Protein AF-A0A644F357-F1 (afdb_monomer)

Solvent-accessible surface area (backbone atoms only — not comparable to full-atom values): 22626 Å² total; per-residue (Å²): 132,84,72,82,56,61,75,54,70,41,96,77,60,92,74,34,71,72,36,67,60,49,43,52,20,27,55,77,70,72,47,56,67,66,58,53,49,49,58,50,55,62,37,72,72,51,92,52,98,64,80,58,56,75,66,57,46,54,53,52,53,51,36,50,55,36,33,54,47,36,75,73,73,51,74,54,74,67,64,51,52,65,48,55,52,56,62,62,45,76,78,45,99,61,54,66,67,52,48,53,52,52,51,53,51,51,54,51,51,64,57,55,67,77,72,71,89,79,86,79,82,76,82,87,79,84,88,78,91,75,90,81,85,87,79,92,74,81,88,83,79,78,85,77,82,78,78,82,71,80,84,75,79,79,76,83,71,85,74,84,75,82,73,76,85,66,87,68,53,75,66,54,54,51,51,51,50,52,50,48,53,50,52,49,49,50,53,51,50,51,52,50,52,50,52,50,51,51,51,53,49,51,52,51,53,51,51,53,51,51,51,57,52,48,50,55,50,50,55,52,49,51,51,53,52,48,54,51,50,52,52,49,52,53,50,50,51,52,49,52,52,52,50,53,51,51,54,51,49,52,52,53,49,53,52,50,52,50,50,50,52,50,51,53,50,50,52,51,49,53,52,50,52,52,51,51,53,51,52,54,51,52,52,50,53,51,51,51,52,50,50,51,51,52,51,51,52,50,52,50,49,54,53,48,51,56,48,50,54,52,49,51,53,52,49,53,53,50,52,51,51,51,53,51,50,52,50,50,53,50,53,51,50,54,50,52,50,52,53,48,52,51,49,50,50,50,52,48,52,51,51,47,57,51,49,50,59,54,59,74,69,73,82,84,81,83,88,79,87,84,90,82,83,88,84,89,92,134

Organism: Giardia intestinalis (strain ATCC 50803 / WB clone C6) (NCBI:txid184922)

Foldseek 3Di:
DDDPCCVLPDLDDPVNCLPLLLVLLCVVVVHDSVVLVCQQVVQVPPPDPPSHDPVNVVVVVSSVVSSVVCVVVHDDPVSVVLSVVVVVLVVDPPNPVVVVVSVVVSVVVVVVVVPPDPDDDDDDDDDDDDDDDDDDDDDDDDPDPPPPDDPPPPPPDDDPPPDDPDPDDPVVVVVVVVVVVVVVVVVVVVVVVVVVVVVVVVVVVVVVVVVVVVVVVVVVVVVVVVVVVVVVVVVVVVVVVVVVVVVVVVVVVVVVVVVVVVVVVVVVVVVVVVVVVVVVVVVVVVVVVVVVVVVVVVVVVVVVVVVVVVVVVVVVVVVVVVVVVVVVVVVVVVVVVVVVVVVVVVVVVVVVVVVVVVVVPPPDDDDDDDDDDDDDDD

Secondary structure (DSSP, 8-state):
---TTTTTSSSS-TTSTT-HHHHHHHHHTT--HHHHHHHHHHHHS---SS-S-HHHHHHHHHHHHHHHHHHHH---HHHHHHHHHHHHHTTSS-HHHHHHHHHHHHHHHHHHTTSSSS---PPP-------------PPP-PPP-------------------------HHHHHHHHHHHHHHHHHHHHHHHHHHHHHHHHHHHHHHHHHHHHHHHHHHHHHHHHHHHHHHHHHHHHHHHHHHHHHHHHHHHHHHHHHHHHHHHHHHHHHHHHHHHHHHHHHHHHHHHHHHHHHHHHHHHHHHHHHHHHHHHHHHHHHHHHHHHHHHHHHHHHHHHHHHHHHHHHHHHHHHHHHHHHHHTTSS---------------

pLDDT: mean 71.12, std 23.6, range [27.36, 98.12]

Mean predicted aligned error: 23.62 Å

Radius of gyration: 78.7 Å; Cα contacts (8 Å, |Δi|>4): 53; chains: 1; bounding box: 186×86×248 Å

Structure (mmCIF, N/CA/C/O backbone):
data_AF-A0A644F357-F1
#
_entry.id   AF-A0A644F357-F1
#
loop_
_atom_site.group_PDB
_atom_site.id
_atom_site.type_symbol
_atom_site.label_atom_id
_atom_site.label_alt_id
_atom_site.label_comp_id
_atom_site.label_asym_id
_atom_site.label_entity_id
_atom_site.label_seq_id
_atom_site.pdbx_PDB_ins_code
_atom_site.Cartn_x
_atom_site.Cartn_y
_atom_site.Cartn_z
_atom_site.occupancy
_atom_site.B_iso_or_equiv
_atom_site.auth_seq_id
_atom_site.auth_comp_id
_atom_site.auth_asym_id
_atom_site.auth_atom_id
_atom_site.pdbx_PDB_model_num
ATOM 1 N N . MET A 1 1 ? -30.323 39.843 -8.524 1.00 33.81 1 MET A N 1
ATOM 2 C CA . MET A 1 1 ? -29.215 38.919 -8.201 1.00 33.81 1 MET A CA 1
ATOM 3 C C . MET A 1 1 ? -29.713 37.531 -8.541 1.00 33.81 1 MET A C 1
ATOM 5 O O . MET A 1 1 ? -30.694 37.097 -7.955 1.00 33.81 1 MET A O 1
ATOM 9 N N . VAL A 1 2 ? -29.169 36.946 -9.606 1.00 29.23 2 VAL A N 1
ATOM 10 C CA . VAL A 1 2 ? -29.672 35.706 -10.211 1.00 29.23 2 VAL A CA 1
ATOM 11 C C . VAL A 1 2 ? -29.422 34.554 -9.238 1.00 29.23 2 VAL A C 1
ATOM 13 O O . VAL A 1 2 ? -28.289 34.357 -8.805 1.00 29.23 2 VAL A O 1
ATOM 16 N N . SER A 1 3 ? -30.493 33.857 -8.856 1.00 34.66 3 SER A N 1
ATOM 17 C CA . SER A 1 3 ? -30.458 32.660 -8.014 1.00 34.66 3 SER A CA 1
ATOM 18 C C . SER A 1 3 ? -29.568 31.610 -8.681 1.00 34.66 3 SER A C 1
ATOM 20 O O . SER A 1 3 ? -29.920 31.053 -9.717 1.00 34.66 3 SER A O 1
ATOM 22 N N . LEU A 1 4 ? -28.398 31.346 -8.098 1.00 41.00 4 LEU A N 1
ATOM 23 C CA . LEU A 1 4 ? -27.439 30.335 -8.566 1.00 41.00 4 LEU A CA 1
ATOM 24 C C . LEU A 1 4 ? -27.967 28.886 -8.433 1.00 41.00 4 LEU A C 1
ATOM 26 O O . LEU A 1 4 ? -27.255 27.951 -8.787 1.00 41.00 4 LEU A O 1
ATOM 30 N N . LEU A 1 5 ? -29.195 28.694 -7.933 1.00 41.69 5 LEU A N 1
ATOM 31 C CA . LEU A 1 5 ? -29.800 27.391 -7.633 1.00 41.69 5 LEU A CA 1
ATOM 32 C C . LEU A 1 5 ? -30.648 26.820 -8.780 1.00 41.69 5 LEU A C 1
ATOM 34 O O . LEU A 1 5 ? -30.745 25.601 -8.902 1.00 41.69 5 LEU A O 1
ATOM 38 N N . ASP A 1 6 ? -31.221 27.659 -9.648 1.00 42.28 6 ASP A N 1
ATOM 39 C CA . ASP A 1 6 ? -32.113 27.189 -10.723 1.00 42.28 6 ASP A CA 1
ATOM 40 C C . ASP A 1 6 ? -31.429 26.270 -11.758 1.00 42.28 6 ASP A C 1
ATOM 42 O O . ASP A 1 6 ? -32.051 25.298 -12.189 1.00 42.28 6 ASP A O 1
ATOM 46 N N . PRO A 1 7 ? -30.143 26.460 -12.128 1.00 43.62 7 PRO A N 1
ATOM 47 C CA . PRO A 1 7 ? -29.452 25.513 -13.004 1.00 43.62 7 PRO A CA 1
ATOM 48 C C . PRO A 1 7 ? -29.117 24.192 -12.304 1.00 43.62 7 PRO A C 1
ATOM 50 O O . PRO A 1 7 ? -28.964 23.174 -12.972 1.00 43.62 7 PRO A O 1
ATOM 53 N N . ALA A 1 8 ? -28.996 24.200 -10.972 1.00 41.72 8 ALA A N 1
ATOM 54 C CA . ALA A 1 8 ? -28.619 23.030 -10.188 1.00 41.72 8 ALA A CA 1
ATOM 55 C C . ALA A 1 8 ? -29.815 22.101 -9.883 1.00 41.72 8 ALA A C 1
ATOM 57 O O . ALA A 1 8 ? -29.653 20.944 -9.505 1.00 41.72 8 ALA A O 1
ATOM 58 N N . LEU A 1 9 ? -31.038 22.576 -10.066 1.00 42.53 9 LEU A N 1
ATOM 59 C CA . LEU A 1 9 ? -32.241 21.750 -9.931 1.00 42.53 9 LEU A CA 1
ATOM 60 C C . LEU A 1 9 ? -32.965 21.585 -11.275 1.00 42.53 9 LEU A C 1
ATOM 62 O O . LEU A 1 9 ? -34.063 21.039 -11.335 1.00 42.53 9 LEU A O 1
ATOM 66 N N . SER A 1 10 ? -32.326 22.039 -12.359 1.00 41.72 10 SER A N 1
ATOM 67 C CA . SER A 1 10 ? -32.783 21.862 -13.732 1.00 41.72 10 SER A CA 1
ATOM 68 C C . SER A 1 10 ? -32.843 20.372 -14.096 1.00 41.72 10 SER A C 1
ATOM 70 O O . SER A 1 10 ? -31.913 19.626 -13.778 1.00 41.72 10 SER A O 1
ATOM 72 N N . PRO A 1 11 ? -33.876 19.932 -14.839 1.00 39.84 11 PRO A N 1
ATOM 73 C CA . PRO A 1 11 ? -34.071 18.537 -15.250 1.00 39.84 11 PRO A CA 1
ATOM 74 C C . PRO A 1 11 ? -33.021 18.031 -16.260 1.00 39.84 11 PRO A C 1
ATOM 76 O O . PRO A 1 11 ? -33.152 16.940 -16.815 1.00 39.84 11 PRO A O 1
ATOM 79 N N . HIS A 1 12 ? -31.974 18.810 -16.536 1.00 38.72 12 HIS A N 1
ATOM 80 C CA . HIS A 1 12 ? -30.959 18.501 -17.532 1.00 38.72 12 HIS A CA 1
ATOM 81 C C . HIS A 1 12 ? -29.572 18.379 -16.902 1.00 38.72 12 HIS A C 1
ATOM 83 O O . HIS A 1 12 ? -28.794 19.328 -16.847 1.00 38.72 12 HIS A O 1
ATOM 89 N N . GLY A 1 13 ? -29.257 17.146 -16.508 1.00 38.03 13 GLY A N 1
ATOM 90 C CA . GLY A 1 13 ? -27.896 16.668 -16.312 1.00 38.03 13 GLY A CA 1
ATOM 91 C C . GLY A 1 13 ? -27.631 16.160 -14.901 1.00 38.03 13 GLY A C 1
ATOM 92 O O . GLY A 1 13 ? -27.620 16.929 -13.945 1.00 38.03 13 GLY A O 1
ATOM 93 N N . SER A 1 14 ? -27.255 14.885 -14.807 1.00 40.94 14 SER A N 1
ATOM 94 C CA . SER A 1 14 ? -26.657 14.197 -13.645 1.00 40.94 14 SER A CA 1
ATOM 95 C C . SER A 1 14 ? -25.436 14.900 -13.016 1.00 40.94 14 SER A C 1
ATOM 97 O O . SER A 1 14 ? -24.857 14.424 -12.050 1.00 40.94 14 SER A O 1
ATOM 99 N N . ARG A 1 15 ? -25.031 16.063 -13.538 1.00 39.62 15 ARG A N 1
ATOM 100 C CA . ARG A 1 15 ? -23.879 16.855 -13.092 1.00 39.62 15 ARG A CA 1
ATOM 101 C C . ARG A 1 15 ? -24.178 17.799 -11.929 1.00 39.62 15 ARG A C 1
ATOM 103 O O . ARG A 1 15 ? -23.274 18.499 -11.483 1.00 39.62 15 ARG A O 1
ATOM 110 N N . SER A 1 16 ? -25.426 17.868 -11.469 1.00 51.94 16 SER A N 1
ATOM 111 C CA . SER A 1 16 ? -25.805 18.839 -10.442 1.00 51.94 16 SER A CA 1
ATOM 112 C C . SER A 1 16 ? -25.768 18.307 -9.002 1.00 51.94 16 SER A C 1
ATOM 114 O O . SER A 1 16 ? -25.351 19.016 -8.082 1.00 51.94 16 SER A O 1
ATOM 116 N N . LEU A 1 17 ? -26.118 17.034 -8.796 1.00 55.41 17 LEU A N 1
ATOM 117 C CA . LEU A 1 17 ? -26.088 16.399 -7.470 1.00 55.41 17 LEU A CA 1
ATOM 118 C C . LEU A 1 17 ? -24.663 16.216 -6.926 1.00 55.41 17 LEU A C 1
ATOM 120 O O . LEU A 1 17 ? -24.478 15.963 -5.741 1.00 55.41 17 LEU A O 1
ATOM 124 N N . THR A 1 18 ? -23.654 16.400 -7.778 1.00 55.62 18 THR A N 1
ATOM 125 C CA . THR A 1 18 ? -22.227 16.322 -7.446 1.00 55.62 18 THR A CA 1
ATOM 126 C C . THR A 1 18 ? -21.647 17.655 -6.961 1.00 55.62 18 THR A C 1
ATOM 128 O O . THR A 1 18 ? -20.446 17.749 -6.715 1.00 55.62 18 THR A O 1
ATOM 131 N N . SER A 1 19 ? -22.454 18.718 -6.848 1.00 61.22 19 SER A N 1
ATOM 132 C CA . SER A 1 19 ? -21.991 19.979 -6.260 1.00 61.22 19 SER A CA 1
ATOM 133 C C . SER A 1 19 ? -21.599 19.758 -4.790 1.00 61.22 19 SER A C 1
ATOM 135 O O . SER A 1 19 ? -22.437 19.279 -4.021 1.00 61.22 19 SER A O 1
ATOM 137 N N . PRO A 1 20 ? -20.391 20.164 -4.342 1.00 63.84 20 PRO A N 1
ATOM 138 C CA . PRO A 1 20 ? -19.942 19.950 -2.962 1.00 63.84 20 PRO A CA 1
ATOM 139 C C . PRO A 1 20 ? -20.926 20.473 -1.907 1.00 63.84 20 PRO A C 1
ATOM 141 O O . PRO A 1 20 ? -21.076 19.885 -0.842 1.00 63.84 20 PRO A O 1
ATOM 144 N N . ARG A 1 21 ? -21.650 21.556 -2.214 1.00 66.56 21 ARG A N 1
ATOM 145 C CA . ARG A 1 21 ? -22.652 22.146 -1.310 1.00 66.56 21 ARG A CA 1
ATOM 146 C C . ARG A 1 21 ? -23.905 21.283 -1.185 1.00 66.56 21 ARG A C 1
ATOM 148 O O . ARG A 1 21 ? -24.430 21.115 -0.089 1.00 66.56 21 ARG A O 1
ATOM 155 N N . VAL A 1 22 ? -24.356 20.714 -2.302 1.00 68.31 22 VAL A N 1
ATOM 156 C CA . VAL A 1 22 ? -25.509 19.806 -2.355 1.00 68.31 22 VAL A CA 1
ATOM 157 C C . VAL A 1 22 ? -25.167 18.490 -1.657 1.00 68.31 22 VAL A C 1
ATOM 159 O O . VAL A 1 22 ? -25.980 17.975 -0.898 1.00 68.31 22 VAL A O 1
ATOM 162 N N . LEU A 1 23 ? -23.935 18.000 -1.808 1.00 70.19 23 LEU A N 1
ATOM 163 C CA . LEU A 1 23 ? -23.452 16.808 -1.108 1.00 70.19 23 LEU A CA 1
ATOM 164 C C . LEU A 1 23 ? -23.382 16.999 0.416 1.00 70.19 23 LEU A C 1
ATOM 166 O O . LEU A 1 23 ? -23.768 16.099 1.162 1.00 70.19 23 LEU A O 1
ATOM 170 N N . VAL A 1 24 ? -22.959 18.174 0.898 1.00 66.81 24 VAL A N 1
ATOM 171 C CA . VAL A 1 24 ? -23.010 18.507 2.335 1.00 66.81 24 VAL A CA 1
ATOM 172 C C . VAL A 1 24 ? -24.456 18.566 2.829 1.00 66.81 24 VAL A C 1
ATOM 174 O O . VAL A 1 24 ? -24.769 18.015 3.885 1.00 66.81 24 VAL A O 1
ATOM 177 N N . ALA A 1 25 ? -25.352 19.183 2.059 1.00 70.00 25 ALA A N 1
ATOM 178 C CA . ALA A 1 25 ? -26.766 19.245 2.405 1.00 70.00 25 ALA A CA 1
ATOM 179 C C . ALA A 1 25 ? -27.408 17.848 2.483 1.00 70.00 25 ALA A C 1
ATOM 181 O O . ALA A 1 25 ? -28.093 17.543 3.458 1.00 70.00 25 ALA A O 1
ATOM 182 N N . LEU A 1 26 ? -27.122 16.973 1.516 1.00 74.44 26 LEU A N 1
ATOM 183 C CA . LEU A 1 26 ? -27.572 15.578 1.508 1.00 74.44 26 LEU A CA 1
ATOM 184 C C . LEU A 1 26 ? -27.019 14.787 2.697 1.00 74.44 26 LEU A C 1
ATOM 186 O O . LEU A 1 26 ? -27.774 14.094 3.377 1.00 74.44 26 LEU A O 1
ATOM 190 N N . ALA A 1 27 ? -25.730 14.949 3.009 1.00 72.62 27 ALA A N 1
ATOM 191 C CA . ALA A 1 27 ? -25.102 14.279 4.144 1.00 72.62 27 ALA A CA 1
ATOM 192 C C . ALA A 1 27 ? -25.719 14.697 5.489 1.00 72.62 27 ALA A C 1
ATOM 194 O O . ALA A 1 27 ? -25.986 13.838 6.328 1.00 72.62 27 ALA A O 1
ATOM 195 N N . ARG A 1 28 ? -26.009 15.991 5.682 1.00 72.69 28 ARG A N 1
ATOM 196 C CA . ARG A 1 28 ? -26.688 16.491 6.892 1.00 72.69 28 ARG A CA 1
ATOM 197 C C . ARG A 1 28 ? -28.129 15.993 7.013 1.00 72.69 28 ARG A C 1
ATOM 199 O O . ARG A 1 28 ? -28.617 15.814 8.123 1.00 72.69 28 ARG A O 1
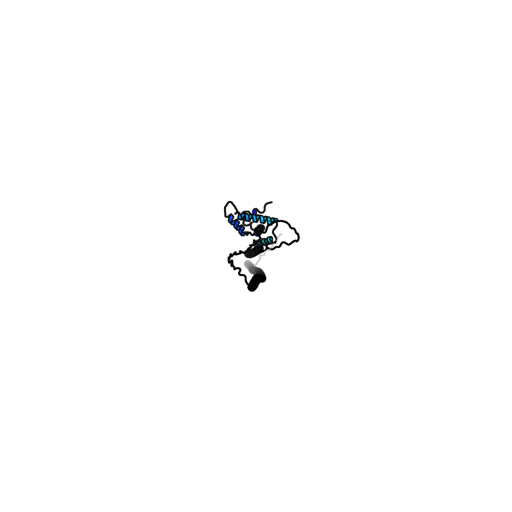ATOM 206 N N . LEU A 1 29 ? -28.795 15.754 5.886 1.00 77.88 29 LEU A N 1
ATOM 207 C CA . LEU A 1 29 ? -30.138 15.172 5.839 1.00 77.88 29 LEU A CA 1
ATOM 208 C C . LEU A 1 29 ? -30.135 13.637 5.933 1.00 77.88 29 LEU A C 1
ATOM 210 O O . LEU A 1 29 ? -31.204 13.039 6.017 1.00 77.88 29 LEU A O 1
ATOM 214 N N . GLY A 1 30 ? -28.960 12.996 5.931 1.00 74.56 30 GLY A N 1
ATOM 215 C CA . GLY A 1 30 ? -28.834 11.539 5.940 1.00 74.56 30 GLY A CA 1
ATOM 216 C C . GLY A 1 30 ? -29.328 10.871 4.654 1.00 74.56 30 GLY A C 1
ATOM 217 O O . GLY A 1 30 ? -29.725 9.711 4.697 1.00 74.5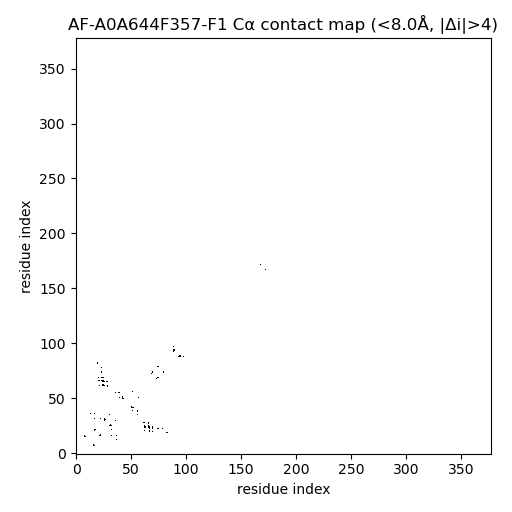6 30 GLY A O 1
ATOM 218 N N . LEU A 1 31 ? -29.326 11.598 3.533 1.00 73.81 31 LEU A N 1
ATOM 219 C CA . LEU A 1 31 ? -29.777 11.115 2.229 1.00 73.81 31 LEU A CA 1
ATOM 220 C C . LEU A 1 31 ? -28.581 10.711 1.364 1.00 73.81 31 LEU A C 1
ATOM 222 O O . LEU A 1 31 ? -27.588 11.440 1.284 1.00 73.81 31 LEU A O 1
ATOM 226 N N . SER A 1 32 ? -28.682 9.562 0.691 1.00 75.31 32 SER A N 1
ATOM 227 C CA . SER A 1 32 ? -27.671 9.150 -0.282 1.00 75.31 32 SER A CA 1
ATOM 228 C C . SER A 1 32 ? -27.875 9.886 -1.614 1.00 75.31 32 SER A C 1
ATOM 230 O O . SER A 1 32 ? -29.001 9.924 -2.120 1.00 75.31 32 SER A O 1
ATOM 232 N N . PRO A 1 33 ? -26.813 10.451 -2.221 1.00 67.69 33 PRO A N 1
ATOM 233 C CA . PRO A 1 33 ? -26.906 11.063 -3.546 1.00 67.69 33 PRO A CA 1
ATOM 234 C C . PRO A 1 33 ? -27.323 10.049 -4.619 1.00 67.69 33 PRO A C 1
ATOM 236 O O . PRO A 1 33 ? -28.082 10.406 -5.510 1.00 67.69 33 PRO A O 1
ATOM 239 N N . GLU A 1 34 ? -26.897 8.788 -4.493 1.00 73.75 34 GLU A N 1
ATOM 240 C CA . GLU A 1 34 ? -27.248 7.701 -5.417 1.00 73.75 34 GLU A CA 1
ATOM 241 C C . GLU A 1 34 ? -28.736 7.337 -5.326 1.00 73.75 34 GLU A C 1
ATOM 243 O O . GLU A 1 34 ? -29.385 7.117 -6.345 1.00 73.75 34 GLU A O 1
ATOM 248 N N . GLU A 1 35 ? -29.302 7.326 -4.113 1.00 72.62 35 GLU A N 1
ATOM 249 C CA . GLU A 1 35 ? -30.732 7.061 -3.895 1.00 72.62 35 GLU A CA 1
ATOM 250 C C . GLU A 1 35 ? -31.591 8.197 -4.456 1.00 72.62 35 GLU A C 1
ATOM 252 O O . GLU A 1 35 ? -32.590 7.944 -5.124 1.00 72.62 35 GLU A O 1
ATOM 257 N N . LEU A 1 36 ? -31.186 9.453 -4.236 1.00 73.88 36 LEU A N 1
ATOM 258 C CA . LEU A 1 36 ? -31.904 10.603 -4.780 1.00 73.88 36 LEU A CA 1
ATOM 259 C C . LEU A 1 36 ? -31.774 10.680 -6.308 1.00 73.88 36 LEU A C 1
ATOM 261 O O . LEU A 1 36 ? -32.741 11.016 -6.984 1.00 73.88 36 LEU A O 1
ATOM 265 N N . GLU A 1 37 ? -30.610 10.345 -6.867 1.00 72.56 37 GLU A N 1
ATOM 266 C CA . GLU A 1 37 ? -30.423 10.265 -8.316 1.00 72.56 37 GLU A CA 1
ATOM 267 C C . GLU A 1 37 ? -31.283 9.155 -8.929 1.00 72.56 37 GLU A C 1
ATOM 269 O O . GLU A 1 37 ? -31.940 9.388 -9.943 1.00 72.56 37 GLU A O 1
ATOM 274 N N . HIS A 1 38 ? -31.353 7.984 -8.292 1.00 70.00 38 HIS A N 1
ATOM 275 C CA . HIS A 1 38 ? -32.217 6.889 -8.726 1.00 70.00 38 HIS A CA 1
ATOM 276 C C . HIS A 1 38 ? -33.707 7.266 -8.642 1.00 70.00 38 HIS A C 1
ATOM 278 O O . HIS A 1 38 ? -34.451 7.017 -9.589 1.00 70.00 38 HIS A O 1
ATOM 284 N N . ASP A 1 39 ? -34.141 7.924 -7.560 1.00 70.94 39 ASP A N 1
ATOM 285 C CA . ASP A 1 39 ? -35.514 8.427 -7.397 1.00 70.94 39 ASP A CA 1
ATOM 286 C C . ASP A 1 39 ? -35.890 9.436 -8.497 1.00 70.94 39 ASP A C 1
ATOM 288 O O . ASP A 1 39 ? -37.016 9.426 -9.001 1.00 70.94 39 ASP A O 1
ATOM 292 N N . LEU A 1 40 ? -34.947 10.296 -8.895 1.00 71.19 40 LEU A N 1
ATOM 293 C CA . LEU A 1 40 ? -35.140 11.271 -9.970 1.00 71.19 40 LEU A CA 1
ATOM 294 C C . LEU A 1 40 ? -35.139 10.602 -11.351 1.00 71.19 40 LEU A C 1
ATOM 296 O O . LEU A 1 40 ? -36.007 10.895 -12.171 1.00 71.19 40 LEU A O 1
ATOM 300 N N . GLN A 1 41 ? -34.211 9.679 -11.615 1.00 69.00 41 GLN A N 1
ATOM 301 C CA . GLN A 1 41 ? -34.129 8.955 -12.889 1.00 69.00 41 GLN A CA 1
ATOM 302 C C . GLN A 1 41 ? -35.340 8.044 -13.120 1.00 69.00 41 GLN A C 1
ATOM 304 O O . GLN A 1 41 ? -35.848 7.985 -14.242 1.00 69.00 41 GLN A O 1
ATOM 309 N N . ALA A 1 42 ? -35.838 7.387 -12.068 1.00 64.69 42 ALA A N 1
ATOM 310 C CA . ALA A 1 42 ? -37.043 6.564 -12.126 1.00 64.69 42 ALA A CA 1
ATOM 311 C C . ALA A 1 42 ? -38.276 7.379 -12.556 1.00 64.69 42 ALA A C 1
ATOM 313 O O . ALA A 1 42 ? -39.138 6.865 -13.262 1.00 64.69 42 ALA A O 1
ATOM 314 N N . GLN A 1 43 ? -38.332 8.666 -12.200 1.00 63.28 43 GLN A N 1
ATOM 315 C CA . GLN A 1 43 ? -39.462 9.549 -12.511 1.00 63.28 43 GLN A CA 1
ATOM 316 C C . GLN A 1 43 ? -39.324 10.274 -13.856 1.00 63.28 43 GLN A C 1
ATOM 318 O O . GLN A 1 43 ? -40.331 10.628 -14.458 1.00 63.28 43 GLN A O 1
ATOM 323 N N . VAL A 1 44 ? -38.107 10.421 -14.395 1.00 61.00 44 VAL A N 1
ATOM 324 C CA . VAL A 1 44 ? -37.876 10.935 -15.764 1.00 61.00 44 VAL A CA 1
ATOM 325 C C . VAL A 1 44 ? -38.387 9.959 -16.839 1.00 61.00 44 VAL A C 1
ATOM 327 O O . VAL A 1 44 ? -38.691 10.376 -17.959 1.00 61.00 44 VAL A O 1
ATOM 330 N N . GLN A 1 45 ? -38.512 8.666 -16.517 1.00 57.06 45 GLN A N 1
ATOM 331 C CA . GLN A 1 45 ? -39.060 7.654 -17.430 1.00 57.06 45 GLN A CA 1
ATOM 332 C C . GLN A 1 45 ? -40.600 7.609 -17.437 1.00 57.06 45 GLN A C 1
ATOM 334 O O . GLN A 1 45 ? -41.186 7.166 -18.429 1.00 57.06 45 GLN A O 1
ATOM 339 N N . ASP A 1 46 ? -41.257 8.134 -16.397 1.00 54.09 46 ASP A N 1
ATOM 340 C CA . ASP A 1 46 ? -42.714 8.226 -16.303 1.00 54.09 46 ASP A CA 1
ATOM 341 C C . ASP A 1 46 ? -43.216 9.533 -16.939 1.00 54.09 46 ASP A C 1
ATOM 343 O O . ASP A 1 46 ? -43.142 10.619 -16.369 1.00 54.09 46 ASP A O 1
ATOM 347 N N . LYS A 1 47 ? -43.764 9.443 -18.158 1.00 52.59 47 LYS A N 1
ATOM 348 C CA . LYS A 1 47 ? -44.301 10.580 -18.937 1.00 52.59 47 LYS A CA 1
ATOM 349 C C . LYS A 1 47 ? -45.649 11.104 -18.409 1.00 52.59 47 LYS A C 1
ATOM 351 O O . LYS A 1 47 ? -46.561 11.364 -19.195 1.00 52.59 47 LYS A O 1
ATOM 356 N N . SER A 1 48 ? -45.812 11.230 -17.095 1.00 55.66 48 SER A N 1
ATOM 357 C CA . SER A 1 48 ? -47.003 11.842 -16.497 1.00 55.66 48 SER A CA 1
ATOM 358 C C . SER A 1 48 ? -46.766 13.335 -16.237 1.00 55.66 48 SER A C 1
ATOM 360 O O . SER A 1 48 ? -45.647 13.756 -15.959 1.00 55.66 48 SER A O 1
ATOM 362 N N . CYS A 1 49 ? -47.812 14.158 -16.362 1.00 50.44 49 CYS A N 1
ATOM 363 C CA . CYS A 1 49 ? -47.735 15.623 -16.253 1.00 50.44 49 CYS A CA 1
ATOM 364 C C . CYS A 1 49 ? -47.321 16.162 -14.869 1.00 50.44 49 CYS A C 1
ATOM 366 O O . CYS A 1 49 ? -47.269 17.381 -14.714 1.00 50.44 49 CYS A O 1
ATOM 368 N N . ASP A 1 50 ? -47.028 15.304 -13.887 1.00 58.00 50 ASP A N 1
ATOM 369 C CA . ASP A 1 50 ? -46.490 15.721 -12.596 1.00 58.00 50 ASP A CA 1
ATOM 370 C C . ASP A 1 50 ? -45.032 15.236 -12.475 1.00 58.00 50 ASP A C 1
ATOM 372 O O . ASP A 1 50 ? -44.803 14.039 -12.313 1.00 58.00 50 ASP A O 1
ATOM 376 N N . PRO A 1 51 ? -44.028 16.129 -12.594 1.00 58.09 51 PRO A N 1
ATOM 377 C CA . PRO A 1 51 ? -42.639 15.725 -12.832 1.00 58.09 51 PRO A CA 1
ATOM 378 C C . PRO A 1 51 ? -41.973 15.019 -11.647 1.00 58.09 51 PRO A C 1
ATOM 380 O O . PRO A 1 51 ? -40.887 14.477 -11.822 1.00 58.09 51 PRO A O 1
ATOM 383 N N . TYR A 1 52 ? -42.592 15.034 -10.458 1.00 63.75 52 TYR A N 1
ATOM 384 C CA . TYR A 1 52 ? -42.030 14.415 -9.261 1.00 63.75 52 TYR A CA 1
ATOM 385 C C . TYR A 1 52 ? -43.102 13.832 -8.339 1.00 63.75 52 TYR A C 1
ATOM 387 O O . TYR A 1 52 ? -44.125 14.477 -8.087 1.00 63.75 52 TYR A O 1
ATOM 395 N N . SER A 1 53 ? -42.831 12.667 -7.742 1.00 69.25 53 SER A N 1
ATOM 396 C CA . SER A 1 53 ? -43.658 12.136 -6.654 1.00 69.25 53 SER A CA 1
ATOM 397 C C . SER A 1 53 ? -43.631 13.089 -5.451 1.00 69.25 53 SER A C 1
ATOM 399 O O . SER A 1 53 ? -42.649 13.798 -5.210 1.00 69.25 53 SER A O 1
ATOM 401 N N . LYS A 1 54 ? -44.712 13.115 -4.659 1.00 72.25 54 LYS A N 1
ATOM 402 C CA . LYS A 1 54 ? -44.811 13.974 -3.464 1.00 72.25 54 LYS A CA 1
ATOM 403 C C . LYS A 1 54 ? -43.637 13.761 -2.499 1.00 72.25 54 LYS A C 1
ATOM 405 O O . LYS A 1 54 ? -43.160 14.710 -1.888 1.00 72.25 54 LYS A O 1
ATOM 410 N N . GLU A 1 55 ? -43.153 12.529 -2.393 1.00 75.38 55 GLU A N 1
ATOM 411 C CA . GLU A 1 55 ? -42.011 12.182 -1.553 1.00 75.38 55 GLU A CA 1
ATOM 412 C C . GLU A 1 55 ? -40.697 12.744 -2.110 1.00 75.38 55 GLU A C 1
ATOM 414 O O . GLU A 1 55 ? -39.944 13.384 -1.377 1.00 75.38 55 GLU A O 1
ATOM 419 N N . THR A 1 56 ? -40.454 12.603 -3.416 1.00 72.44 56 THR A N 1
ATOM 420 C CA . THR A 1 56 ? -39.262 13.158 -4.075 1.00 72.44 56 THR A CA 1
ATOM 421 C C . THR A 1 56 ? -39.251 14.686 -4.019 1.00 72.44 56 THR A C 1
ATOM 423 O O . THR A 1 56 ? -38.200 15.275 -3.785 1.00 72.44 56 THR A O 1
ATOM 426 N N . ARG A 1 57 ? -40.416 15.344 -4.111 1.00 72.69 57 ARG A N 1
ATOM 427 C CA . ARG A 1 57 ? -40.542 16.797 -3.883 1.00 72.69 57 ARG A CA 1
ATOM 428 C C . ARG A 1 57 ? -40.119 17.202 -2.483 1.00 72.69 57 ARG A C 1
ATOM 430 O O . ARG A 1 57 ? -39.300 18.097 -2.337 1.00 72.69 57 ARG A O 1
ATOM 437 N N . HIS A 1 58 ? -40.622 16.514 -1.461 1.00 75.81 58 HIS A N 1
ATOM 438 C CA . HIS A 1 58 ? -40.237 16.806 -0.082 1.00 75.81 58 HIS A CA 1
ATOM 439 C C . HIS A 1 58 ? -38.739 16.582 0.164 1.00 75.81 58 HIS A C 1
ATOM 441 O O . HIS A 1 58 ? -38.122 17.377 0.871 1.00 75.81 58 HIS A O 1
ATOM 447 N N . LYS A 1 59 ? -38.137 15.554 -0.452 1.00 78.12 59 LYS A N 1
ATOM 448 C CA . LYS A 1 59 ? -36.681 15.337 -0.409 1.00 78.12 59 LYS A CA 1
ATOM 449 C C . LYS A 1 59 ? -35.926 16.492 -1.078 1.00 78.12 59 LYS A C 1
ATOM 451 O O . LYS A 1 59 ? -34.990 17.018 -0.485 1.00 78.12 59 LYS A O 1
ATOM 456 N N . LEU A 1 60 ? -36.348 16.929 -2.266 1.00 76.75 60 LEU A N 1
ATOM 457 C CA . LEU A 1 60 ? -35.726 18.049 -2.983 1.00 76.75 60 LEU A CA 1
ATOM 458 C C . LEU A 1 60 ? -35.862 19.384 -2.236 1.00 76.75 60 LEU A C 1
ATOM 460 O O . LEU A 1 60 ? -34.883 20.120 -2.129 1.00 76.75 60 LEU A O 1
ATOM 464 N N . ASP A 1 61 ? -37.035 19.681 -1.676 1.00 75.75 61 ASP A N 1
ATOM 465 C CA . ASP A 1 61 ? -37.271 20.898 -0.890 1.00 75.75 61 ASP A CA 1
ATOM 466 C C . ASP A 1 61 ? -36.436 20.904 0.397 1.00 75.75 61 ASP A C 1
ATOM 468 O O . ASP A 1 61 ? -35.858 21.929 0.765 1.00 75.75 61 ASP A O 1
ATOM 472 N N . ALA A 1 62 ? -36.303 19.750 1.062 1.00 78.50 62 ALA A N 1
ATOM 473 C CA . ALA A 1 62 ? -35.435 19.606 2.227 1.00 78.50 62 ALA A CA 1
ATOM 474 C C . ALA A 1 62 ? -33.963 19.856 1.865 1.00 78.50 62 ALA A C 1
ATOM 476 O O . ALA A 1 62 ? -33.273 20.596 2.570 1.00 78.50 62 ALA A O 1
ATOM 477 N N . VAL A 1 63 ? -33.495 19.294 0.744 1.00 77.00 63 VAL A N 1
ATOM 478 C CA . VAL A 1 63 ? -32.137 19.523 0.226 1.00 77.00 63 VAL A CA 1
ATOM 479 C C . VAL A 1 63 ? -31.925 20.998 -0.079 1.00 77.00 63 VAL A C 1
ATOM 481 O O . VAL A 1 63 ? -30.925 21.555 0.364 1.00 77.00 63 VAL A O 1
ATOM 484 N N . LYS A 1 64 ? -32.888 21.650 -0.738 1.00 76.38 64 LYS A N 1
ATOM 485 C CA . LYS A 1 64 ? -32.840 23.078 -1.060 1.00 76.38 64 LYS A CA 1
ATOM 486 C C . LYS A 1 64 ? -32.719 23.946 0.196 1.00 76.38 64 LYS A C 1
ATOM 488 O O . LYS A 1 64 ? -31.801 24.764 0.286 1.00 76.38 64 LYS A O 1
ATOM 493 N N . HIS A 1 65 ? -33.575 23.725 1.192 1.00 74.19 65 HIS A N 1
ATOM 494 C CA . HIS A 1 65 ? -33.510 24.451 2.462 1.00 74.19 65 HIS A CA 1
ATOM 495 C C . HIS A 1 65 ? -32.196 24.213 3.209 1.00 74.19 65 HIS A C 1
ATOM 497 O O . HIS A 1 65 ? -31.638 25.140 3.796 1.00 74.19 65 HIS A O 1
ATOM 503 N N . MET A 1 66 ? -31.668 22.990 3.165 1.00 77.44 66 MET A N 1
ATOM 504 C CA . MET A 1 66 ? -30.390 22.678 3.793 1.00 77.44 66 MET A CA 1
ATOM 505 C C . MET A 1 66 ? -29.213 23.321 3.045 1.00 77.44 66 MET A C 1
ATOM 507 O O . MET A 1 66 ? -28.291 23.813 3.689 1.00 77.44 66 MET A O 1
ATOM 511 N N . THR A 1 67 ? -29.244 23.406 1.712 1.00 71.56 67 THR A N 1
ATOM 512 C CA . THR A 1 67 ? -28.238 24.170 0.954 1.00 71.56 67 THR A CA 1
ATOM 513 C C . THR A 1 67 ? -28.291 25.663 1.260 1.00 71.56 67 THR A C 1
ATOM 515 O O . THR A 1 67 ? -27.244 26.264 1.474 1.00 71.56 67 THR A O 1
ATOM 518 N N . GLU A 1 68 ? -29.482 26.258 1.367 1.00 73.81 68 GLU A N 1
ATOM 519 C CA . GLU A 1 68 ? -29.637 27.665 1.767 1.00 73.81 68 GLU A CA 1
ATOM 520 C C . GLU A 1 68 ? -29.113 27.905 3.193 1.00 73.81 68 GLU A C 1
ATOM 522 O O . GLU A 1 68 ? -28.477 28.922 3.476 1.00 73.81 68 GLU A O 1
ATOM 527 N N . PHE A 1 69 ? -29.327 26.943 4.095 1.00 73.88 69 PHE A N 1
ATOM 528 C CA . PHE A 1 69 ? -28.766 26.967 5.442 1.00 73.88 69 PHE A CA 1
ATOM 529 C C . PHE A 1 69 ? -27.232 26.894 5.419 1.00 73.88 69 PHE A C 1
ATOM 531 O O . PHE A 1 69 ? -26.567 27.663 6.111 1.00 73.88 69 PHE A O 1
ATOM 538 N N . VAL A 1 70 ? -26.655 26.019 4.593 1.00 71.38 70 VAL A N 1
ATOM 539 C CA . VAL A 1 70 ? -25.201 25.913 4.400 1.00 71.38 70 VAL A CA 1
ATOM 540 C C . VAL A 1 70 ? -24.616 27.200 3.811 1.00 71.38 70 VAL A C 1
ATOM 542 O O . VAL A 1 70 ? -23.583 27.666 4.285 1.00 71.38 70 VAL A O 1
ATOM 545 N N . ASP A 1 71 ? -25.274 27.821 2.833 1.00 66.25 71 ASP A N 1
ATOM 546 C CA . ASP A 1 71 ? -24.813 29.087 2.253 1.00 66.25 71 ASP A CA 1
ATOM 547 C C . ASP A 1 71 ? -24.858 30.237 3.276 1.00 66.25 71 ASP A C 1
ATOM 549 O O . ASP A 1 71 ? -24.016 31.135 3.244 1.00 66.25 71 ASP A O 1
ATOM 553 N N . LYS A 1 72 ? -25.814 30.205 4.213 1.00 70.69 72 LYS A N 1
ATOM 554 C CA . LYS A 1 72 ? -25.982 31.246 5.236 1.00 70.69 72 LYS A CA 1
ATOM 555 C C . LYS A 1 72 ? -25.053 31.083 6.440 1.00 70.69 72 LYS A C 1
ATOM 557 O O . LYS A 1 72 ? -24.578 32.082 6.975 1.00 70.69 72 LYS A O 1
ATOM 562 N N . TYR A 1 73 ? -24.830 29.852 6.890 1.00 68.38 73 TYR A N 1
ATOM 563 C CA . TYR A 1 73 ? -24.077 29.555 8.116 1.00 68.38 73 TYR A CA 1
ATOM 564 C C . TYR A 1 73 ? -22.692 28.955 7.852 1.00 68.38 73 TYR A C 1
ATOM 566 O O . TYR A 1 73 ? -21.928 28.735 8.790 1.00 68.38 73 TYR A O 1
ATOM 574 N N . GLY A 1 74 ? -22.345 28.746 6.582 1.00 62.97 74 GLY A N 1
ATOM 575 C CA . GLY A 1 74 ? -21.078 28.173 6.161 1.00 62.97 74 GLY A CA 1
ATOM 576 C C . GLY A 1 74 ? -21.012 26.652 6.319 1.00 62.97 74 GLY A C 1
ATOM 577 O O . GLY A 1 74 ? -21.856 25.995 6.938 1.00 62.97 74 GLY A O 1
ATOM 578 N N . VAL A 1 75 ? -19.964 26.094 5.723 1.00 65.06 75 VAL A N 1
ATOM 579 C CA . VAL A 1 75 ? -19.559 24.690 5.849 1.00 65.06 75 VAL A CA 1
ATOM 580 C C . VAL A 1 75 ? -18.484 24.617 6.935 1.00 65.06 75 VAL A C 1
ATOM 582 O O . VAL A 1 75 ? -17.637 25.510 7.008 1.00 65.06 75 VAL A O 1
ATOM 585 N N . THR A 1 76 ? -18.490 23.588 7.783 1.00 61.53 76 THR A N 1
ATOM 586 C CA . THR A 1 76 ? -17.399 23.405 8.756 1.00 61.53 76 THR A CA 1
ATOM 587 C C . THR A 1 76 ? -16.113 22.968 8.044 1.00 61.53 76 THR A C 1
ATOM 589 O O . THR A 1 76 ? -16.152 22.395 6.954 1.00 61.53 76 THR A O 1
ATOM 592 N N . GLU A 1 77 ? -14.938 23.217 8.632 1.00 53.88 77 GLU A N 1
ATOM 593 C CA . GLU A 1 77 ? -13.670 22.816 7.999 1.00 53.88 77 GLU A CA 1
ATOM 594 C C . GLU A 1 77 ? -13.586 21.309 7.714 1.00 53.88 77 GLU A C 1
ATOM 596 O O . GLU A 1 77 ? -12.948 20.898 6.746 1.00 53.88 77 GLU A O 1
ATOM 601 N N . GLU A 1 78 ? -14.220 20.483 8.546 1.00 57.53 78 GLU A N 1
ATOM 602 C CA . GLU A 1 78 ? -14.259 19.029 8.379 1.00 57.53 78 GLU A CA 1
ATOM 603 C C . GLU A 1 78 ? -15.144 18.626 7.192 1.00 57.53 78 GLU A C 1
ATOM 605 O O . GLU A 1 78 ? -14.728 17.824 6.355 1.00 57.53 78 GLU A O 1
ATOM 610 N N . GLU A 1 79 ? -16.315 19.251 7.053 1.00 59.44 79 GLU A N 1
ATOM 611 C CA . GLU A 1 79 ? -17.223 19.050 5.919 1.00 59.44 79 GLU A CA 1
ATOM 612 C C . GLU A 1 79 ? -16.609 19.537 4.594 1.00 59.44 79 GLU A C 1
ATOM 614 O O . GLU A 1 79 ? -16.787 18.900 3.557 1.00 59.44 79 GLU A O 1
ATOM 619 N N . GLY A 1 80 ? -15.830 20.624 4.615 1.00 55.47 80 GLY A N 1
ATOM 620 C CA . GLY A 1 80 ? -15.115 21.127 3.438 1.00 55.47 80 GLY A CA 1
ATOM 621 C C . GLY A 1 80 ? -13.946 20.231 3.003 1.00 55.47 80 GLY A C 1
ATOM 622 O O . GLY A 1 80 ? -13.709 20.053 1.806 1.00 55.47 80 GLY A O 1
ATOM 623 N N . LYS A 1 81 ? -13.230 19.629 3.964 1.00 54.38 81 LYS A N 1
ATOM 624 C CA . LYS A 1 81 ? -12.113 18.697 3.708 1.00 54.38 81 LYS A CA 1
ATOM 625 C C . LYS A 1 81 ? -12.598 17.345 3.179 1.00 54.38 81 LYS A C 1
ATOM 627 O O . LYS A 1 81 ? -11.956 16.785 2.295 1.00 54.38 81 LYS A O 1
ATOM 632 N N . LEU A 1 82 ? -13.739 16.851 3.666 1.00 54.09 82 LEU A N 1
ATOM 633 C CA . LEU A 1 82 ? -14.328 15.575 3.241 1.00 54.09 82 LEU A CA 1
ATOM 634 C C . LEU A 1 82 ? -14.645 15.527 1.739 1.00 54.09 82 LEU A C 1
ATOM 636 O O . LEU A 1 82 ? -14.471 14.480 1.123 1.00 54.09 82 LEU A O 1
ATOM 640 N N . TYR A 1 83 ? -15.034 16.655 1.138 1.00 51.75 83 TYR A N 1
ATOM 641 C CA . TYR A 1 83 ? -15.421 16.706 -0.277 1.00 51.75 83 TYR A CA 1
ATOM 642 C C . TYR A 1 83 ? -14.364 17.321 -1.210 1.00 51.75 83 TYR A C 1
ATOM 644 O O . TYR A 1 83 ? -14.380 17.041 -2.409 1.00 51.75 83 TYR A O 1
ATOM 652 N N . SER A 1 84 ? -13.380 18.085 -0.708 1.00 52.75 84 SER A N 1
ATOM 653 C CA . SER A 1 84 ? -12.215 18.470 -1.536 1.00 52.75 84 SER A CA 1
ATOM 654 C C . SER A 1 84 ? -11.333 17.262 -1.891 1.00 52.75 84 SER A C 1
ATOM 656 O O . SER A 1 84 ? -10.679 17.252 -2.936 1.00 52.75 84 SER A O 1
ATOM 658 N N . LEU A 1 85 ? -11.389 16.208 -1.069 1.00 46.81 85 LEU A N 1
ATOM 659 C CA . LEU A 1 85 ? -10.781 14.907 -1.337 1.00 46.81 85 LEU A CA 1
ATOM 660 C C . LEU A 1 85 ? -11.396 14.204 -2.559 1.00 46.81 85 LEU A C 1
ATOM 662 O O . LEU A 1 85 ? -10.644 13.652 -3.353 1.00 46.81 85 LEU A O 1
ATOM 666 N N . GLU A 1 86 ? -12.710 14.287 -2.791 1.00 45.97 86 GLU A N 1
ATOM 667 C CA . GLU A 1 86 ? -13.350 13.711 -3.994 1.00 45.97 86 GLU A CA 1
ATOM 668 C C . GLU A 1 86 ? -12.942 14.446 -5.287 1.00 45.97 86 GLU A C 1
ATOM 670 O O . GLU A 1 86 ? -12.761 13.818 -6.332 1.00 45.97 86 GLU A O 1
ATOM 675 N N . SER A 1 87 ? -12.679 15.757 -5.222 1.00 42.16 87 SER A N 1
ATOM 676 C CA . SER A 1 87 ? -12.127 16.517 -6.358 1.00 42.16 87 SER A CA 1
ATOM 677 C C . SER A 1 87 ? -10.723 16.027 -6.753 1.00 42.16 87 SER A C 1
ATOM 679 O O . SER A 1 87 ? -10.419 15.883 -7.939 1.00 42.16 87 SER A O 1
ATOM 681 N N . LEU A 1 88 ? -9.895 15.655 -5.767 1.00 40.41 88 LEU A N 1
ATOM 682 C CA . LEU A 1 88 ? -8.570 15.051 -5.976 1.00 40.41 88 LEU A CA 1
ATOM 683 C C . LEU A 1 88 ? -8.628 13.612 -6.525 1.00 40.41 88 LEU A C 1
ATOM 685 O O . LEU A 1 88 ? -7.670 13.168 -7.160 1.00 40.41 88 LEU A O 1
ATOM 689 N N . VAL A 1 89 ? -9.742 12.899 -6.328 1.00 42.72 89 VAL A N 1
ATOM 690 C CA . VAL A 1 89 ? -9.971 11.538 -6.854 1.00 42.72 89 VAL A CA 1
ATOM 691 C C . VAL A 1 89 ? -10.309 11.554 -8.350 1.00 42.72 89 VAL A C 1
ATOM 693 O O . VAL A 1 89 ? -9.937 10.629 -9.067 1.00 42.72 89 VAL A O 1
ATOM 696 N N . SER A 1 90 ? -10.912 12.632 -8.865 1.00 43.03 90 SER A N 1
ATOM 697 C CA . SER A 1 90 ? -11.254 12.758 -10.296 1.00 43.03 90 SER A CA 1
ATOM 698 C C . SER A 1 90 ? -10.051 12.948 -11.238 1.00 43.03 90 SER A C 1
ATOM 700 O O . SER A 1 90 ? -10.177 12.764 -12.448 1.00 43.03 90 SER A O 1
ATOM 702 N N . ALA A 1 91 ? -8.874 13.290 -10.701 1.00 41.84 91 ALA A N 1
ATOM 703 C CA . ALA A 1 91 ? -7.674 13.600 -11.479 1.00 41.84 91 ALA A CA 1
ATOM 704 C C . ALA A 1 91 ? -6.661 12.439 -11.575 1.00 41.84 91 ALA A C 1
ATOM 706 O O . ALA A 1 91 ? -5.574 12.633 -12.120 1.00 41.84 91 ALA A O 1
ATOM 707 N N . ASN A 1 92 ? -6.971 11.247 -11.043 1.00 36.03 92 ASN A N 1
ATOM 708 C CA . ASN A 1 92 ? -5.985 10.172 -10.890 1.00 36.03 92 ASN A CA 1
ATOM 709 C C . ASN A 1 92 ? -6.564 8.790 -11.276 1.00 36.03 92 ASN A C 1
ATOM 711 O O . ASN A 1 92 ? -7.610 8.416 -10.756 1.00 36.03 92 ASN A O 1
ATOM 715 N N . PRO A 1 93 ? -5.897 7.980 -12.124 1.00 40.94 93 PRO A N 1
ATOM 716 C CA . PRO A 1 93 ? -6.432 6.724 -12.674 1.00 40.94 93 PRO A CA 1
ATOM 717 C C . PRO A 1 93 ? -6.446 5.531 -11.689 1.00 40.94 93 PRO A C 1
ATOM 719 O O . PRO A 1 93 ? -6.475 4.380 -12.112 1.00 40.94 93 PRO A O 1
ATOM 722 N N . LEU A 1 94 ? -6.427 5.786 -10.377 1.00 43.22 94 LEU A N 1
ATOM 723 C CA . LEU A 1 94 ? -6.500 4.779 -9.303 1.00 43.22 94 LEU A CA 1
ATOM 724 C C . LEU A 1 94 ? -7.838 4.872 -8.548 1.00 43.22 94 LEU A C 1
ATOM 726 O O . LEU A 1 94 ? -7.911 4.721 -7.330 1.00 43.22 94 LEU A O 1
ATOM 730 N N . THR A 1 95 ? -8.904 5.168 -9.288 1.00 47.56 95 THR A N 1
ATOM 731 C CA . THR A 1 95 ? -10.237 5.531 -8.790 1.00 47.56 95 THR A CA 1
ATOM 732 C C . THR A 1 95 ? -10.922 4.456 -7.946 1.00 47.56 95 THR A C 1
ATOM 734 O O . THR A 1 95 ? -11.731 4.806 -7.092 1.00 47.56 95 THR A O 1
ATOM 737 N N . ASN A 1 96 ? -10.585 3.175 -8.104 1.00 46.00 96 ASN A N 1
ATOM 738 C CA . ASN A 1 96 ? -11.289 2.099 -7.396 1.00 46.00 96 ASN A CA 1
ATOM 739 C C . ASN A 1 96 ? -10.810 1.911 -5.945 1.00 46.00 96 ASN A C 1
ATOM 741 O O . ASN A 1 96 ? -11.629 1.759 -5.046 1.00 46.00 96 ASN A O 1
ATOM 745 N N . GLU A 1 97 ? -9.505 2.009 -5.684 1.00 44.56 97 GLU A N 1
ATOM 746 C CA . GLU A 1 97 ? -8.946 1.782 -4.339 1.00 44.56 97 GLU A CA 1
ATOM 747 C C . GLU A 1 97 ? -9.199 2.970 -3.396 1.00 44.56 97 GLU A C 1
ATOM 749 O O . GLU A 1 97 ? -9.365 2.806 -2.186 1.00 44.56 97 GLU A O 1
ATOM 754 N N . VAL A 1 98 ? -9.282 4.187 -3.945 1.00 46.72 98 VAL A N 1
ATOM 755 C CA . VAL A 1 98 ? -9.587 5.386 -3.150 1.00 46.72 98 VAL A CA 1
ATOM 756 C C . VAL A 1 98 ? -11.089 5.506 -2.875 1.00 46.72 98 VAL A C 1
ATOM 758 O O . VAL A 1 98 ? -11.466 5.925 -1.783 1.00 46.72 98 VAL A O 1
ATOM 761 N N . ALA A 1 99 ? -11.952 5.066 -3.798 1.00 46.94 99 ALA A N 1
ATOM 762 C CA . ALA A 1 99 ? -13.394 4.982 -3.557 1.00 46.94 99 ALA A CA 1
ATOM 763 C C . ALA A 1 99 ? -13.731 3.990 -2.425 1.00 46.94 99 ALA A C 1
ATOM 765 O O . ALA A 1 99 ? -14.569 4.290 -1.573 1.00 46.94 99 ALA A O 1
ATOM 766 N N . GLU A 1 100 ? -13.035 2.852 -2.346 1.00 48.59 100 GLU A N 1
ATOM 767 C CA . GLU A 1 100 ? -13.181 1.878 -1.251 1.00 48.59 100 GLU A CA 1
ATOM 768 C C . GLU A 1 100 ? -12.708 2.432 0.107 1.00 48.59 100 GLU A C 1
ATOM 770 O O . GLU A 1 100 ? -13.353 2.236 1.142 1.00 48.59 100 GLU A O 1
ATOM 775 N N . LEU A 1 101 ? -11.629 3.218 0.121 1.00 44.59 101 LEU A N 1
ATOM 776 C CA . LEU A 1 101 ? -11.171 3.897 1.337 1.00 44.59 101 LEU A CA 1
ATOM 777 C C . LEU A 1 101 ? -12.121 5.025 1.770 1.00 44.59 101 LEU A C 1
ATOM 779 O O . LEU A 1 101 ? -12.433 5.139 2.957 1.00 44.59 101 LEU A O 1
ATOM 783 N N . CYS A 1 102 ? -12.647 5.815 0.833 1.00 45.88 102 CYS A N 1
ATOM 784 C CA . CYS A 1 102 ? -13.617 6.873 1.122 1.00 45.88 102 CYS A CA 1
ATOM 785 C C . CYS A 1 102 ? -14.958 6.304 1.607 1.00 45.88 102 CYS A C 1
ATOM 787 O O . CYS A 1 102 ? -15.522 6.823 2.570 1.00 45.88 102 CYS A O 1
ATOM 789 N N . THR A 1 103 ? -15.443 5.204 1.024 1.00 49.56 103 THR A N 1
ATOM 790 C CA . THR A 1 103 ?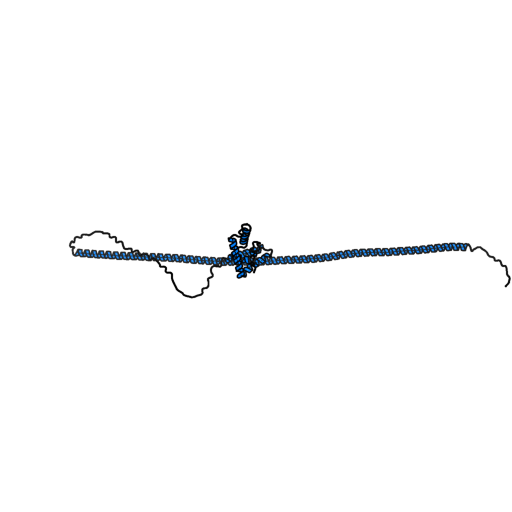 -16.658 4.509 1.489 1.00 49.56 103 THR A CA 1
ATOM 791 C C . THR A 1 103 ? -16.468 3.899 2.879 1.00 49.56 103 THR A C 1
ATOM 793 O O . THR A 1 103 ? -17.371 4.002 3.712 1.00 49.56 103 THR A O 1
ATOM 796 N N . SER A 1 104 ? -15.276 3.377 3.194 1.00 48.56 104 SER A N 1
ATOM 797 C CA . SER A 1 104 ? -14.947 2.885 4.542 1.00 48.56 104 SER A CA 1
ATOM 798 C C . SER A 1 104 ? -14.949 4.002 5.601 1.00 48.56 104 SER A C 1
ATOM 800 O O . SER A 1 104 ? -15.492 3.822 6.695 1.00 48.56 104 SER A O 1
ATOM 802 N N . TYR A 1 105 ? -14.453 5.196 5.253 1.00 45.97 105 TYR A N 1
ATOM 803 C CA . TYR A 1 105 ? -14.470 6.372 6.129 1.00 45.97 105 TYR A CA 1
ATOM 804 C C . TYR A 1 105 ? -15.881 6.955 6.295 1.00 45.97 105 TYR A C 1
ATOM 806 O O . TYR A 1 105 ? -16.280 7.317 7.404 1.00 45.97 105 TYR A O 1
ATOM 814 N N . LYS A 1 106 ? -16.678 6.987 5.218 1.00 48.06 106 LYS A N 1
ATOM 815 C CA . LYS A 1 106 ? -18.084 7.434 5.232 1.00 48.06 106 LYS A CA 1
ATOM 816 C C . LYS A 1 106 ? -18.942 6.500 6.096 1.00 48.06 106 LYS A C 1
ATOM 818 O O . LYS A 1 106 ? -19.728 6.970 6.917 1.00 48.06 106 LYS A O 1
ATOM 823 N N . ALA A 1 107 ? -18.710 5.187 6.010 1.00 42.56 107 ALA A N 1
ATOM 824 C CA . ALA A 1 107 ? -19.369 4.184 6.845 1.00 42.56 107 ALA A CA 1
ATOM 825 C C . ALA A 1 107 ? -18.968 4.278 8.328 1.00 42.56 107 ALA A C 1
ATOM 827 O O . ALA A 1 107 ? -19.815 4.067 9.193 1.00 42.56 107 ALA A O 1
ATOM 828 N N . GLN A 1 108 ? -17.720 4.628 8.657 1.00 45.66 108 GLN A N 1
ATOM 829 C CA . GLN A 1 108 ? -17.305 4.843 10.051 1.00 45.66 108 GLN A CA 1
ATOM 830 C C . GLN A 1 108 ? -17.809 6.173 10.630 1.00 45.66 108 GLN A C 1
ATOM 832 O O . GLN A 1 108 ? -18.239 6.200 11.783 1.00 45.66 108 GLN A O 1
ATOM 837 N N . SER A 1 109 ? -17.838 7.248 9.840 1.00 40.81 109 SER A N 1
ATOM 838 C CA . SER A 1 109 ? -18.326 8.564 10.281 1.00 40.81 109 SER A CA 1
ATOM 839 C C . SER A 1 109 ? -19.844 8.569 10.528 1.00 40.81 109 SER A C 1
ATOM 841 O O . SER A 1 109 ? -20.305 8.980 11.594 1.00 40.81 109 SER A O 1
ATOM 843 N N . ILE A 1 110 ? -20.632 7.979 9.618 1.00 41.38 110 ILE A N 1
ATOM 844 C CA . ILE A 1 110 ? -22.097 7.865 9.766 1.00 41.38 110 ILE A CA 1
ATOM 845 C C . ILE A 1 110 ? -22.476 6.925 10.928 1.00 41.38 110 ILE A C 1
ATOM 847 O O . ILE A 1 110 ? -23.490 7.127 11.599 1.00 41.38 110 ILE A O 1
ATOM 851 N N . ARG A 1 111 ? -21.646 5.916 11.228 1.00 42.66 111 ARG A N 1
ATOM 852 C CA . ARG A 1 111 ? -21.863 5.002 12.365 1.00 42.66 111 ARG A CA 1
ATOM 853 C C . ARG A 1 111 ? -21.380 5.592 13.697 1.00 42.66 111 ARG A C 1
ATOM 855 O O . ARG A 1 111 ? -21.947 5.255 14.733 1.00 42.66 111 ARG A O 1
ATOM 862 N N . GLY A 1 112 ? -20.407 6.506 13.673 1.00 35.03 112 GLY A N 1
ATOM 863 C CA . GLY A 1 112 ? -19.942 7.274 14.835 1.00 35.03 112 GLY A CA 1
ATOM 864 C C . GLY A 1 112 ? -20.911 8.373 15.292 1.00 35.03 112 GLY A C 1
ATOM 865 O O . GLY A 1 112 ? -20.952 8.693 16.478 1.00 35.03 112 GLY A O 1
ATOM 866 N N . LEU A 1 113 ? -21.753 8.889 14.390 1.00 39.38 113 LEU A N 1
ATOM 867 C CA . LEU A 1 113 ? -22.764 9.915 14.690 1.00 39.38 113 LEU A CA 1
ATOM 868 C C . LEU A 1 113 ? -24.068 9.373 15.301 1.00 39.38 113 LEU A C 1
ATOM 870 O O . LEU A 1 113 ? -24.859 10.147 15.829 1.00 39.38 113 LEU A O 1
ATOM 874 N N . LYS A 1 114 ? -24.282 8.049 15.320 1.00 40.28 114 LYS A N 1
ATOM 875 C CA . LYS A 1 114 ? -25.409 7.426 16.047 1.00 40.28 114 LYS A CA 1
ATOM 876 C C . LYS A 1 114 ? -25.095 7.079 17.509 1.00 40.28 114 LYS A C 1
ATOM 878 O O . LYS A 1 114 ? -25.906 6.426 18.162 1.00 40.28 114 LYS A O 1
ATOM 883 N N . HIS A 1 115 ? -23.938 7.488 18.041 1.00 42.06 115 HIS A N 1
ATOM 884 C CA . HIS A 1 115 ? -23.530 7.086 19.393 1.00 42.06 115 HIS A CA 1
ATOM 885 C C . HIS A 1 115 ? -22.941 8.187 20.279 1.00 42.06 115 HIS A C 1
ATOM 887 O O . HIS A 1 115 ? -22.188 7.891 21.204 1.00 42.06 115 HIS A O 1
ATOM 893 N N . LYS A 1 116 ? -23.323 9.446 20.036 1.00 39.22 116 LYS A N 1
ATOM 894 C CA . LYS A 1 116 ? -23.160 10.549 20.994 1.00 39.22 116 LYS A CA 1
ATOM 895 C C . LYS A 1 116 ? -24.295 11.561 20.843 1.00 39.22 116 LYS A C 1
ATOM 897 O O . LYS A 1 116 ? -24.111 12.603 20.228 1.00 39.22 116 LYS A O 1
ATOM 902 N N . HIS A 1 117 ? -25.469 11.235 21.375 1.00 36.03 117 HIS A N 1
ATOM 903 C CA . HIS A 1 117 ? -26.471 12.257 21.690 1.00 36.03 117 HIS A CA 1
ATOM 904 C C . HIS A 1 117 ? -27.386 11.894 22.865 1.00 36.03 117 HIS A C 1
ATOM 906 O O . HIS A 1 117 ? -28.489 12.411 22.943 1.00 36.03 117 HIS A O 1
ATOM 912 N N . ASP A 1 118 ? -26.895 11.087 23.803 1.00 43.09 118 ASP A N 1
ATOM 913 C CA . ASP A 1 118 ? -27.430 11.039 25.162 1.00 43.09 118 ASP A CA 1
ATOM 914 C C . ASP A 1 118 ? -26.243 11.223 26.118 1.00 43.09 118 ASP A C 1
ATOM 916 O O . ASP A 1 118 ? -25.165 10.674 25.883 1.00 43.09 118 ASP A O 1
ATOM 920 N N . ASP A 1 119 ? -26.443 12.047 27.143 1.00 37.75 119 ASP A N 1
ATOM 921 C CA . ASP A 1 119 ? -25.508 12.415 28.217 1.00 37.75 119 ASP A CA 1
ATOM 922 C C . ASP A 1 119 ? -24.497 13.540 27.920 1.00 37.75 119 ASP A C 1
ATOM 924 O O . ASP A 1 119 ? -23.282 13.396 28.065 1.00 37.75 119 ASP A O 1
ATOM 928 N N . LEU A 1 120 ? -25.016 14.737 27.632 1.00 33.06 120 LEU A N 1
ATOM 929 C CA . LEU A 1 120 ? -24.423 15.958 28.185 1.00 33.06 120 LEU A CA 1
ATOM 930 C C . LEU A 1 120 ? -25.398 16.577 29.186 1.00 33.06 120 LEU A C 1
ATOM 932 O O . LEU A 1 120 ? -26.332 17.294 28.831 1.00 33.06 120 LEU A O 1
ATOM 936 N N . ASN A 1 121 ? -25.128 16.254 30.454 1.00 31.34 121 ASN A N 1
ATOM 937 C CA . ASN A 1 121 ? -25.453 17.066 31.618 1.00 31.34 121 ASN A CA 1
ATOM 938 C C . ASN A 1 121 ? -25.153 18.536 31.311 1.00 31.34 121 ASN A C 1
ATOM 940 O O . ASN A 1 121 ? -23.998 18.915 31.108 1.00 31.34 121 ASN A O 1
ATOM 944 N N . VAL A 1 122 ? -26.206 19.347 31.298 1.00 34.72 122 VAL A N 1
ATOM 945 C CA . VAL A 1 122 ? -26.106 20.798 31.416 1.00 34.72 122 VAL A CA 1
ATOM 946 C C . VAL A 1 122 ? -25.651 21.106 32.837 1.00 34.72 122 VAL A C 1
ATOM 948 O O . VAL A 1 122 ? -26.216 20.592 33.802 1.00 34.72 122 VAL A O 1
ATOM 951 N N . GLU A 1 123 ? -24.601 21.917 32.926 1.00 36.94 123 GLU A N 1
ATOM 952 C CA . GLU A 1 123 ? -24.027 22.446 34.154 1.00 36.94 123 GLU A CA 1
ATOM 953 C C . GLU A 1 123 ? -25.096 23.000 35.104 1.00 36.94 123 GLU A C 1
ATOM 955 O O . GLU A 1 123 ? -25.950 23.811 34.740 1.00 36.94 123 GLU A O 1
ATOM 960 N N . GLU A 1 124 ? -25.002 22.561 36.355 1.00 33.97 124 GLU A N 1
ATOM 961 C CA . GLU A 1 124 ? -25.662 23.167 37.498 1.00 33.97 124 GLU A CA 1
ATOM 962 C C . GLU A 1 124 ? -25.093 24.576 37.721 1.00 33.97 124 GLU A C 1
ATOM 964 O O . GLU A 1 124 ? -23.918 24.742 38.048 1.00 33.97 124 GLU A O 1
ATOM 969 N N . HIS A 1 125 ? -25.949 25.595 37.633 1.00 32.12 125 HIS A N 1
ATOM 970 C CA . HIS A 1 125 ? -25.755 26.819 38.401 1.00 32.12 125 HIS A CA 1
ATOM 971 C C . HIS A 1 125 ? -26.739 26.879 39.578 1.00 32.12 125 HIS A C 1
ATOM 973 O O . HIS A 1 125 ? -27.870 26.396 39.469 1.00 32.12 125 HIS A O 1
ATOM 979 N N . PRO A 1 126 ? -26.305 27.434 40.725 1.00 47.66 126 PRO A N 1
ATOM 980 C CA . PRO A 1 126 ? -26.933 27.196 42.014 1.00 47.66 126 PRO A CA 1
ATOM 981 C C . PRO A 1 126 ? -27.953 28.283 42.400 1.00 47.66 126 PRO A C 1
ATOM 983 O O . PRO A 1 126 ? -27.898 29.411 41.923 1.00 47.66 126 PRO A O 1
ATOM 986 N N . LEU A 1 127 ? -28.798 27.926 43.377 1.00 36.22 127 LEU A N 1
ATOM 987 C CA . LEU A 1 127 ? -29.634 28.784 44.236 1.00 36.22 127 LEU A CA 1
ATOM 988 C C . LEU A 1 127 ? -30.786 29.565 43.574 1.00 36.22 127 LEU A C 1
ATOM 990 O O . LEU A 1 127 ? -30.581 30.614 42.980 1.00 36.22 127 LEU A O 1
ATOM 994 N N . ALA A 1 128 ? -32.024 29.162 43.883 1.00 27.36 128 ALA A N 1
ATOM 995 C CA . ALA A 1 128 ? -33.002 30.034 44.548 1.00 27.36 128 ALA A CA 1
ATOM 996 C C . ALA A 1 128 ? -34.292 29.270 44.893 1.00 27.36 128 ALA A C 1
ATOM 998 O O . ALA A 1 128 ? -34.948 28.678 44.040 1.00 27.36 128 ALA A O 1
ATOM 999 N N . ASN A 1 129 ? -34.673 29.342 46.169 1.00 33.78 129 ASN A N 1
ATOM 1000 C CA . ASN A 1 129 ? -36.020 29.072 46.661 1.00 33.78 129 ASN A CA 1
ATOM 1001 C C . ASN A 1 129 ? -37.089 29.755 45.796 1.00 33.78 129 ASN A C 1
ATOM 1003 O O . ASN A 1 129 ? -36.981 30.948 45.546 1.00 33.78 129 ASN A O 1
ATOM 1007 N N . THR A 1 130 ? -38.196 29.065 45.520 1.00 36.06 130 THR A N 1
ATOM 1008 C CA . THR A 1 130 ? -39.542 29.607 45.778 1.00 36.06 130 THR A CA 1
ATOM 1009 C C . THR A 1 130 ? -40.568 28.478 45.886 1.00 36.06 130 THR A C 1
ATOM 1011 O O . THR A 1 130 ? -40.796 27.692 44.971 1.00 36.06 130 THR A O 1
ATOM 1014 N N . TRP A 1 131 ? -41.231 28.425 47.041 1.00 34.19 131 TRP A N 1
ATOM 1015 C CA . TRP A 1 131 ? -42.591 27.912 47.153 1.00 34.19 131 TRP A CA 1
ATOM 1016 C C . TRP A 1 131 ? -43.517 28.706 46.220 1.00 34.19 131 TRP A C 1
ATOM 1018 O O . TRP A 1 131 ? -43.486 29.932 46.229 1.00 34.19 131 TRP A O 1
ATOM 1028 N N . SER A 1 132 ? -44.447 28.045 45.531 1.00 35.28 132 SER A N 1
ATOM 1029 C CA . SER A 1 132 ? -45.872 28.162 45.876 1.00 35.28 132 SER A CA 1
ATOM 1030 C C . SER A 1 132 ? -46.799 27.449 44.883 1.00 35.28 132 SER A C 1
ATOM 1032 O O . SER A 1 132 ? -46.636 27.479 43.672 1.00 35.28 132 SER A O 1
ATOM 1034 N N . ASN A 1 133 ? -47.853 26.897 45.483 1.00 31.81 133 ASN A N 1
ATOM 1035 C CA . ASN A 1 133 ? -49.203 26.730 44.961 1.00 31.81 133 ASN A CA 1
ATOM 1036 C C . ASN A 1 133 ? -49.537 25.629 43.929 1.00 31.81 133 ASN A C 1
ATOM 1038 O O . ASN A 1 133 ? -49.508 25.802 42.718 1.00 31.81 133 ASN A O 1
ATOM 1042 N N . ARG A 1 134 ? -50.236 24.631 44.500 1.00 35.31 134 ARG A N 1
ATOM 1043 C CA . ARG A 1 134 ? -51.664 24.369 44.220 1.00 35.31 134 ARG A CA 1
ATOM 1044 C C . ARG A 1 134 ? -51.929 23.301 43.159 1.00 35.31 134 ARG A C 1
ATOM 1046 O O . ARG A 1 134 ? -52.309 23.609 42.040 1.00 35.31 134 ARG A O 1
ATOM 1053 N N . LYS A 1 135 ? -51.978 22.042 43.609 1.00 34.62 135 LYS A N 1
ATOM 1054 C CA . LYS A 1 135 ? -53.093 21.139 43.268 1.00 34.62 135 LYS A CA 1
ATOM 1055 C C . LYS A 1 135 ? -53.314 20.071 44.342 1.00 34.62 135 LYS A C 1
ATOM 1057 O O . LYS A 1 135 ? -52.676 19.033 44.419 1.00 34.62 135 LYS A O 1
ATOM 1062 N N . ARG A 1 136 ? -54.290 20.412 45.176 1.00 43.62 136 ARG A N 1
ATOM 1063 C CA . ARG A 1 136 ? -55.095 19.583 46.068 1.00 43.62 136 ARG A CA 1
ATOM 1064 C C . ARG A 1 136 ? -55.520 18.285 45.361 1.00 43.62 136 ARG A C 1
ATOM 1066 O O . ARG A 1 136 ? -56.400 18.329 44.508 1.00 43.62 136 ARG A O 1
ATOM 1073 N N . THR A 1 137 ? -54.967 17.143 45.756 1.00 36.75 137 THR A N 1
ATOM 1074 C CA . THR A 1 137 ? -55.615 15.837 45.571 1.00 36.75 137 THR A CA 1
ATOM 1075 C C . THR A 1 137 ? -55.665 15.134 46.925 1.00 36.75 137 THR A C 1
ATOM 1077 O O . THR A 1 137 ? -54.680 15.023 47.647 1.00 36.75 137 THR A O 1
ATOM 1080 N N . LYS A 1 138 ? -56.891 14.807 47.333 1.00 37.41 138 LYS A N 1
ATOM 1081 C CA . LYS A 1 138 ? -57.238 14.165 48.602 1.00 37.41 138 LYS A CA 1
ATOM 1082 C C . LYS A 1 138 ? -56.799 12.693 48.557 1.00 37.41 138 LYS A C 1
ATOM 1084 O O . LYS A 1 138 ? -57.049 12.064 47.532 1.00 37.41 138 LYS A O 1
ATOM 1089 N N . PRO A 1 139 ? -56.296 12.094 49.647 1.00 38.84 139 PRO A N 1
ATOM 1090 C CA . PRO A 1 139 ? -56.356 10.649 49.803 1.00 38.84 139 PRO A CA 1
ATOM 1091 C C . PRO A 1 139 ? -57.749 10.267 50.325 1.00 38.84 139 PRO A C 1
ATOM 1093 O O . PRO A 1 139 ? -58.172 10.709 51.395 1.00 38.84 139 PRO A O 1
ATOM 1096 N N . SER A 1 140 ? -58.490 9.475 49.549 1.00 38.88 140 SER A N 1
ATOM 1097 C CA . SER A 1 140 ? -59.728 8.836 49.996 1.00 38.88 140 SER A CA 1
ATOM 1098 C C . SER A 1 140 ? -59.438 7.447 50.560 1.00 38.88 140 SER A C 1
ATOM 1100 O O . SER A 1 140 ? -58.821 6.628 49.883 1.00 38.88 140 SER A O 1
ATOM 1102 N N . ASN A 1 141 ? -60.028 7.198 51.728 1.00 40.06 141 ASN A N 1
ATOM 1103 C CA . ASN A 1 141 ? -60.345 5.914 52.359 1.00 40.06 141 ASN A CA 1
ATOM 1104 C C . ASN A 1 141 ? -59.330 5.358 53.367 1.00 40.06 141 ASN A C 1
ATOM 1106 O O . ASN A 1 141 ? -58.284 4.809 53.035 1.00 40.06 141 ASN A O 1
ATOM 1110 N N . SER A 1 142 ? -59.743 5.430 54.633 1.00 52.38 142 SER A N 1
ATOM 1111 C CA . SER A 1 142 ? -59.306 4.555 55.715 1.00 52.38 142 SER A CA 1
ATOM 1112 C C . SER A 1 142 ? -59.919 3.153 55.545 1.00 52.38 142 SER A C 1
ATOM 1114 O O . SER A 1 142 ? -61.055 3.034 55.070 1.00 52.38 142 SER A O 1
ATOM 1116 N N . PRO A 1 143 ? -59.235 2.068 55.955 1.00 49.25 143 PRO A N 1
ATOM 1117 C CA . PRO A 1 143 ? -59.872 0.764 56.045 1.00 49.25 143 PRO A CA 1
ATOM 1118 C C . PRO A 1 143 ? -60.915 0.808 57.165 1.00 49.25 143 PRO A C 1
ATOM 1120 O O . PRO A 1 143 ? -60.611 1.155 58.310 1.00 49.25 143 PRO A O 1
ATOM 1123 N N . LYS A 1 144 ? -62.158 0.471 56.817 1.00 37.88 144 LYS A N 1
ATOM 1124 C CA . LYS A 1 144 ? -63.268 0.275 57.751 1.00 37.88 144 LYS A CA 1
ATOM 1125 C C . LYS A 1 144 ? -62.825 -0.654 58.886 1.00 37.88 144 LYS A C 1
ATOM 1127 O O . LYS A 1 144 ? -62.432 -1.792 58.642 1.00 37.88 144 LYS A O 1
ATOM 1132 N N . LYS A 1 145 ? -62.944 -0.174 60.126 1.00 39.44 145 LYS A N 1
ATOM 1133 C CA . LYS A 1 145 ? -62.974 -1.017 61.324 1.00 39.44 145 LYS A CA 1
ATOM 1134 C C . LYS A 1 145 ? -64.130 -2.007 61.166 1.00 39.44 145 LYS A C 1
ATOM 1136 O O . LYS A 1 145 ? -65.291 -1.614 61.255 1.00 39.44 145 LYS A O 1
ATOM 1141 N N . ALA A 1 146 ? -63.820 -3.274 60.919 1.00 36.53 146 ALA A N 1
ATOM 1142 C CA . ALA A 1 146 ? -64.762 -4.354 61.151 1.00 36.53 146 ALA A CA 1
ATOM 1143 C C . ALA A 1 146 ? -64.886 -4.513 62.671 1.00 36.53 146 ALA A C 1
ATOM 1145 O O . ALA A 1 146 ? -63.996 -5.046 63.330 1.00 36.53 146 ALA A O 1
ATOM 1146 N N . HIS A 1 147 ? -65.960 -3.969 63.240 1.00 34.47 147 HIS A N 1
ATOM 1147 C CA . HIS A 1 147 ? -66.400 -4.332 64.579 1.00 34.47 147 HIS A CA 1
ATOM 1148 C C . HIS A 1 147 ? -66.796 -5.813 64.554 1.00 34.47 147 HIS A C 1
ATOM 1150 O O . HIS A 1 147 ? -67.891 -6.152 64.117 1.00 34.47 147 HIS A O 1
ATOM 1156 N N . ALA A 1 148 ? -65.912 -6.695 65.015 1.00 39.84 148 ALA A N 1
ATOM 1157 C CA . ALA A 1 148 ? -66.314 -8.016 65.475 1.00 39.84 148 ALA A CA 1
ATOM 1158 C C . ALA A 1 148 ? -66.949 -7.832 66.862 1.00 39.84 148 ALA A C 1
ATOM 1160 O O . ALA A 1 148 ? -66.257 -7.800 67.878 1.00 39.84 148 ALA A O 1
ATOM 1161 N N . SER A 1 149 ? -68.262 -7.600 66.891 1.00 33.97 149 SER A N 1
ATOM 1162 C CA . SER A 1 149 ? -69.047 -7.767 68.115 1.00 33.97 149 SER A CA 1
ATOM 1163 C C . SER A 1 149 ? -69.239 -9.272 68.339 1.00 33.97 149 SER A C 1
ATOM 1165 O O . SER A 1 149 ? -69.504 -9.980 67.365 1.00 33.97 149 SER A O 1
ATOM 1167 N N . PRO A 1 150 ? -69.084 -9.789 69.567 1.00 46.50 150 PRO A N 1
ATOM 1168 C CA . PRO A 1 150 ? -69.209 -11.211 69.830 1.00 46.50 150 PRO A CA 1
ATOM 1169 C C . PRO A 1 150 ? -70.678 -11.612 69.698 1.00 46.50 150 PRO A C 1
ATOM 1171 O O . PRO A 1 150 ? -71.548 -11.084 70.396 1.00 46.50 150 PRO A O 1
ATOM 1174 N N . GLU A 1 151 ? -70.959 -12.559 68.807 1.00 37.47 151 GLU A N 1
ATOM 11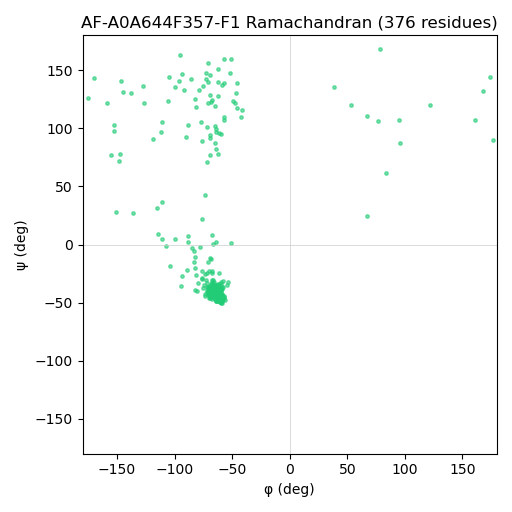75 C CA . GLU A 1 151 ? -72.219 -13.291 68.811 1.00 37.47 151 GLU A CA 1
ATOM 1176 C C . GLU A 1 151 ? -72.325 -14.047 70.140 1.00 37.47 151 GLU A C 1
ATOM 1178 O O . GLU A 1 151 ? -71.793 -15.142 70.328 1.00 37.47 151 GLU A O 1
ATOM 1183 N N . TYR A 1 152 ? -73.014 -13.434 71.102 1.00 38.34 152 TYR A N 1
ATOM 1184 C CA . TYR A 1 152 ? -73.535 -14.138 72.259 1.00 38.34 152 TYR A CA 1
ATOM 1185 C C . TYR A 1 152 ? -74.562 -15.151 71.756 1.00 38.34 152 TYR A C 1
ATOM 1187 O O . TYR A 1 152 ? -75.734 -14.833 71.548 1.00 38.34 152 TYR A O 1
ATOM 1195 N N . SER A 1 153 ? -74.113 -16.393 71.588 1.00 41.56 153 SER A N 1
ATOM 1196 C CA . SER A 1 153 ? -74.988 -17.557 71.516 1.00 41.56 153 SER A CA 1
ATOM 1197 C C . SER A 1 153 ? -75.770 -17.630 72.825 1.00 41.56 153 SER A C 1
ATOM 1199 O O . SER A 1 153 ? -75.293 -18.132 73.842 1.00 41.56 153 SER A O 1
ATOM 1201 N N . ARG A 1 154 ? -76.980 -17.067 72.819 1.00 38.78 154 ARG A N 1
ATOM 1202 C CA . ARG A 1 154 ? -77.959 -17.166 73.900 1.00 38.78 154 ARG A CA 1
ATOM 1203 C C . ARG A 1 154 ? -78.510 -18.592 73.904 1.00 38.78 154 ARG A C 1
ATOM 1205 O O . ARG A 1 154 ? -79.653 -18.829 73.536 1.00 38.78 154 ARG A O 1
ATOM 1212 N N . THR A 1 155 ? -77.693 -19.558 74.321 1.00 43.19 155 THR A N 1
ATOM 1213 C CA . THR A 1 155 ? -78.175 -20.886 74.704 1.00 43.19 155 THR A CA 1
ATOM 1214 C C . THR A 1 155 ? -78.961 -20.746 75.996 1.00 43.19 155 THR A C 1
ATOM 1216 O O . THR A 1 155 ? -78.435 -20.783 77.108 1.00 43.19 155 THR A O 1
ATOM 1219 N N . GLN A 1 156 ? -80.260 -20.555 75.808 1.00 39.44 156 GLN A N 1
ATOM 1220 C CA . GLN A 1 156 ? -81.320 -20.723 76.779 1.00 39.44 156 GLN A CA 1
ATOM 1221 C C . GLN A 1 156 ? -81.359 -22.197 77.210 1.00 39.44 156 GLN A C 1
ATOM 1223 O O . GLN A 1 156 ? -82.193 -22.972 76.757 1.00 39.44 156 GLN A O 1
ATOM 1228 N N . ARG A 1 157 ? -80.442 -22.611 78.091 1.00 42.09 157 ARG A N 1
ATOM 1229 C CA . ARG A 1 157 ? -80.636 -23.823 78.890 1.00 42.09 157 ARG A CA 1
ATOM 1230 C C . ARG A 1 157 ? -81.339 -23.434 80.176 1.00 42.09 157 ARG A C 1
ATOM 1232 O O . ARG A 1 157 ? -80.739 -23.046 81.173 1.00 42.09 157 ARG A O 1
ATOM 1239 N N . GLN A 1 158 ? -82.660 -23.529 80.090 1.00 40.72 158 GLN A N 1
ATOM 1240 C CA . GLN A 1 158 ? -83.510 -23.859 81.217 1.00 40.72 158 GLN A CA 1
ATOM 1241 C C . GLN A 1 158 ? -82.884 -25.048 81.957 1.00 40.72 158 GLN A C 1
ATOM 1243 O O . GLN A 1 158 ? -82.703 -26.111 81.380 1.00 40.72 158 GLN A O 1
ATOM 1248 N N . ASN A 1 159 ? -82.511 -24.839 83.212 1.00 41.03 159 ASN A N 1
ATOM 1249 C CA . ASN A 1 159 ? -82.600 -25.841 84.265 1.00 41.03 159 ASN A CA 1
ATOM 1250 C C . ASN A 1 159 ? -82.676 -25.071 85.577 1.00 41.03 159 ASN A C 1
ATOM 1252 O O . ASN A 1 159 ? -81.713 -24.874 86.312 1.00 41.03 159 ASN A O 1
ATOM 1256 N N . ARG A 1 160 ? -83.888 -24.561 85.799 1.00 38.97 160 ARG A N 1
ATOM 1257 C CA . ARG A 1 160 ? -84.380 -24.083 87.080 1.00 38.97 160 ARG A CA 1
ATOM 1258 C C . ARG A 1 160 ? -84.440 -25.313 87.984 1.00 38.97 160 ARG A C 1
ATOM 1260 O O . ARG A 1 160 ? -85.449 -26.007 88.014 1.00 38.97 160 ARG A O 1
ATOM 1267 N N . ALA A 1 161 ? -83.334 -25.625 88.653 1.00 38.53 161 ALA A N 1
ATOM 1268 C CA . ALA A 1 161 ? -83.348 -26.580 89.744 1.00 38.53 161 ALA A CA 1
ATOM 1269 C C . ALA A 1 161 ? -84.206 -25.970 90.858 1.00 38.53 161 ALA A C 1
ATOM 1271 O O . ALA A 1 161 ? -83.798 -25.038 91.551 1.00 38.53 161 ALA A O 1
ATOM 1272 N N . LEU A 1 162 ? -85.441 -26.458 90.956 1.00 43.34 162 LEU A N 1
ATOM 1273 C CA . LEU A 1 162 ? -86.291 -26.326 92.127 1.00 43.34 162 LEU A CA 1
ATOM 1274 C C . LEU A 1 162 ? -85.598 -27.083 93.265 1.00 43.34 162 LEU A C 1
ATOM 1276 O O . LEU A 1 162 ? -85.890 -28.248 93.513 1.00 43.34 162 LEU A O 1
ATOM 1280 N N . PHE A 1 163 ? -84.634 -26.448 93.928 1.00 43.25 163 PHE A N 1
ATOM 1281 C CA . PHE A 1 163 ? -84.175 -26.939 95.217 1.00 43.25 163 PHE A CA 1
ATOM 1282 C C . PHE A 1 163 ? -85.219 -26.533 96.246 1.00 43.25 163 PHE A C 1
ATOM 1284 O O . PHE A 1 163 ? -85.352 -25.361 96.598 1.00 43.25 163 PHE A O 1
ATOM 1291 N N . ALA A 1 164 ? -85.994 -27.526 96.678 1.00 40.22 164 ALA A N 1
ATOM 1292 C CA . ALA A 1 164 ? -86.789 -27.451 97.885 1.00 40.22 164 ALA A CA 1
ATOM 1293 C C . ALA A 1 164 ? -85.898 -26.919 99.015 1.00 40.22 164 ALA A C 1
ATOM 1295 O O . ALA A 1 164 ? -84.849 -27.491 99.315 1.00 40.22 164 ALA A O 1
ATOM 1296 N N . SER A 1 165 ? -86.297 -25.802 99.617 1.00 47.09 165 SER A N 1
ATOM 1297 C CA . SER A 1 165 ? -85.673 -25.257 100.815 1.00 47.09 165 SER A CA 1
ATOM 1298 C C . SER A 1 165 ? -85.979 -26.178 101.998 1.00 47.09 165 SER A C 1
ATOM 1300 O O . SER A 1 165 ? -86.860 -25.895 102.806 1.00 47.09 165 SER A O 1
ATOM 1302 N N . GLN A 1 166 ? -85.277 -27.307 102.084 1.00 52.03 166 GLN A N 1
ATOM 1303 C CA . GLN A 1 166 ? -85.093 -27.986 103.359 1.00 52.03 166 GLN A CA 1
ATOM 1304 C C . GLN A 1 166 ? -84.139 -27.140 104.216 1.00 52.03 166 GLN A C 1
ATOM 1306 O O . GLN A 1 166 ? -83.171 -26.586 103.681 1.00 52.03 166 GLN A O 1
ATOM 1311 N N . PRO A 1 167 ? -84.384 -26.998 105.531 1.00 58.22 167 PRO A N 1
ATOM 1312 C CA . PRO A 1 167 ? -83.459 -26.313 106.416 1.00 58.22 167 PRO A CA 1
ATOM 1313 C C . PRO A 1 167 ? -82.198 -27.170 106.552 1.00 58.22 167 PRO A C 1
ATOM 1315 O O . PRO A 1 167 ? -82.130 -28.085 107.364 1.00 58.22 167 PRO A O 1
ATOM 1318 N N . LEU A 1 168 ? -81.198 -26.876 105.723 1.00 58.56 168 LEU A N 1
ATOM 1319 C CA . LEU A 1 168 ? -79.866 -27.454 105.840 1.00 58.56 168 LEU A CA 1
ATOM 1320 C C . LEU A 1 168 ? -79.283 -27.116 107.219 1.00 58.56 168 LEU A C 1
ATOM 1322 O O . LEU A 1 168 ? -79.390 -25.971 107.701 1.00 58.56 168 LEU A O 1
ATOM 1326 N N . SER A 1 169 ? -78.656 -28.118 107.836 1.00 67.12 169 SER A N 1
ATOM 1327 C CA . SER A 1 169 ? -77.935 -27.974 109.098 1.00 67.12 169 SER A CA 1
ATOM 1328 C C . SER A 1 169 ? -76.847 -26.894 108.972 1.00 67.12 169 SER A C 1
ATOM 1330 O O . SER A 1 169 ? -76.458 -26.487 107.870 1.00 67.12 169 SER A O 1
ATOM 1332 N N . PHE A 1 170 ? -76.385 -26.350 110.098 1.00 69.50 170 PHE A N 1
ATOM 1333 C CA . PHE A 1 170 ? -75.345 -25.315 110.085 1.00 69.50 170 PHE A CA 1
ATOM 1334 C C . PHE A 1 170 ? -74.066 -25.807 109.380 1.00 69.50 170 PHE A C 1
ATOM 1336 O O . PHE A 1 170 ? -73.460 -25.059 108.607 1.00 69.50 170 PHE A O 1
ATOM 1343 N N . ASP A 1 171 ? -73.735 -27.087 109.550 1.00 75.56 171 ASP A N 1
ATOM 1344 C CA . ASP A 1 171 ? -72.576 -27.731 108.933 1.00 75.56 171 ASP A CA 1
ATOM 1345 C C . ASP A 1 171 ? -72.719 -27.884 107.412 1.00 75.56 171 ASP A C 1
ATOM 1347 O O . ASP A 1 171 ? -71.770 -27.606 106.674 1.00 75.56 171 ASP A O 1
ATOM 1351 N N . ASP A 1 172 ? -73.918 -28.192 106.910 1.00 74.06 172 ASP A N 1
ATOM 1352 C CA . ASP A 1 172 ? -74.173 -28.285 105.465 1.00 74.06 172 ASP A CA 1
ATOM 1353 C C . ASP A 1 172 ? -74.075 -26.920 104.769 1.00 74.06 172 ASP A C 1
ATOM 1355 O O . ASP A 1 172 ? -73.563 -26.812 103.652 1.00 74.06 172 ASP A O 1
ATOM 1359 N N . ARG A 1 173 ? -74.487 -25.836 105.443 1.00 71.25 173 ARG A N 1
ATOM 1360 C CA . ARG A 1 173 ? -74.307 -24.463 104.933 1.00 71.25 173 ARG A CA 1
ATOM 1361 C C . ARG A 1 173 ? -72.833 -24.066 104.864 1.00 71.25 173 ARG A C 1
ATOM 1363 O O . ARG A 1 173 ? -72.429 -23.366 103.930 1.00 71.25 173 ARG A O 1
ATOM 1370 N N . ILE A 1 174 ? -72.019 -24.518 105.819 1.00 75.50 174 ILE A N 1
ATOM 1371 C CA . ILE A 1 174 ? -70.566 -24.310 105.796 1.00 75.50 174 ILE A CA 1
ATOM 1372 C C . ILE A 1 174 ? -69.933 -25.119 104.661 1.00 75.50 174 ILE A C 1
ATOM 1374 O O . ILE A 1 174 ? -69.124 -24.571 103.908 1.00 75.50 174 ILE A O 1
ATOM 1378 N N . ALA A 1 175 ? -70.319 -26.385 104.489 1.00 78.50 175 ALA A N 1
ATOM 1379 C CA . ALA A 1 175 ? -69.835 -27.236 103.405 1.00 78.50 175 ALA A CA 1
ATOM 1380 C C . ALA A 1 175 ? -70.199 -26.666 102.023 1.00 78.50 175 ALA A C 1
ATOM 1382 O O . ALA A 1 175 ? -69.334 -26.576 101.151 1.00 78.50 175 ALA A O 1
ATOM 1383 N N . GLN A 1 176 ? -71.429 -26.173 101.844 1.00 77.62 176 GLN A N 1
ATOM 1384 C CA . GLN A 1 176 ? -71.876 -25.532 100.606 1.00 77.62 176 GLN A CA 1
ATOM 1385 C C . GLN A 1 176 ? -71.105 -24.236 100.313 1.00 77.62 176 GLN A C 1
ATOM 1387 O O . GLN A 1 176 ? -70.701 -24.023 99.171 1.00 77.62 176 GLN A O 1
ATOM 1392 N N . LYS A 1 177 ? -70.827 -23.396 101.325 1.00 81.50 177 LYS A N 1
ATOM 1393 C CA . LYS A 1 177 ? -69.980 -22.201 101.148 1.00 81.50 177 LYS A CA 1
ATOM 1394 C C . LYS A 1 177 ? -68.525 -22.553 100.834 1.00 81.50 177 LYS A C 1
ATOM 1396 O O . LYS A 1 177 ? -67.911 -21.904 99.992 1.00 81.50 177 LYS A O 1
ATOM 1401 N N . ARG A 1 178 ? -67.961 -23.589 101.464 1.00 81.25 178 ARG A N 1
ATOM 1402 C CA . ARG A 1 178 ? -66.610 -24.087 101.140 1.00 81.25 178 ARG A CA 1
ATOM 1403 C C . ARG A 1 178 ? -66.549 -24.627 99.711 1.00 81.25 178 ARG A C 1
ATOM 1405 O O . ARG A 1 178 ? -65.613 -24.304 98.985 1.00 81.25 178 ARG A O 1
ATOM 1412 N N . ALA A 1 179 ? -67.563 -25.377 99.283 1.00 79.62 179 ALA A N 1
ATOM 1413 C CA . ALA A 1 179 ? -67.677 -25.888 97.922 1.00 79.62 179 ALA A CA 1
ATOM 1414 C C . ALA A 1 179 ? -67.861 -24.756 96.899 1.00 79.62 179 ALA A C 1
ATOM 1416 O O . ALA A 1 179 ? -67.194 -24.766 95.867 1.00 79.62 179 ALA A O 1
ATOM 1417 N N . SER A 1 180 ? -68.685 -23.742 97.191 1.00 79.12 180 SER A N 1
ATOM 1418 C CA . SER A 1 180 ? -68.861 -22.588 96.303 1.00 79.12 180 SER A CA 1
ATOM 1419 C C . SER A 1 180 ? -67.590 -21.748 96.200 1.00 79.12 180 SER A C 1
ATOM 1421 O O . SER A 1 180 ? -67.224 -21.362 95.098 1.00 79.12 180 SER A O 1
ATOM 1423 N N . ILE A 1 181 ? -66.877 -21.516 97.310 1.00 80.94 181 ILE A N 1
ATOM 1424 C CA . ILE A 1 181 ? -65.575 -20.825 97.312 1.00 80.94 181 ILE A CA 1
ATOM 1425 C C . ILE A 1 181 ? -64.536 -21.637 96.531 1.00 80.94 181 ILE A C 1
ATOM 1427 O O . ILE A 1 181 ? -63.790 -21.067 95.741 1.00 80.94 181 ILE A O 1
ATOM 1431 N N . SER A 1 182 ? -64.501 -22.961 96.698 1.00 84.69 182 SER A N 1
ATOM 1432 C CA . SER A 1 182 ? -63.596 -23.840 95.950 1.00 84.69 182 SER A CA 1
ATOM 1433 C C . SER A 1 182 ? -63.908 -23.843 94.448 1.00 84.69 182 SER A C 1
ATOM 1435 O O . SER A 1 182 ? -63.004 -23.703 93.628 1.00 84.69 182 SER A O 1
ATOM 1437 N N . ALA A 1 183 ? -65.188 -23.899 94.070 1.00 82.12 183 ALA A N 1
ATOM 1438 C CA . ALA A 1 183 ? -65.629 -23.827 92.678 1.00 82.12 183 ALA A CA 1
ATOM 1439 C C . ALA A 1 183 ? -65.404 -22.439 92.055 1.00 82.12 183 ALA A C 1
ATOM 1441 O O . ALA A 1 183 ? -65.118 -22.334 90.864 1.00 82.12 183 ALA A O 1
ATOM 1442 N N . GLU A 1 184 ? -65.538 -21.361 92.830 1.00 84.94 184 GLU A N 1
ATOM 1443 C CA . GLU A 1 184 ? -65.195 -20.002 92.399 1.00 84.94 184 GLU A CA 1
ATOM 1444 C C . GLU A 1 184 ? -63.677 -19.865 92.220 1.00 84.94 184 GLU A C 1
ATOM 1446 O O . GLU A 1 184 ? -63.228 -19.372 91.191 1.00 84.94 184 GLU A O 1
ATOM 1451 N N . LYS A 1 185 ? -62.877 -20.400 93.154 1.00 87.88 185 LYS A N 1
ATOM 1452 C CA . LYS A 1 185 ? -61.411 -20.452 93.065 1.00 87.88 185 LYS A CA 1
ATOM 1453 C C . LYS A 1 185 ? -60.952 -21.249 91.844 1.00 87.88 185 LYS A C 1
ATOM 1455 O O . LYS A 1 185 ? -60.098 -20.766 91.112 1.00 87.88 185 LYS A O 1
ATOM 1460 N N . ALA A 1 186 ? -61.541 -22.415 91.581 1.00 83.94 186 ALA A N 1
ATOM 1461 C CA . ALA A 1 186 ? -61.244 -23.225 90.400 1.00 83.94 186 ALA A CA 1
ATOM 1462 C C . ALA A 1 186 ? -61.615 -22.499 89.096 1.00 83.94 186 ALA A C 1
ATOM 1464 O O . ALA A 1 186 ? -60.827 -22.484 88.157 1.00 83.94 186 ALA A O 1
ATOM 1465 N N . ARG A 1 187 ? -62.773 -21.821 89.050 1.00 86.81 187 ARG A N 1
ATOM 1466 C CA . ARG A 1 187 ? -63.164 -20.987 87.899 1.00 86.81 187 ARG A CA 1
ATOM 1467 C C . ARG A 1 187 ? -62.238 -19.787 87.711 1.00 86.81 187 ARG A C 1
ATOM 1469 O O . ARG A 1 187 ? -61.959 -19.411 86.577 1.00 86.81 187 ARG A O 1
ATOM 1476 N N . MET A 1 188 ? -61.755 -19.192 88.797 1.00 88.25 188 MET A N 1
ATOM 1477 C CA . MET A 1 188 ? -60.812 -18.079 88.745 1.00 88.25 188 MET A CA 1
ATOM 1478 C C . MET A 1 188 ? -59.431 -18.538 88.259 1.00 88.25 188 MET A C 1
ATOM 1480 O O . MET A 1 188 ? -58.858 -17.882 87.396 1.00 88.25 188 MET A O 1
ATOM 1484 N N . ILE A 1 189 ? -58.944 -19.690 88.734 1.00 88.56 189 ILE A N 1
ATOM 1485 C CA . ILE A 1 189 ? -57.708 -20.327 88.251 1.00 88.56 189 ILE A CA 1
ATOM 1486 C C . ILE A 1 189 ? -57.825 -20.648 86.759 1.00 88.56 189 ILE A C 1
ATOM 1488 O O . ILE A 1 189 ? -56.981 -20.202 85.993 1.00 88.56 189 ILE A O 1
ATOM 1492 N N . ALA A 1 190 ? -58.912 -21.293 86.325 1.00 86.81 190 ALA A N 1
ATOM 1493 C CA . ALA A 1 190 ? -59.127 -21.621 84.916 1.00 86.81 190 ALA A CA 1
ATOM 1494 C C . ALA A 1 190 ? -59.146 -20.374 84.012 1.00 86.81 190 ALA A C 1
ATOM 1496 O O . ALA A 1 190 ? -58.585 -20.398 82.925 1.00 86.81 190 ALA A O 1
ATOM 1497 N N . ARG A 1 191 ? -59.730 -19.253 84.466 1.00 92.06 191 ARG A N 1
ATOM 1498 C CA . ARG A 1 191 ? -59.698 -17.978 83.720 1.00 92.06 191 ARG A CA 1
ATOM 1499 C C . ARG A 1 191 ? -58.293 -17.387 83.620 1.00 92.06 191 ARG A C 1
ATOM 1501 O O . ARG A 1 191 ? -57.954 -16.812 82.591 1.00 92.06 191 ARG A O 1
ATOM 1508 N N . VAL A 1 192 ? -57.499 -17.487 84.685 1.00 92.00 192 VAL A N 1
ATOM 1509 C CA . VAL A 1 192 ? -56.105 -17.020 84.688 1.00 92.00 192 VAL A CA 1
ATOM 1510 C C . VAL A 1 192 ? -55.246 -17.910 83.790 1.00 92.00 192 VAL A C 1
ATOM 1512 O O . VAL A 1 192 ? -54.452 -17.392 83.014 1.00 92.00 192 VAL A O 1
ATOM 1515 N N . GLU A 1 193 ? -55.436 -19.226 83.838 1.00 92.88 193 GLU A N 1
ATOM 1516 C CA . GLU A 1 193 ? -54.753 -20.183 82.964 1.00 92.88 193 GLU A CA 1
ATOM 1517 C C . GLU A 1 193 ? -55.128 -19.979 81.493 1.00 92.88 193 GLU A C 1
ATOM 1519 O O . GLU A 1 193 ? -54.230 -19.927 80.655 1.00 92.88 193 GLU A O 1
ATOM 1524 N N . ASP A 1 194 ? -56.409 -19.762 81.174 1.00 90.44 194 ASP A N 1
ATOM 1525 C CA . ASP A 1 194 ? -56.849 -19.409 79.817 1.00 90.44 194 ASP A CA 1
ATOM 1526 C C . ASP A 1 194 ? -56.206 -18.097 79.351 1.00 90.44 194 ASP A C 1
ATOM 1528 O O . ASP A 1 194 ? -55.661 -18.044 78.249 1.00 90.44 194 ASP A O 1
ATOM 1532 N N . ALA A 1 195 ? -56.190 -17.056 80.194 1.00 88.38 195 ALA A N 1
ATOM 1533 C CA . ALA A 1 195 ? -55.561 -15.776 79.865 1.00 88.38 195 ALA A CA 1
ATOM 1534 C C . ALA A 1 195 ? -54.045 -15.919 79.617 1.00 88.38 195 ALA A C 1
ATOM 1536 O O . ALA A 1 195 ? -53.507 -15.347 78.662 1.00 88.38 195 ALA A O 1
ATOM 1537 N N . LEU A 1 196 ? -53.356 -16.723 80.434 1.00 92.56 196 LEU A N 1
ATOM 1538 C CA . LEU A 1 196 ? -51.935 -17.033 80.264 1.00 92.56 196 LEU A CA 1
ATOM 1539 C C . LEU A 1 196 ? -51.679 -17.848 78.990 1.00 92.56 196 LEU A C 1
ATOM 1541 O O . LEU A 1 196 ? -50.723 -17.561 78.269 1.00 92.56 196 LEU A O 1
ATOM 1545 N N . GLN A 1 197 ? -52.540 -18.815 78.664 1.00 91.94 197 GLN A N 1
ATOM 1546 C CA . GLN A 1 197 ? -52.444 -19.582 77.421 1.00 91.94 197 GLN A CA 1
ATOM 1547 C C . GLN A 1 197 ? -52.709 -18.712 76.188 1.00 91.94 197 GLN A C 1
ATOM 1549 O O . GLN A 1 197 ? -51.992 -18.844 75.194 1.00 91.94 197 GLN A O 1
ATOM 1554 N N . THR A 1 198 ? -53.686 -17.798 76.235 1.00 90.19 198 THR A N 1
ATOM 1555 C CA . THR A 1 198 ? -53.919 -16.840 75.143 1.00 90.19 198 THR A CA 1
ATOM 1556 C C . THR A 1 198 ? -52.731 -15.902 74.966 1.00 90.19 198 THR A C 1
ATOM 1558 O O . THR A 1 198 ? -52.247 -15.753 73.849 1.00 90.19 198 THR A O 1
ATOM 1561 N N . HIS A 1 199 ? -52.165 -15.381 76.058 1.00 90.56 199 HIS A N 1
ATOM 1562 C CA . HIS A 1 199 ? -50.978 -14.529 76.003 1.00 90.56 199 HIS A CA 1
ATOM 1563 C C . HIS A 1 199 ? -49.755 -15.279 75.446 1.00 90.56 199 HIS A C 1
ATOM 1565 O O . HIS A 1 199 ? -49.018 -14.744 74.623 1.00 90.56 199 HIS A O 1
ATOM 1571 N N . ALA A 1 200 ? -49.546 -16.544 75.829 1.00 91.94 200 ALA A N 1
ATOM 1572 C CA . ALA A 1 200 ? -48.474 -17.371 75.274 1.00 91.94 200 ALA A CA 1
ATOM 1573 C C . ALA A 1 200 ? -48.647 -17.620 73.762 1.00 91.94 200 ALA A C 1
ATOM 1575 O O . ALA A 1 200 ? -47.670 -17.595 73.011 1.00 91.94 200 ALA A O 1
ATOM 1576 N N . ARG A 1 201 ? -49.887 -17.823 73.293 1.00 91.75 201 ARG A N 1
ATOM 1577 C CA . ARG A 1 201 ? -50.194 -17.955 71.858 1.00 91.75 201 ARG A CA 1
ATOM 1578 C C . ARG A 1 201 ? -49.960 -16.649 71.104 1.00 91.75 201 ARG A C 1
ATOM 1580 O O . ARG A 1 201 ? -49.363 -16.695 70.031 1.00 91.75 201 ARG A O 1
ATOM 1587 N N . ASP A 1 202 ? -50.346 -15.513 71.674 1.00 93.00 202 ASP A N 1
ATOM 1588 C CA . ASP A 1 202 ? -50.113 -14.195 71.078 1.00 93.00 202 ASP A CA 1
ATOM 1589 C C . ASP A 1 202 ? -48.617 -13.876 70.988 1.00 93.00 202 ASP A C 1
ATOM 1591 O O . ASP A 1 202 ? -48.139 -13.446 69.937 1.00 93.00 202 ASP A O 1
ATOM 1595 N N . MET A 1 203 ? -47.845 -14.190 72.034 1.00 91.81 203 MET A N 1
ATOM 1596 C CA . MET A 1 203 ? -46.385 -14.067 72.014 1.00 91.81 203 MET A CA 1
ATOM 1597 C C . MET A 1 203 ? -45.756 -14.956 70.933 1.00 91.81 203 MET A C 1
ATOM 1599 O O . MET A 1 203 ? -44.895 -14.490 70.187 1.00 91.81 203 MET A O 1
ATOM 1603 N N . ASN A 1 204 ? -46.218 -16.200 70.770 1.00 92.19 204 ASN A N 1
ATOM 1604 C CA . ASN A 1 204 ? -45.752 -17.093 69.701 1.00 92.19 204 ASN A CA 1
ATOM 1605 C C . ASN A 1 204 ? -46.155 -16.609 68.295 1.00 92.19 204 ASN A C 1
ATOM 1607 O O . ASN A 1 204 ? -45.383 -16.720 67.339 1.00 92.19 204 ASN A O 1
ATOM 1611 N N . ALA A 1 205 ? -47.351 -16.040 68.139 1.00 90.69 205 ALA A N 1
ATOM 1612 C CA . ALA A 1 205 ? -47.785 -15.432 66.884 1.00 90.69 205 ALA A CA 1
ATOM 1613 C C . ALA A 1 205 ? -46.939 -14.191 66.544 1.00 90.69 205 ALA A C 1
ATOM 1615 O O . ALA A 1 205 ? -46.551 -13.986 65.391 1.00 90.69 205 ALA A O 1
ATOM 1616 N N . GLN A 1 206 ? -46.585 -13.389 67.549 1.00 93.44 206 GLN A N 1
ATOM 1617 C CA . GLN A 1 206 ? -45.747 -12.210 67.375 1.00 93.44 206 GLN A CA 1
ATOM 1618 C C . GLN A 1 206 ? -44.299 -12.579 67.020 1.00 93.44 206 GLN A C 1
ATOM 1620 O O . GLN A 1 206 ? -43.741 -11.996 66.087 1.00 93.44 206 GLN A O 1
ATOM 1625 N N . THR A 1 207 ? -43.694 -13.562 67.696 1.00 92.12 207 THR A N 1
ATOM 1626 C CA . THR A 1 207 ? -42.326 -14.022 67.393 1.00 92.12 207 THR A CA 1
ATOM 1627 C C . THR A 1 207 ? -42.240 -14.653 66.006 1.00 92.12 207 THR A C 1
ATOM 1629 O O . THR A 1 207 ? -41.361 -14.289 65.224 1.00 92.12 207 THR A O 1
ATOM 1632 N N . THR A 1 208 ? -43.195 -15.509 65.632 1.00 92.56 208 THR A N 1
ATOM 1633 C CA . THR A 1 208 ? -43.238 -16.110 64.287 1.00 92.56 208 THR A CA 1
ATOM 1634 C C . THR A 1 208 ? -43.454 -15.068 63.191 1.00 92.56 208 THR A C 1
ATOM 1636 O O . THR A 1 208 ? -42.822 -15.152 62.135 1.00 92.56 208 THR A O 1
ATOM 1639 N N . TYR A 1 209 ? -44.282 -14.043 63.422 1.00 93.94 209 TYR A N 1
ATOM 1640 C CA . TYR A 1 209 ? -44.427 -12.928 62.485 1.00 93.94 209 TYR A CA 1
ATOM 1641 C C . TYR A 1 209 ? -43.125 -12.130 62.335 1.00 93.94 209 TYR A C 1
ATOM 1643 O O . TYR A 1 209 ? -42.719 -11.817 61.213 1.00 93.94 209 TYR A O 1
ATOM 1651 N N . GLN A 1 210 ? -42.427 -11.839 63.437 1.00 92.69 210 GLN A N 1
ATOM 1652 C CA . GLN A 1 210 ? -41.132 -11.156 63.384 1.00 92.69 210 GLN A CA 1
ATOM 1653 C C . GLN A 1 210 ? -40.061 -11.995 62.677 1.00 92.69 210 GLN A C 1
ATOM 1655 O O . GLN A 1 210 ? -39.315 -11.454 61.861 1.00 92.69 210 GLN A O 1
ATOM 1660 N N . GLN A 1 211 ? -40.034 -13.311 62.891 1.00 94.12 211 GLN A N 1
ATOM 1661 C CA . GLN A 1 211 ? -39.112 -14.221 62.209 1.00 94.12 211 GLN A CA 1
ATOM 1662 C C . GLN A 1 211 ? -39.411 -14.320 60.705 1.00 94.12 211 GLN A C 1
ATOM 1664 O O . GLN A 1 211 ? -38.498 -14.231 59.883 1.00 94.12 211 GLN A O 1
ATOM 1669 N N . LYS A 1 212 ? -40.690 -14.388 60.310 1.00 94.38 212 LYS A N 1
ATOM 1670 C CA . LYS A 1 212 ? -41.113 -14.303 58.896 1.00 94.38 212 LYS A CA 1
ATOM 1671 C C . LYS A 1 212 ? -40.764 -12.954 58.258 1.00 94.38 212 LYS A C 1
ATOM 1673 O O . LYS A 1 212 ? -40.434 -12.881 57.078 1.00 94.38 212 LYS A O 1
ATOM 1678 N N . LYS A 1 213 ? -40.819 -11.863 59.023 1.00 95.00 213 LYS A N 1
ATOM 1679 C CA . LYS A 1 213 ? -40.401 -10.535 58.554 1.00 95.00 213 LYS A CA 1
ATOM 1680 C C . LYS A 1 213 ? -38.880 -10.442 58.393 1.00 95.00 213 LYS A C 1
ATOM 1682 O O . LYS A 1 213 ? -38.418 -9.831 57.434 1.00 95.00 213 LYS A O 1
ATOM 1687 N N . ALA A 1 214 ? -38.114 -11.032 59.309 1.00 93.75 214 ALA A N 1
ATOM 1688 C CA . ALA A 1 214 ? -36.655 -11.059 59.255 1.00 93.75 214 ALA A CA 1
ATOM 1689 C C . ALA A 1 214 ? -36.144 -11.916 58.087 1.00 93.75 214 ALA A C 1
ATOM 1691 O O . ALA A 1 214 ? -35.331 -11.436 57.307 1.00 93.75 214 ALA A O 1
ATOM 1692 N N . THR A 1 215 ? -36.681 -13.124 57.902 1.00 94.75 215 THR A N 1
ATOM 1693 C CA . THR A 1 215 ? -36.338 -14.014 56.771 1.00 94.75 215 THR A CA 1
ATOM 1694 C C . THR A 1 215 ? -36.562 -13.338 55.421 1.00 94.75 215 THR A C 1
ATOM 1696 O O . THR A 1 215 ? -35.634 -13.264 54.626 1.00 94.75 215 THR A O 1
ATOM 1699 N N . ARG A 1 216 ? -37.721 -12.701 55.205 1.00 94.88 216 ARG A N 1
ATOM 1700 C CA . ARG A 1 216 ? -37.978 -11.918 53.980 1.00 94.88 216 ARG A CA 1
ATOM 1701 C C . ARG A 1 216 ? -36.976 -10.782 53.760 1.00 94.88 216 ARG A C 1
ATOM 1703 O O . ARG A 1 216 ? -36.623 -10.492 52.622 1.00 94.88 216 ARG A O 1
ATOM 1710 N N . ARG A 1 217 ? -36.531 -10.113 54.832 1.00 95.69 217 ARG A N 1
ATOM 1711 C CA . ARG A 1 217 ? -35.499 -9.065 54.741 1.00 95.69 217 ARG A CA 1
ATOM 1712 C C . ARG A 1 217 ? -34.138 -9.650 54.372 1.00 95.69 217 ARG A C 1
ATOM 1714 O O . ARG A 1 217 ? -33.458 -9.059 53.543 1.00 95.69 217 ARG A O 1
ATOM 1721 N N . TYR A 1 218 ? -33.763 -10.790 54.948 1.00 95.88 218 TYR A N 1
ATOM 1722 C CA . TYR A 1 218 ? -32.511 -11.468 54.617 1.00 95.88 218 TYR A CA 1
ATOM 1723 C C . TYR A 1 218 ? -32.506 -12.000 53.183 1.00 95.88 218 TYR A C 1
ATOM 1725 O O . TYR A 1 218 ? -31.544 -11.753 52.470 1.00 95.88 218 TYR A O 1
ATOM 17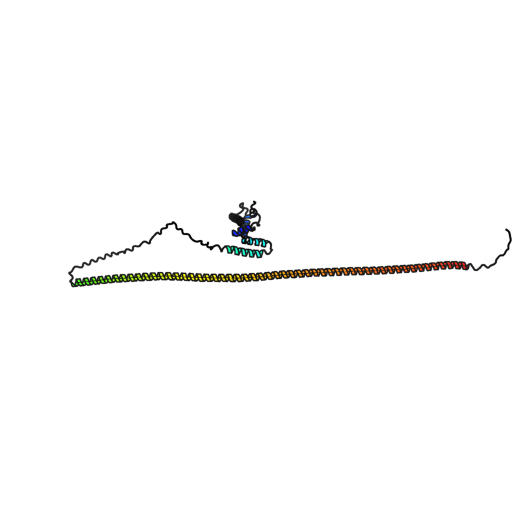33 N N . GLU A 1 219 ? -33.594 -12.615 52.718 1.00 95.25 219 G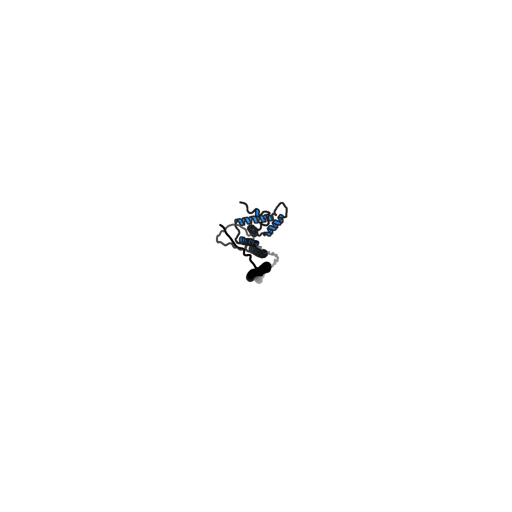LU A N 1
ATOM 1734 C CA . GLU A 1 219 ? -33.725 -13.057 51.322 1.00 95.25 219 GLU A CA 1
ATOM 1735 C C . GLU A 1 219 ? -33.627 -11.882 50.337 1.00 95.25 219 GLU A C 1
ATOM 1737 O O . GLU A 1 219 ? -32.975 -11.988 49.300 1.00 95.25 219 GLU A O 1
ATOM 1742 N N . ALA A 1 220 ? -34.250 -10.743 50.658 1.00 94.75 220 ALA A N 1
ATOM 1743 C CA . ALA A 1 220 ? -34.151 -9.538 49.836 1.00 94.75 220 ALA A CA 1
ATOM 1744 C C . ALA A 1 220 ? -32.721 -8.972 49.809 1.00 94.75 220 ALA A C 1
ATOM 1746 O O . ALA A 1 220 ? -32.243 -8.569 48.751 1.00 94.75 220 ALA A O 1
ATOM 1747 N N . LEU A 1 221 ? -32.028 -8.970 50.953 1.00 95.81 221 LEU A N 1
ATOM 1748 C CA . LEU A 1 221 ? -30.627 -8.555 51.038 1.00 95.81 221 LEU A CA 1
ATOM 1749 C C . LEU A 1 221 ? -29.704 -9.501 50.265 1.00 95.81 221 LEU A C 1
ATOM 1751 O O . LEU A 1 221 ? -28.821 -9.029 49.560 1.00 95.81 221 LEU A O 1
ATOM 1755 N N . GLU A 1 222 ? -29.917 -10.813 50.350 1.00 95.50 222 GLU A N 1
ATOM 1756 C CA . GLU A 1 222 ? -29.118 -11.798 49.621 1.00 95.50 222 GLU A CA 1
ATOM 1757 C C . GLU A 1 222 ? -29.271 -11.635 48.103 1.00 95.50 222 GLU A C 1
ATOM 1759 O O . GLU A 1 222 ? -28.275 -11.660 47.383 1.00 95.50 222 GLU A O 1
ATOM 1764 N N . ARG A 1 223 ? -30.497 -11.399 47.612 1.00 96.00 223 ARG A N 1
ATOM 1765 C CA . ARG A 1 223 ? -30.733 -11.094 46.189 1.00 96.00 223 ARG A CA 1
ATOM 1766 C C . ARG A 1 223 ? -30.017 -9.819 45.764 1.00 96.00 223 ARG A C 1
ATOM 1768 O O . ARG A 1 223 ? -29.308 -9.835 44.767 1.00 96.00 223 ARG A O 1
ATOM 1775 N N . LEU A 1 224 ? -30.130 -8.753 46.556 1.00 96.38 224 LEU A N 1
ATOM 1776 C CA . LEU A 1 224 ? -29.470 -7.484 46.253 1.00 96.38 224 LEU A CA 1
ATOM 1777 C C . LEU A 1 224 ? -27.940 -7.625 46.239 1.00 96.38 224 LEU A C 1
ATOM 1779 O O . LEU A 1 224 ? -27.280 -7.048 45.379 1.00 96.38 224 LEU A O 1
ATOM 1783 N N . LEU A 1 225 ? -27.363 -8.403 47.160 1.00 96.56 225 LEU A N 1
ATOM 1784 C CA . LEU A 1 225 ? -25.924 -8.682 47.171 1.00 96.56 225 LEU A CA 1
ATOM 1785 C C . LEU A 1 225 ? -25.487 -9.486 45.941 1.00 96.56 225 LEU A C 1
ATOM 1787 O O . LEU A 1 225 ? -24.461 -9.151 45.351 1.00 96.56 225 LEU A O 1
ATOM 1791 N N . LYS A 1 226 ? -26.271 -10.488 45.519 1.00 97.25 226 LYS A N 1
ATOM 1792 C CA . LYS A 1 226 ? -26.003 -11.254 44.291 1.00 97.25 226 LYS A CA 1
ATOM 1793 C C . LYS A 1 226 ? -26.057 -10.367 43.049 1.00 97.25 226 LYS A C 1
ATOM 1795 O O . LYS A 1 226 ? -25.091 -10.343 42.300 1.00 97.25 226 LYS A O 1
ATOM 1800 N N . GLU A 1 227 ? -27.100 -9.555 42.896 1.00 96.25 227 GLU A N 1
ATOM 1801 C CA . GLU A 1 227 ? -27.230 -8.618 41.770 1.00 96.25 227 GLU A CA 1
ATOM 1802 C C . GLU A 1 227 ? -26.067 -7.611 41.711 1.00 96.25 227 GLU A C 1
ATOM 1804 O O . GLU A 1 227 ? -25.580 -7.267 40.635 1.00 96.25 227 GLU A O 1
ATOM 1809 N N . LYS A 1 228 ? -25.585 -7.130 42.867 1.00 96.25 228 LYS A N 1
ATOM 1810 C CA . LYS A 1 228 ? -24.429 -6.221 42.922 1.00 96.25 228 LYS A CA 1
ATOM 1811 C C . LYS A 1 228 ? -23.118 -6.909 42.552 1.00 96.25 228 LYS A C 1
ATOM 1813 O O . LYS A 1 228 ? -22.287 -6.279 41.898 1.00 96.25 228 LYS A O 1
ATOM 1818 N N . GLU A 1 229 ? -22.932 -8.163 42.950 1.00 96.31 229 GLU A N 1
ATOM 1819 C CA . GLU A 1 229 ? -21.747 -8.940 42.586 1.00 96.31 229 GLU A CA 1
ATOM 1820 C C . GLU A 1 229 ? -21.760 -9.315 41.097 1.00 96.31 229 GLU A C 1
ATOM 1822 O O . GLU A 1 229 ? -20.754 -9.132 40.417 1.00 96.31 229 GLU A O 1
ATOM 1827 N N . GLU A 1 230 ? -22.910 -9.716 40.551 1.00 96.75 230 GLU A N 1
ATOM 1828 C CA . GLU A 1 230 ? -23.094 -9.954 39.113 1.00 96.75 230 GLU A CA 1
ATOM 1829 C C . GLU A 1 230 ? -22.811 -8.681 38.301 1.00 96.75 230 GLU A C 1
ATOM 1831 O O . GLU A 1 230 ? -22.008 -8.701 37.370 1.00 96.75 230 GLU A O 1
ATOM 1836 N N . ALA A 1 231 ? -23.355 -7.530 38.716 1.00 95.38 231 ALA A N 1
ATOM 1837 C CA . ALA A 1 231 ? -23.076 -6.250 38.064 1.00 95.38 231 ALA A CA 1
ATOM 1838 C C . ALA A 1 231 ? -21.585 -5.867 38.120 1.00 95.38 231 ALA A C 1
ATOM 1840 O O . ALA A 1 231 ? -21.049 -5.281 37.173 1.00 95.38 231 ALA A O 1
ATOM 1841 N N . ARG A 1 232 ? -20.893 -6.199 39.218 1.00 96.69 232 ARG A N 1
ATOM 1842 C CA . ARG A 1 232 ? -19.446 -5.992 39.350 1.00 96.69 232 ARG A CA 1
ATOM 1843 C C . ARG A 1 232 ? -18.669 -6.893 38.389 1.00 96.69 232 ARG A C 1
ATOM 1845 O O . ARG A 1 232 ? -17.740 -6.407 37.741 1.00 96.69 232 ARG A O 1
ATOM 1852 N N . GLN A 1 233 ? -19.031 -8.169 38.290 1.00 96.31 233 GLN A N 1
ATOM 1853 C CA . GLN A 1 233 ? -18.397 -9.124 37.377 1.00 96.31 233 GLN A CA 1
ATOM 1854 C C . GLN A 1 233 ? -18.610 -8.720 35.916 1.00 96.31 233 GLN A C 1
ATOM 1856 O O . GLN A 1 233 ? -17.642 -8.640 35.160 1.00 96.31 233 GLN A O 1
ATOM 1861 N N . ASP A 1 234 ? -19.831 -8.337 35.545 1.00 97.19 234 ASP A N 1
ATOM 1862 C CA . ASP A 1 234 ? -20.154 -7.826 34.211 1.00 97.19 234 ASP A CA 1
ATOM 1863 C C . ASP A 1 234 ? -19.350 -6.574 33.861 1.00 97.19 234 ASP A C 1
ATOM 1865 O O . ASP A 1 234 ? -18.845 -6.431 32.743 1.00 97.19 234 ASP A O 1
ATOM 1869 N N . HIS A 1 235 ? -19.209 -5.651 34.813 1.00 96.19 235 HIS A N 1
ATOM 1870 C CA . HIS A 1 235 ? -18.401 -4.455 34.618 1.00 96.19 235 HIS A CA 1
ATOM 1871 C C . HIS A 1 235 ? -16.919 -4.799 34.400 1.00 96.19 235 HIS A C 1
ATOM 1873 O O . HIS A 1 235 ? -16.297 -4.260 33.482 1.00 96.19 235 HIS A O 1
ATOM 1879 N N . LEU A 1 236 ? -16.358 -5.728 35.182 1.00 97.31 236 LEU A N 1
ATOM 1880 C CA . LEU A 1 236 ? -14.979 -6.198 35.007 1.00 97.31 236 LEU A CA 1
ATOM 1881 C C . LEU A 1 236 ? -14.775 -6.888 33.652 1.00 97.31 236 LEU A C 1
ATOM 1883 O O . LEU A 1 236 ? -13.800 -6.589 32.962 1.00 97.31 236 LEU A O 1
ATOM 1887 N N . LEU A 1 237 ? -15.711 -7.739 33.224 1.00 97.44 237 LEU A N 1
ATOM 1888 C CA . LEU A 1 237 ? -15.671 -8.385 31.908 1.00 97.44 237 LEU A CA 1
ATOM 1889 C C . LEU A 1 237 ? -15.717 -7.353 30.774 1.00 97.44 237 LEU A C 1
ATOM 1891 O O . LEU A 1 237 ? -14.920 -7.419 29.837 1.00 97.44 237 LEU A O 1
ATOM 1895 N N . LYS A 1 238 ? -16.590 -6.342 30.871 1.00 96.88 238 LYS A N 1
ATOM 1896 C CA . LYS A 1 238 ? -16.649 -5.239 29.896 1.00 96.88 238 LYS A CA 1
ATOM 1897 C C . LYS A 1 238 ? -15.341 -4.449 29.846 1.00 96.88 238 LYS A C 1
ATOM 1899 O O . LYS A 1 238 ? -14.885 -4.101 28.755 1.00 96.88 238 LYS A O 1
ATOM 1904 N N . GLN A 1 239 ? -14.717 -4.189 30.996 1.00 95.81 239 GLN A N 1
ATOM 1905 C CA . GLN A 1 239 ? -13.411 -3.532 31.051 1.00 95.81 239 GLN A CA 1
ATOM 1906 C C . GLN A 1 239 ? -12.317 -4.379 30.389 1.00 95.81 239 GLN A C 1
ATOM 1908 O O . GLN A 1 239 ? -11.575 -3.851 29.560 1.00 95.81 239 GLN A O 1
ATOM 1913 N N . GLN A 1 240 ? -12.250 -5.680 30.680 1.00 96.81 240 GLN A N 1
ATOM 1914 C CA . GLN A 1 240 ? -11.279 -6.595 30.067 1.00 96.81 240 GLN A CA 1
ATOM 1915 C C . GLN A 1 240 ? -11.455 -6.677 28.546 1.00 96.81 240 GLN A C 1
ATOM 1917 O O . GLN A 1 240 ? -10.487 -6.511 27.806 1.00 96.81 240 GLN A O 1
ATOM 1922 N N . LEU A 1 241 ? -12.693 -6.824 28.063 1.00 97.12 241 LEU A N 1
ATOM 1923 C CA . LEU A 1 241 ? -12.992 -6.825 26.628 1.00 97.12 241 LEU A CA 1
ATOM 1924 C C . LEU A 1 241 ? -12.628 -5.490 25.964 1.00 97.12 241 LEU A C 1
ATOM 1926 O O . LEU A 1 241 ? -12.143 -5.473 24.834 1.00 97.12 241 LEU A O 1
ATOM 1930 N N . SER A 1 242 ? -12.834 -4.364 26.651 1.00 96.00 242 SER A N 1
ATOM 1931 C CA . SER A 1 242 ? -12.429 -3.040 26.163 1.00 96.00 242 SER A CA 1
ATOM 1932 C C . SER A 1 242 ? -10.907 -2.903 26.043 1.00 96.00 242 SER A C 1
ATOM 1934 O O . SER A 1 242 ? -10.413 -2.359 25.054 1.00 96.00 242 SER A O 1
ATOM 1936 N N . VAL A 1 243 ? -10.147 -3.407 27.020 1.00 96.38 243 VAL A N 1
ATOM 1937 C CA . VAL A 1 243 ? -8.676 -3.437 26.959 1.00 96.38 243 VAL A CA 1
ATOM 1938 C C . VAL A 1 243 ? -8.211 -4.333 25.812 1.00 96.38 243 VAL A C 1
ATOM 1940 O O . VAL A 1 243 ? -7.460 -3.872 24.958 1.00 96.38 243 VAL A O 1
ATOM 1943 N N . GLN A 1 244 ? -8.746 -5.550 25.703 1.00 96.31 244 GLN A N 1
ATOM 1944 C CA . GLN A 1 244 ? -8.379 -6.493 24.645 1.00 96.31 244 GLN A CA 1
ATOM 1945 C C . GLN A 1 244 ? -8.676 -5.944 23.240 1.00 96.31 244 GLN A C 1
ATOM 1947 O O . GLN A 1 244 ? -7.872 -6.094 22.322 1.00 96.31 244 GLN A O 1
ATOM 1952 N N . ARG A 1 245 ? -9.812 -5.257 23.055 1.00 96.69 245 ARG A N 1
ATOM 1953 C CA . ARG A 1 245 ? -10.141 -4.592 21.782 1.00 96.69 245 ARG A CA 1
ATOM 1954 C C . ARG A 1 245 ? -9.147 -3.485 21.444 1.00 96.69 245 ARG A C 1
ATOM 1956 O O . ARG A 1 245 ? -8.753 -3.376 20.286 1.00 96.69 245 ARG A O 1
ATOM 1963 N N . ARG A 1 246 ? -8.727 -2.687 22.432 1.00 96.00 246 ARG A N 1
ATOM 1964 C CA . ARG A 1 246 ? -7.708 -1.645 22.237 1.00 96.00 246 ARG A CA 1
ATOM 1965 C C . ARG A 1 246 ? -6.349 -2.245 21.892 1.00 96.00 246 ARG A C 1
ATOM 1967 O O . ARG A 1 246 ? -5.723 -1.781 20.948 1.00 96.00 246 ARG A O 1
ATOM 1974 N N . GLU A 1 247 ? -5.924 -3.300 22.579 1.00 96.75 247 GLU A N 1
ATOM 1975 C CA . GLU A 1 247 ? -4.675 -4.004 22.266 1.00 96.75 247 GLU A CA 1
ATOM 1976 C C . GLU A 1 247 ? -4.685 -4.595 20.852 1.00 96.75 247 GLU A C 1
ATOM 1978 O O . GLU A 1 247 ? -3.724 -4.425 20.104 1.00 96.75 247 GLU A O 1
ATOM 1983 N N . ASN A 1 248 ? -5.785 -5.235 20.447 1.00 96.50 248 ASN A N 1
ATOM 1984 C CA . ASN A 1 248 ? -5.927 -5.773 19.094 1.00 96.50 248 ASN A CA 1
ATOM 1985 C C . ASN A 1 248 ? -5.933 -4.666 18.032 1.00 96.50 248 ASN A C 1
ATOM 1987 O O . ASN A 1 248 ? -5.305 -4.824 16.985 1.00 96.50 248 ASN A O 1
ATOM 1991 N N . ALA A 1 249 ? -6.587 -3.534 18.305 1.00 94.50 249 ALA A N 1
ATOM 1992 C CA . ALA A 1 249 ? -6.556 -2.379 17.415 1.00 94.50 249 ALA A CA 1
ATOM 1993 C C . ALA A 1 249 ? -5.129 -1.831 17.255 1.00 94.50 249 ALA A C 1
ATOM 1995 O O . ALA A 1 249 ? -4.700 -1.588 16.133 1.00 94.50 249 ALA A O 1
ATOM 1996 N N . VAL A 1 250 ? -4.364 -1.711 18.346 1.00 96.56 250 VAL A N 1
ATOM 1997 C CA . VAL A 1 250 ? -2.961 -1.261 18.302 1.00 96.56 250 VAL A CA 1
ATOM 1998 C C . VAL A 1 250 ? -2.084 -2.227 17.501 1.00 96.56 250 VAL A C 1
ATOM 2000 O O . VAL A 1 250 ? -1.295 -1.773 16.676 1.00 96.56 250 VAL A O 1
ATOM 2003 N N . LYS A 1 251 ? -2.243 -3.546 17.680 1.00 96.81 251 LYS A N 1
ATOM 2004 C CA . LYS A 1 251 ? -1.515 -4.550 16.879 1.00 96.81 251 LYS A CA 1
ATOM 2005 C C . LYS A 1 251 ? -1.842 -4.433 15.391 1.00 96.81 251 LYS A C 1
ATOM 2007 O O . LYS A 1 251 ? -0.934 -4.374 14.572 1.00 96.81 251 LYS A O 1
ATOM 2012 N N . THR A 1 252 ? -3.127 -4.312 15.061 1.00 95.88 252 THR A N 1
ATOM 2013 C CA . THR A 1 252 ? -3.584 -4.165 13.671 1.00 95.88 252 THR A CA 1
ATOM 2014 C C . THR A 1 252 ? -3.045 -2.875 13.043 1.00 95.88 252 THR A C 1
ATOM 2016 O O . THR A 1 252 ? -2.599 -2.884 11.900 1.00 95.88 252 THR A O 1
ATOM 2019 N N . LEU A 1 253 ? -3.030 -1.762 13.787 1.00 96.56 253 LEU A N 1
ATOM 2020 C CA . LEU A 1 253 ? -2.446 -0.501 13.316 1.00 96.56 253 LEU A CA 1
ATOM 2021 C C . LEU A 1 253 ? -0.938 -0.629 13.067 1.00 96.56 253 LEU A C 1
ATOM 2023 O O . LEU A 1 253 ? -0.463 -0.185 12.026 1.00 96.56 253 LEU A O 1
ATOM 2027 N N . ALA A 1 254 ? -0.202 -1.291 13.962 1.00 95.06 254 ALA A N 1
ATOM 2028 C CA . ALA A 1 254 ? 1.226 -1.536 13.774 1.00 95.06 254 ALA A CA 1
ATOM 2029 C C . ALA A 1 254 ? 1.516 -2.405 12.534 1.00 95.06 254 ALA A C 1
ATOM 2031 O O . ALA A 1 254 ? 2.467 -2.135 11.801 1.00 95.06 254 ALA A O 1
ATOM 2032 N N . GLU A 1 255 ? 0.685 -3.415 12.260 1.00 96.56 255 GLU A N 1
ATOM 2033 C CA . GLU A 1 255 ? 0.780 -4.229 11.040 1.00 96.56 255 GLU A CA 1
ATOM 2034 C C . GLU A 1 255 ? 0.493 -3.407 9.776 1.00 96.56 255 GLU A C 1
ATOM 2036 O O . GLU A 1 255 ? 1.219 -3.518 8.786 1.00 96.56 255 GLU A O 1
ATOM 2041 N N . ILE A 1 256 ? -0.524 -2.540 9.808 1.00 96.00 256 ILE A N 1
ATOM 2042 C CA . ILE A 1 256 ? -0.837 -1.627 8.699 1.00 96.00 256 ILE A CA 1
ATOM 2043 C C . ILE A 1 256 ? 0.333 -0.671 8.442 1.00 96.00 256 ILE A C 1
ATOM 2045 O O . ILE A 1 256 ? 0.732 -0.497 7.289 1.00 96.00 256 ILE A O 1
ATOM 2049 N N . ASP A 1 257 ? 0.917 -0.088 9.488 1.00 96.12 257 ASP A N 1
ATOM 2050 C CA . ASP A 1 257 ? 2.061 0.819 9.366 1.00 96.12 257 ASP A CA 1
ATOM 2051 C C . ASP A 1 257 ? 3.300 0.103 8.809 1.00 96.12 257 ASP A C 1
ATOM 2053 O O . ASP A 1 257 ? 3.977 0.629 7.916 1.00 96.12 257 ASP A O 1
ATOM 2057 N N . LEU A 1 258 ? 3.563 -1.130 9.254 1.00 96.62 258 LEU A N 1
ATOM 2058 C CA . LEU A 1 258 ? 4.639 -1.960 8.715 1.00 96.62 258 LEU A CA 1
ATOM 2059 C C . LEU A 1 258 ? 4.418 -2.260 7.226 1.00 96.62 258 LEU A C 1
ATOM 2061 O O . LEU A 1 258 ? 5.325 -2.049 6.412 1.00 96.62 258 LEU A O 1
ATOM 2065 N N . ASN A 1 259 ? 3.210 -2.677 6.845 1.00 96.38 259 ASN A N 1
ATOM 2066 C CA . ASN A 1 259 ? 2.856 -2.956 5.452 1.00 96.38 259 ASN A CA 1
ATOM 2067 C C . ASN A 1 259 ? 2.972 -1.701 4.581 1.00 96.38 259 ASN A C 1
ATOM 2069 O O . ASN A 1 259 ? 3.540 -1.749 3.488 1.00 96.38 259 ASN A O 1
ATOM 2073 N N . ARG A 1 260 ? 2.517 -0.550 5.088 1.00 97.25 260 ARG A N 1
ATOM 2074 C CA . ARG A 1 260 ? 2.652 0.745 4.413 1.00 97.25 260 ARG A CA 1
ATOM 2075 C C . ARG A 1 260 ? 4.117 1.107 4.191 1.00 97.25 260 ARG A C 1
ATOM 2077 O O . ARG A 1 260 ? 4.477 1.507 3.085 1.00 97.25 260 ARG A O 1
ATOM 2084 N N . SER A 1 261 ? 4.970 0.950 5.204 1.00 94.06 261 SER A N 1
ATOM 2085 C CA . SER A 1 261 ? 6.406 1.235 5.081 1.00 94.06 261 SER A CA 1
ATOM 2086 C C . SER A 1 261 ? 7.087 0.320 4.054 1.00 94.06 261 SER A C 1
ATOM 2088 O O . SER A 1 261 ? 7.850 0.795 3.212 1.00 94.06 261 SER A O 1
ATOM 2090 N N . THR A 1 262 ? 6.723 -0.964 4.043 1.00 96.19 262 THR A N 1
ATOM 2091 C CA . THR A 1 262 ? 7.242 -1.967 3.103 1.00 96.19 262 THR A CA 1
ATOM 2092 C C . THR A 1 262 ? 6.826 -1.644 1.667 1.00 96.19 262 THR A C 1
ATOM 2094 O O . THR A 1 262 ? 7.651 -1.657 0.752 1.00 96.19 262 THR A O 1
ATOM 2097 N N . LEU A 1 263 ? 5.563 -1.267 1.455 1.00 97.44 263 LEU A N 1
ATOM 2098 C CA . LEU A 1 263 ? 5.051 -0.880 0.141 1.00 97.44 263 LEU A CA 1
ATOM 2099 C C . LEU A 1 263 ? 5.706 0.411 -0.374 1.00 97.44 263 LEU A C 1
ATOM 2101 O O . LEU A 1 263 ? 6.027 0.518 -1.559 1.00 97.44 263 LEU A O 1
ATOM 2105 N N . LEU A 1 264 ? 5.971 1.381 0.508 1.00 97.06 264 LEU A N 1
ATOM 2106 C CA . LEU A 1 264 ? 6.729 2.586 0.157 1.00 97.06 264 LEU A CA 1
ATOM 2107 C C . LEU A 1 264 ? 8.174 2.257 -0.244 1.00 97.06 264 LEU A C 1
ATOM 2109 O O . LEU A 1 264 ? 8.652 2.789 -1.248 1.00 97.06 264 LEU A O 1
ATOM 2113 N N . GLN A 1 265 ? 8.850 1.359 0.479 1.00 97.12 265 GLN A N 1
ATOM 2114 C CA . GLN A 1 265 ? 10.197 0.897 0.124 1.00 97.12 265 GLN A CA 1
ATOM 2115 C C . GLN A 1 265 ? 10.216 0.185 -1.232 1.00 97.12 265 GLN A C 1
ATOM 2117 O O . GLN A 1 265 ? 11.055 0.500 -2.076 1.00 97.12 265 GLN A O 1
ATOM 2122 N N . TYR A 1 266 ? 9.259 -0.711 -1.485 1.00 98.06 266 TYR A N 1
ATOM 2123 C CA . TYR A 1 266 ? 9.132 -1.386 -2.775 1.00 98.06 266 TYR A CA 1
ATOM 2124 C C . TYR A 1 266 ? 8.900 -0.388 -3.918 1.00 98.06 266 TYR A C 1
ATOM 2126 O O . TYR A 1 266 ? 9.573 -0.441 -4.948 1.00 98.06 266 TYR A O 1
ATOM 2134 N N . ASN A 1 267 ? 8.011 0.588 -3.724 1.00 97.75 267 ASN A N 1
ATOM 2135 C CA . ASN A 1 267 ? 7.750 1.627 -4.720 1.00 97.75 267 ASN A CA 1
ATOM 2136 C C . ASN A 1 267 ? 8.984 2.487 -5.015 1.00 97.75 267 ASN A C 1
ATOM 2138 O O . ASN A 1 267 ? 9.238 2.829 -6.174 1.00 97.75 267 ASN A O 1
ATOM 2142 N N . LEU A 1 268 ? 9.761 2.837 -3.988 1.00 97.75 268 LEU A N 1
ATOM 2143 C CA . LEU A 1 268 ? 11.033 3.536 -4.164 1.00 97.75 268 LEU A CA 1
ATOM 2144 C C . LEU A 1 268 ? 12.031 2.680 -4.948 1.00 97.75 268 LEU A C 1
ATOM 2146 O O . LEU A 1 268 ? 12.628 3.173 -5.905 1.00 97.75 268 LEU A O 1
ATOM 2150 N N . HIS A 1 269 ? 12.139 1.393 -4.619 1.00 97.31 269 HIS A N 1
ATOM 2151 C CA . HIS A 1 269 ? 13.011 0.461 -5.325 1.00 97.31 269 HIS A CA 1
ATOM 2152 C C . HIS A 1 269 ? 12.637 0.328 -6.809 1.00 97.31 269 HIS A C 1
ATOM 2154 O O . HIS A 1 269 ? 13.496 0.446 -7.683 1.00 97.31 269 HIS A O 1
ATOM 2160 N N . VAL A 1 270 ? 11.348 0.183 -7.129 1.00 98.12 270 VAL A N 1
ATOM 2161 C CA . VAL A 1 270 ? 10.866 0.124 -8.520 1.00 98.12 270 VAL A CA 1
ATOM 2162 C C . VAL A 1 270 ? 11.182 1.417 -9.278 1.00 98.12 270 VAL A C 1
ATOM 2164 O O . VAL A 1 270 ? 11.582 1.365 -10.444 1.00 98.12 270 VAL A O 1
ATOM 2167 N N . LYS A 1 271 ? 11.030 2.589 -8.646 1.00 97.81 271 LYS A N 1
ATOM 2168 C CA . LYS A 1 271 ? 11.412 3.874 -9.259 1.00 97.81 271 LYS A CA 1
ATOM 2169 C C . LYS A 1 271 ? 12.910 3.938 -9.537 1.00 97.81 271 LYS A C 1
ATOM 2171 O O . LYS A 1 271 ? 13.308 4.402 -10.605 1.00 97.81 271 LYS A O 1
ATOM 2176 N N . GLU A 1 272 ? 13.730 3.449 -8.615 1.00 97.81 272 GLU A N 1
ATOM 2177 C CA . GLU A 1 272 ? 15.176 3.399 -8.795 1.00 97.81 272 GLU A CA 1
ATOM 2178 C C . GLU A 1 272 ? 15.578 2.451 -9.932 1.00 97.81 272 GLU A C 1
ATOM 2180 O O . GLU A 1 272 ? 16.370 2.841 -10.788 1.00 97.81 272 GLU A O 1
ATOM 2185 N N . LEU A 1 273 ? 14.975 1.261 -10.019 1.00 97.69 273 LEU A N 1
ATOM 2186 C CA . LEU A 1 273 ? 15.199 0.325 -11.126 1.00 97.69 273 LEU A CA 1
ATOM 2187 C C . LEU A 1 273 ? 14.818 0.933 -12.480 1.00 97.69 273 LEU A C 1
ATOM 2189 O O . LEU A 1 273 ? 15.585 0.841 -13.438 1.00 97.69 273 LEU A O 1
ATOM 2193 N N . LYS A 1 274 ? 13.661 1.604 -12.563 1.00 97.75 274 LYS A N 1
ATOM 2194 C CA . LYS A 1 274 ? 13.241 2.313 -13.783 1.00 97.75 274 LYS A CA 1
ATOM 2195 C C . LYS A 1 274 ? 14.236 3.408 -14.165 1.00 97.75 274 LYS A C 1
ATOM 2197 O O . LYS A 1 274 ? 14.588 3.520 -15.336 1.00 97.75 274 LYS A O 1
ATOM 2202 N N . ARG A 1 275 ? 14.718 4.182 -13.186 1.00 97.62 275 ARG A N 1
ATOM 2203 C CA . ARG A 1 275 ? 15.738 5.215 -13.405 1.00 97.62 275 ARG A CA 1
ATOM 2204 C C . ARG A 1 275 ? 17.053 4.613 -13.902 1.00 97.62 275 ARG A C 1
ATOM 2206 O O . ARG A 1 275 ? 17.608 5.136 -14.861 1.00 97.62 275 ARG A O 1
ATOM 2213 N N . ARG A 1 276 ? 17.537 3.527 -13.290 1.00 97.56 276 ARG A N 1
ATOM 2214 C CA . ARG A 1 276 ? 18.767 2.836 -13.718 1.00 97.56 276 ARG A CA 1
ATOM 2215 C C . ARG A 1 276 ? 18.646 2.338 -15.155 1.00 97.56 276 ARG A C 1
ATOM 2217 O O . ARG A 1 276 ? 19.470 2.703 -15.982 1.00 97.56 276 ARG A O 1
ATOM 2224 N N . ARG A 1 277 ? 17.558 1.633 -15.481 1.00 97.31 277 ARG A N 1
ATOM 2225 C CA . ARG A 1 277 ? 17.304 1.143 -16.843 1.00 97.31 277 ARG A CA 1
ATOM 2226 C C . ARG A 1 277 ? 17.216 2.274 -17.869 1.00 97.31 277 ARG A C 1
ATOM 2228 O O . ARG A 1 277 ? 17.709 2.129 -18.980 1.00 97.31 277 ARG A O 1
ATOM 2235 N N . PHE A 1 278 ? 16.594 3.398 -17.512 1.00 97.94 278 PHE A N 1
ATOM 2236 C CA . PHE A 1 278 ? 16.546 4.572 -18.386 1.00 97.94 278 PHE A CA 1
ATOM 2237 C C . PHE A 1 278 ? 17.948 5.126 -18.679 1.00 97.94 278 PHE A C 1
ATOM 2239 O O . PHE A 1 278 ? 18.259 5.408 -19.832 1.00 97.94 278 PHE A O 1
ATOM 2246 N N . LEU A 1 279 ? 18.802 5.243 -17.657 1.00 97.69 279 LEU A N 1
ATOM 2247 C CA . LEU A 1 279 ? 20.178 5.718 -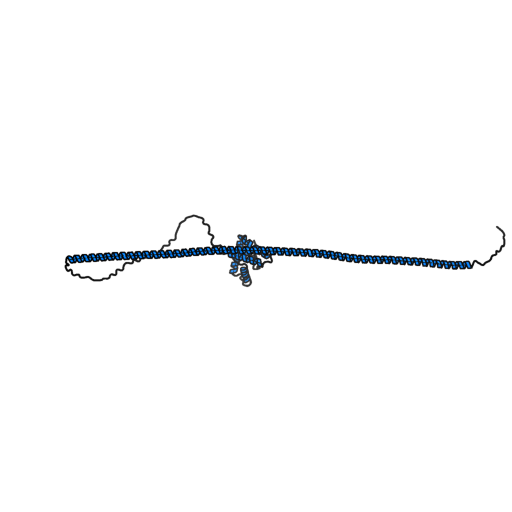17.823 1.00 97.69 279 LEU A CA 1
ATOM 2248 C C . LEU A 1 279 ? 21.024 4.746 -18.658 1.00 97.69 279 LEU A C 1
ATOM 2250 O O . LEU A 1 279 ? 21.720 5.184 -19.567 1.00 97.69 279 LEU A O 1
ATOM 2254 N N . GLU A 1 280 ? 20.906 3.439 -18.418 1.00 97.38 280 GLU A N 1
ATOM 2255 C CA . GLU A 1 280 ? 21.589 2.408 -19.214 1.00 97.38 280 GLU A CA 1
ATOM 2256 C C . GLU A 1 280 ? 21.206 2.483 -20.698 1.00 97.38 280 GLU A C 1
ATOM 2258 O O . GLU A 1 280 ? 22.073 2.417 -21.569 1.00 97.38 280 GLU A O 1
ATOM 2263 N N . LEU A 1 281 ? 19.915 2.666 -20.999 1.00 97.50 281 LEU A N 1
ATOM 2264 C CA . LEU A 1 281 ? 19.443 2.840 -22.374 1.00 97.50 281 LEU A CA 1
ATOM 2265 C C . LEU A 1 281 ? 19.990 4.124 -23.001 1.00 97.50 281 LEU A C 1
ATOM 2267 O O . LEU A 1 281 ? 20.425 4.098 -24.150 1.00 97.50 281 LEU A O 1
ATOM 2271 N N . GLN A 1 282 ? 20.025 5.223 -22.247 1.00 97.00 282 GLN A N 1
ATOM 2272 C CA . GLN A 1 282 ? 20.591 6.482 -22.724 1.00 97.00 282 GLN A CA 1
ATOM 2273 C C . GLN A 1 282 ? 22.086 6.349 -23.055 1.00 97.00 282 GLN A C 1
ATOM 2275 O O . GLN A 1 282 ? 22.548 6.887 -24.063 1.00 97.00 282 GLN A O 1
ATOM 2280 N N . ASP A 1 283 ? 22.848 5.622 -22.239 1.00 97.38 283 ASP A N 1
ATOM 2281 C CA . ASP A 1 283 ? 24.266 5.375 -22.506 1.00 97.38 283 ASP A CA 1
ATOM 2282 C C . ASP A 1 283 ? 24.465 4.440 -23.708 1.00 97.38 283 ASP A C 1
ATOM 2284 O O . ASP A 1 283 ? 25.342 4.691 -24.538 1.00 97.38 283 ASP A O 1
ATOM 2288 N N . CYS A 1 284 ? 23.598 3.436 -23.884 1.00 96.50 284 CYS A N 1
ATOM 2289 C CA . CYS A 1 284 ? 23.587 2.604 -25.091 1.00 96.50 284 CYS A CA 1
ATOM 2290 C C . CYS A 1 284 ? 23.303 3.429 -26.355 1.00 96.50 284 CYS A C 1
ATOM 2292 O O . CYS A 1 284 ? 23.986 3.258 -27.365 1.00 96.50 284 CYS A O 1
ATOM 2294 N N . GLU A 1 285 ? 22.334 4.348 -26.312 1.00 97.38 285 GLU A N 1
ATOM 2295 C CA . GLU A 1 285 ? 22.026 5.242 -27.434 1.00 97.38 285 GLU A CA 1
ATOM 2296 C C . GLU A 1 285 ? 23.211 6.152 -27.779 1.00 97.38 285 GLU A C 1
ATOM 2298 O O . GLU A 1 285 ? 23.543 6.321 -28.956 1.00 97.38 285 GLU A O 1
ATOM 2303 N N . ARG A 1 286 ? 23.892 6.711 -26.769 1.00 97.56 286 ARG A N 1
ATOM 2304 C CA . ARG A 1 286 ? 25.105 7.523 -26.972 1.00 97.56 286 ARG A CA 1
ATOM 2305 C C . ARG A 1 286 ? 26.222 6.717 -27.627 1.00 97.56 286 ARG A C 1
ATOM 2307 O O . ARG A 1 286 ? 26.837 7.197 -28.581 1.00 97.56 286 ARG A O 1
ATOM 2314 N N . GLU A 1 287 ? 26.472 5.497 -27.160 1.00 96.94 287 GLU A N 1
ATOM 2315 C CA . GLU A 1 287 ? 27.504 4.634 -27.740 1.00 96.94 287 GLU A CA 1
ATOM 2316 C C . GLU A 1 287 ? 27.132 4.204 -29.168 1.00 96.94 287 GLU A C 1
ATOM 2318 O O . GLU A 1 287 ? 27.975 4.228 -30.065 1.00 96.94 287 GLU A O 1
ATOM 2323 N N . GLN A 1 288 ? 25.854 3.929 -29.440 1.00 96.69 288 GLN A N 1
ATOM 2324 C CA . GLN A 1 288 ? 25.378 3.642 -30.794 1.00 96.69 288 GLN A CA 1
ATOM 2325 C C . GLN A 1 288 ? 25.585 4.839 -31.737 1.00 96.69 288 GLN A C 1
ATOM 2327 O O . GLN A 1 288 ? 26.017 4.666 -32.881 1.00 96.69 288 GLN A O 1
ATOM 2332 N N . GLN A 1 289 ? 25.321 6.066 -31.275 1.00 96.00 289 GLN A N 1
ATOM 2333 C CA . GLN A 1 289 ? 25.594 7.280 -32.050 1.00 96.00 289 GLN A CA 1
ATOM 2334 C C . GLN A 1 289 ? 27.092 7.465 -32.313 1.00 96.00 289 GLN A C 1
ATOM 2336 O O . GLN A 1 289 ? 27.478 7.799 -33.436 1.00 96.00 289 GLN A O 1
ATOM 2341 N N . ARG A 1 290 ? 27.943 7.189 -31.318 1.00 97.06 290 ARG A N 1
ATOM 2342 C CA . ARG A 1 290 ? 29.402 7.212 -31.473 1.00 97.06 290 ARG A CA 1
ATOM 2343 C C . ARG A 1 290 ? 29.871 6.204 -32.523 1.00 97.06 290 ARG A C 1
ATOM 2345 O O . ARG A 1 290 ? 30.612 6.579 -33.431 1.00 97.06 290 ARG A O 1
ATOM 2352 N N . GLN A 1 291 ? 29.406 4.958 -32.448 1.00 96.44 291 GLN A N 1
ATOM 2353 C CA . GLN A 1 291 ? 29.734 3.911 -33.421 1.00 96.44 291 GLN A CA 1
ATOM 2354 C C . GLN A 1 291 ? 29.258 4.272 -34.830 1.00 96.44 291 GLN A C 1
ATOM 2356 O O . GLN A 1 291 ? 30.005 4.104 -35.793 1.00 96.44 291 GLN A O 1
ATOM 2361 N N . LYS A 1 292 ? 28.054 4.843 -34.966 1.00 97.19 292 LYS A N 1
ATOM 2362 C CA . LYS A 1 292 ? 27.554 5.362 -36.247 1.00 97.19 292 LYS A CA 1
ATOM 2363 C C . LYS A 1 292 ? 28.456 6.470 -36.798 1.00 97.19 292 LYS A C 1
ATOM 2365 O O . LYS A 1 292 ? 28.736 6.485 -37.995 1.00 97.19 292 LYS A O 1
ATOM 2370 N N . GLY A 1 293 ? 28.932 7.373 -35.940 1.00 96.81 293 GLY A N 1
ATOM 2371 C CA . GLY A 1 293 ? 29.903 8.407 -36.304 1.00 96.81 293 GLY A CA 1
ATOM 2372 C C . GLY A 1 293 ? 31.210 7.820 -36.845 1.00 96.81 293 GLY A C 1
ATOM 2373 O O . GLY A 1 293 ? 31.646 8.210 -37.926 1.00 96.81 293 GLY A O 1
ATOM 2374 N N . LEU A 1 294 ? 31.779 6.833 -36.144 1.00 96.69 294 LEU A N 1
ATOM 2375 C CA . LEU A 1 294 ? 33.004 6.133 -36.555 1.00 96.69 294 LEU A CA 1
ATOM 2376 C C . LEU A 1 294 ? 32.832 5.358 -37.869 1.00 96.69 294 LEU A C 1
ATOM 2378 O O . LEU A 1 294 ? 33.715 5.367 -38.725 1.00 96.69 294 LEU A O 1
ATOM 2382 N N . LEU A 1 295 ? 31.685 4.706 -38.054 1.00 97.19 295 LEU A N 1
ATOM 2383 C CA . LEU A 1 295 ? 31.364 4.000 -39.291 1.00 97.19 295 LEU A CA 1
ATOM 2384 C C . LEU A 1 295 ? 31.284 4.981 -40.470 1.00 97.19 295 LEU A C 1
ATOM 2386 O O . LEU A 1 295 ? 31.842 4.724 -41.536 1.00 97.19 295 LEU A O 1
ATOM 2390 N N . ASN A 1 296 ? 30.625 6.125 -40.273 1.00 96.44 296 ASN A N 1
ATOM 2391 C CA . ASN A 1 296 ? 30.515 7.160 -41.296 1.00 96.44 296 ASN A CA 1
ATOM 2392 C C . ASN A 1 296 ? 31.883 7.750 -41.665 1.00 96.44 296 ASN A C 1
ATOM 2394 O O . ASN A 1 296 ? 32.150 7.931 -42.853 1.00 96.44 296 ASN A O 1
ATOM 2398 N N . SER A 1 297 ? 32.757 8.016 -40.685 1.00 95.38 297 SER A N 1
ATOM 2399 C CA . SER A 1 297 ? 34.119 8.485 -40.971 1.00 95.38 297 SER A CA 1
ATOM 2400 C C . SER A 1 297 ? 34.933 7.429 -41.715 1.00 95.38 297 SER A C 1
ATOM 2402 O O . SER A 1 297 ? 35.564 7.750 -42.717 1.00 95.38 297 SER A O 1
ATOM 2404 N N . PHE A 1 298 ? 34.838 6.158 -41.310 1.00 96.88 298 PHE A N 1
ATOM 2405 C CA . PHE A 1 298 ? 35.498 5.054 -42.007 1.00 96.88 298 PHE A CA 1
ATOM 2406 C C . PHE A 1 298 ? 35.049 4.948 -43.473 1.00 96.88 298 PHE A C 1
ATOM 2408 O O . PHE A 1 298 ? 35.881 4.875 -44.377 1.00 96.88 298 PHE A O 1
ATOM 2415 N N . TYR A 1 299 ? 33.740 4.998 -43.742 1.00 97.19 299 TYR A N 1
ATOM 2416 C CA . TYR A 1 299 ? 33.235 4.983 -45.117 1.00 97.19 299 TYR A CA 1
ATOM 2417 C C . TYR A 1 299 ? 33.693 6.204 -45.921 1.00 97.19 299 TYR A C 1
ATOM 2419 O O . TYR A 1 299 ? 34.049 6.056 -47.093 1.00 97.19 299 TYR A O 1
ATOM 2427 N N . ALA A 1 300 ? 33.723 7.393 -45.311 1.00 95.44 300 ALA A N 1
ATOM 2428 C CA . ALA A 1 300 ? 34.237 8.596 -45.959 1.00 95.44 300 ALA A CA 1
ATOM 2429 C C . ALA A 1 300 ? 35.720 8.445 -46.340 1.00 95.44 300 ALA A C 1
ATOM 2431 O O . ALA A 1 300 ? 36.093 8.777 -47.468 1.00 95.44 300 ALA A O 1
ATOM 2432 N N . ASP A 1 301 ? 36.540 7.875 -45.454 1.00 95.31 301 ASP A N 1
ATOM 2433 C CA . ASP A 1 301 ? 37.957 7.608 -45.711 1.00 95.31 301 ASP A CA 1
ATOM 2434 C C . ASP A 1 301 ? 38.155 6.581 -46.831 1.00 95.31 301 ASP A C 1
ATOM 2436 O O . ASP A 1 301 ? 38.954 6.814 -47.739 1.00 95.31 301 ASP A O 1
ATOM 2440 N N . VAL A 1 302 ? 37.386 5.487 -46.845 1.00 96.62 302 VAL A N 1
ATOM 2441 C CA . VAL A 1 302 ? 37.434 4.486 -47.927 1.00 96.62 302 VAL A CA 1
ATOM 2442 C C . VAL A 1 302 ? 37.063 5.110 -49.275 1.00 96.62 302 VAL A C 1
ATOM 2444 O O . VAL A 1 302 ? 37.713 4.844 -50.291 1.00 96.62 302 VAL A O 1
ATOM 2447 N N . VAL A 1 303 ? 36.025 5.951 -49.311 1.00 96.06 303 VAL A N 1
ATOM 2448 C CA . VAL A 1 303 ? 35.613 6.654 -50.535 1.00 96.06 303 VAL A CA 1
ATOM 2449 C C . VAL A 1 303 ? 36.693 7.637 -50.987 1.00 96.06 303 VAL A C 1
ATOM 2451 O O . VAL A 1 303 ? 37.011 7.672 -52.180 1.00 96.06 303 VAL A O 1
ATOM 2454 N N . ARG A 1 304 ? 37.285 8.401 -50.058 1.00 95.62 304 ARG A N 1
ATOM 2455 C CA . ARG A 1 304 ? 38.389 9.323 -50.352 1.00 95.62 304 ARG A CA 1
ATOM 2456 C C . ARG A 1 304 ? 39.595 8.569 -50.913 1.00 95.62 304 ARG A C 1
ATOM 2458 O O . ARG A 1 304 ? 40.042 8.914 -52.003 1.00 95.62 304 ARG A O 1
ATOM 2465 N N . HIS A 1 305 ? 40.028 7.493 -50.261 1.00 95.75 305 HIS A N 1
ATOM 2466 C CA . HIS A 1 305 ? 41.155 6.670 -50.705 1.00 95.75 305 HIS A CA 1
ATOM 2467 C C . HIS A 1 305 ? 40.929 6.104 -52.112 1.00 95.75 305 HIS A C 1
ATOM 2469 O O . HIS A 1 305 ? 41.767 6.249 -52.997 1.00 95.75 305 HIS A O 1
ATOM 2475 N N . ARG A 1 306 ? 39.743 5.538 -52.385 1.00 95.12 306 ARG A N 1
ATOM 2476 C CA . ARG A 1 306 ? 39.401 5.045 -53.734 1.00 95.12 306 ARG A CA 1
ATOM 2477 C C . ARG A 1 306 ? 39.394 6.155 -54.785 1.00 95.12 306 ARG A C 1
ATOM 2479 O O . ARG A 1 306 ? 39.699 5.902 -55.952 1.00 95.12 306 ARG A O 1
ATOM 2486 N N . ARG A 1 307 ? 39.003 7.376 -54.414 1.00 95.62 307 ARG A N 1
ATOM 2487 C CA . ARG A 1 307 ? 39.061 8.536 -55.312 1.00 95.62 307 ARG A CA 1
ATOM 2488 C C . ARG A 1 307 ? 40.510 8.934 -55.585 1.00 95.62 307 ARG A C 1
ATOM 2490 O O . ARG A 1 307 ? 40.847 9.137 -56.748 1.00 95.62 307 ARG A O 1
ATOM 2497 N N . GLU A 1 308 ? 41.339 9.008 -54.552 1.00 95.81 308 GLU A N 1
ATOM 2498 C CA . GLU A 1 308 ? 42.769 9.321 -54.645 1.00 95.81 308 GLU A CA 1
ATOM 2499 C C . GLU A 1 308 ? 43.511 8.291 -55.505 1.00 95.81 308 GLU A C 1
ATOM 2501 O O . GLU A 1 308 ? 44.183 8.677 -56.458 1.00 95.81 308 GLU A O 1
ATOM 2506 N N . GLU A 1 309 ? 43.284 6.990 -55.297 1.00 95.38 309 GLU A N 1
ATOM 2507 C CA . GLU A 1 309 ? 43.839 5.923 -56.144 1.00 95.38 309 GLU A CA 1
ATOM 2508 C C . GLU A 1 309 ? 43.456 6.087 -57.621 1.00 95.38 309 GLU A C 1
ATOM 2510 O O . GLU A 1 309 ? 44.284 5.918 -58.520 1.00 95.38 309 GLU A O 1
ATOM 2515 N N . ARG A 1 310 ? 42.186 6.408 -57.905 1.00 94.94 310 ARG A N 1
ATOM 2516 C CA . ARG A 1 310 ? 41.721 6.636 -59.283 1.00 94.94 310 ARG A CA 1
ATOM 2517 C C . ARG A 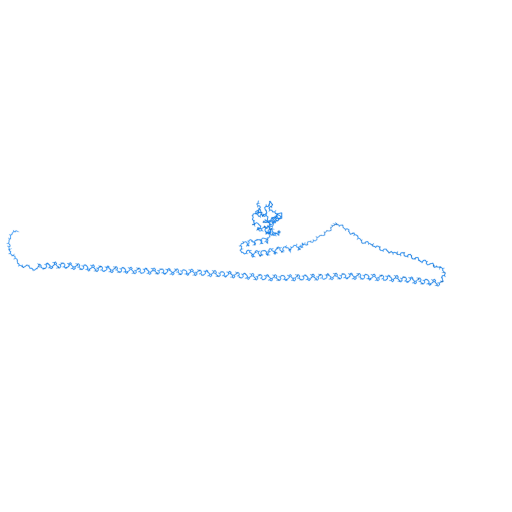1 310 ? 42.358 7.880 -59.894 1.00 94.94 310 ARG A C 1
ATOM 2519 O O . ARG A 1 310 ? 42.664 7.862 -61.085 1.00 94.94 310 ARG A O 1
ATOM 2526 N N . LEU A 1 311 ? 42.531 8.948 -59.116 1.00 95.56 311 LEU A N 1
ATOM 2527 C CA . LEU A 1 311 ? 43.197 10.167 -59.572 1.00 95.56 311 LEU A CA 1
ATOM 2528 C C . LEU A 1 311 ? 44.679 9.906 -59.859 1.00 95.56 311 LEU A C 1
ATOM 2530 O O . LEU A 1 311 ? 45.136 10.268 -60.940 1.00 95.56 311 LEU A O 1
ATOM 2534 N N . ALA A 1 312 ? 45.382 9.184 -58.984 1.00 95.00 312 ALA A N 1
ATOM 2535 C CA . ALA A 1 312 ? 46.773 8.787 -59.192 1.00 95.00 312 ALA A CA 1
ATOM 2536 C C . ALA A 1 312 ? 46.942 7.928 -60.458 1.00 95.00 312 ALA A C 1
ATOM 2538 O O . ALA A 1 312 ? 47.800 8.215 -61.290 1.00 95.00 312 ALA A O 1
ATOM 2539 N N . LYS A 1 313 ? 46.065 6.936 -60.679 1.00 95.44 313 LYS A N 1
ATOM 2540 C CA . LYS A 1 313 ? 46.066 6.129 -61.917 1.00 95.44 313 LYS A CA 1
ATOM 2541 C C . LYS A 1 313 ? 45.828 6.978 -63.168 1.00 95.44 313 LYS A C 1
ATOM 2543 O O . LYS A 1 313 ? 46.494 6.780 -64.181 1.00 95.44 313 LYS A O 1
ATOM 2548 N N . LYS A 1 314 ? 44.887 7.929 -63.116 1.00 95.31 314 LYS A N 1
ATOM 2549 C CA . LYS A 1 314 ? 44.636 8.860 -64.230 1.00 95.31 314 LYS A CA 1
ATOM 2550 C C . LYS A 1 314 ? 45.847 9.746 -64.509 1.00 95.31 314 LYS A C 1
ATOM 2552 O O . LYS A 1 314 ? 46.168 9.955 -65.675 1.00 95.31 314 LYS A O 1
ATOM 2557 N N . GLN A 1 315 ? 46.513 10.236 -63.467 1.00 95.50 315 GLN A N 1
ATOM 2558 C CA . GLN A 1 315 ? 47.715 11.049 -63.602 1.00 95.50 315 GLN A CA 1
ATOM 2559 C C . GLN A 1 315 ? 48.865 10.249 -64.227 1.00 95.50 315 GLN A C 1
ATOM 2561 O O . GLN A 1 315 ? 49.431 10.700 -65.217 1.00 95.50 315 GLN A O 1
ATOM 2566 N N . GLN A 1 316 ? 49.128 9.027 -63.753 1.00 95.44 316 GLN A N 1
ATOM 2567 C CA . GLN A 1 316 ? 50.137 8.139 -64.348 1.00 95.44 316 GLN A CA 1
ATOM 2568 C C . GLN A 1 316 ? 49.863 7.859 -65.834 1.00 95.44 316 GLN A C 1
ATOM 2570 O O . GLN A 1 316 ? 50.767 7.941 -66.663 1.00 95.44 316 GLN A O 1
ATOM 2575 N N . LEU A 1 317 ? 48.609 7.568 -66.203 1.00 95.12 317 LEU A N 1
ATOM 2576 C CA . LEU A 1 317 ? 48.228 7.374 -67.608 1.00 95.12 317 LEU A CA 1
ATOM 2577 C C . LEU A 1 317 ? 48.441 8.643 -68.445 1.00 95.12 317 LEU A C 1
ATOM 2579 O O . LEU A 1 317 ? 48.896 8.549 -69.585 1.00 95.12 317 LEU A O 1
ATOM 2583 N N . ALA A 1 318 ? 48.134 9.820 -67.895 1.00 94.38 318 ALA A N 1
ATOM 2584 C CA . ALA A 1 318 ? 48.364 11.094 -68.569 1.00 94.38 318 ALA A CA 1
ATOM 2585 C C . ALA A 1 318 ? 49.864 11.369 -68.776 1.00 94.38 318 ALA A C 1
ATOM 2587 O O . ALA A 1 318 ? 50.262 11.739 -69.879 1.00 94.38 318 ALA A O 1
A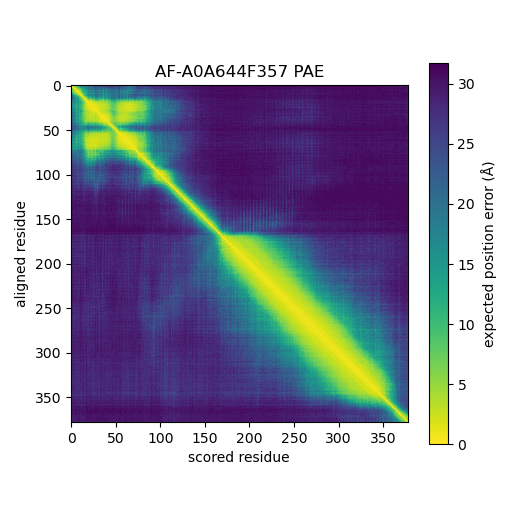TOM 2588 N N . GLU A 1 319 ? 50.701 11.125 -67.766 1.00 94.94 319 GLU A N 1
ATOM 2589 C CA . GLU A 1 319 ? 52.161 11.262 -67.849 1.00 94.94 319 GLU A CA 1
ATOM 2590 C C . GLU A 1 319 ? 52.760 10.300 -68.884 1.00 94.94 319 GLU A C 1
ATOM 2592 O O . GLU A 1 319 ? 53.530 10.726 -69.749 1.00 94.94 319 GLU A O 1
ATOM 2597 N N . MET A 1 320 ? 52.339 9.027 -68.890 1.00 94.50 320 MET A N 1
ATOM 2598 C CA . MET A 1 320 ? 52.749 8.067 -69.922 1.00 94.50 320 MET A CA 1
ATOM 2599 C C . MET A 1 320 ? 52.304 8.499 -71.323 1.00 94.50 320 MET A C 1
ATOM 2601 O O . MET A 1 320 ? 53.069 8.368 -72.278 1.00 94.50 320 MET A O 1
ATOM 2605 N N . ALA A 1 321 ? 51.089 9.036 -71.467 1.00 93.88 321 ALA A N 1
ATOM 2606 C CA . ALA A 1 321 ? 50.602 9.539 -72.748 1.00 93.88 321 ALA A CA 1
ATOM 2607 C C . ALA A 1 321 ? 51.415 10.752 -73.234 1.00 93.88 321 ALA A C 1
ATOM 2609 O O . ALA A 1 321 ? 51.703 10.854 -74.428 1.00 93.88 321 ALA A O 1
ATOM 2610 N N . ILE A 1 322 ? 51.820 11.652 -72.332 1.00 94.12 322 ILE A N 1
ATOM 2611 C CA . ILE A 1 322 ? 52.710 12.778 -72.652 1.00 94.12 322 ILE A CA 1
ATOM 2612 C C . ILE A 1 322 ? 54.080 12.260 -73.098 1.00 94.12 322 ILE A C 1
ATOM 2614 O O . ILE A 1 322 ? 54.553 12.656 -74.164 1.00 94.12 322 ILE A O 1
ATOM 2618 N N . ALA A 1 323 ? 54.683 11.336 -72.348 1.00 94.69 323 ALA A N 1
ATOM 2619 C CA . ALA A 1 323 ? 55.972 10.741 -72.696 1.00 94.69 323 ALA A CA 1
ATOM 2620 C C . ALA A 1 323 ? 55.920 10.011 -74.051 1.00 94.69 323 ALA A C 1
ATOM 2622 O O . ALA A 1 323 ? 56.810 10.170 -74.890 1.00 94.69 323 ALA A O 1
ATOM 2623 N N . ALA A 1 324 ? 54.843 9.265 -74.318 1.00 94.12 324 ALA A N 1
ATOM 2624 C CA . ALA A 1 324 ? 54.616 8.614 -75.604 1.00 94.12 324 ALA A CA 1
ATOM 2625 C C . ALA A 1 324 ? 54.488 9.636 -76.746 1.00 94.12 324 ALA A C 1
ATOM 2627 O O . ALA A 1 324 ? 55.135 9.472 -77.780 1.00 94.12 324 ALA A O 1
ATOM 2628 N N . LYS A 1 325 ? 53.723 10.723 -76.555 1.00 94.06 325 LYS A N 1
ATOM 2629 C CA . LYS A 1 325 ? 53.628 11.819 -77.536 1.00 94.06 325 LYS A CA 1
ATOM 2630 C C . LYS A 1 325 ? 54.992 12.449 -77.810 1.00 94.06 325 LYS A C 1
ATOM 2632 O O . LYS A 1 325 ? 55.357 12.600 -78.971 1.00 94.06 325 LYS A O 1
ATOM 2637 N N . GLN A 1 326 ? 55.766 12.772 -76.774 1.00 94.81 326 GLN A N 1
ATOM 2638 C CA . GLN A 1 326 ? 57.119 13.323 -76.918 1.00 94.81 326 GLN A CA 1
ATOM 2639 C C . GLN A 1 326 ? 58.049 12.367 -77.678 1.00 94.81 326 GLN A C 1
ATOM 2641 O O . GLN A 1 326 ? 58.799 12.804 -78.551 1.00 94.81 326 GLN A O 1
ATOM 2646 N N . LYS A 1 327 ? 57.958 11.056 -77.417 1.00 95.00 327 LYS A N 1
ATOM 2647 C CA . LYS A 1 327 ? 58.709 10.034 -78.160 1.00 95.00 327 LYS A CA 1
ATOM 2648 C C . LYS A 1 327 ? 58.312 9.998 -79.637 1.00 95.00 327 LYS A C 1
ATOM 2650 O O . LYS A 1 327 ? 59.194 9.961 -80.489 1.00 95.00 327 LYS A O 1
ATOM 2655 N N . VAL A 1 328 ? 57.016 10.060 -79.950 1.00 94.38 328 VAL A N 1
ATOM 2656 C CA . VAL A 1 328 ? 56.526 10.141 -81.339 1.00 94.38 328 VAL A CA 1
ATOM 2657 C C . VAL A 1 328 ? 57.036 11.408 -82.025 1.00 94.38 328 VAL A C 1
ATOM 2659 O O . VAL A 1 328 ? 57.571 11.315 -83.125 1.00 94.38 328 VAL A O 1
ATOM 2662 N N . PHE A 1 329 ? 56.957 12.574 -81.376 1.00 92.75 329 PHE A N 1
ATOM 2663 C CA . PHE A 1 329 ? 57.514 13.817 -81.921 1.00 92.75 329 PHE A CA 1
ATOM 2664 C C . PHE A 1 329 ? 59.023 13.717 -82.173 1.00 92.75 329 PHE A C 1
ATOM 2666 O O . PHE A 1 329 ? 59.492 14.133 -83.229 1.00 92.75 329 PHE A O 1
ATOM 2673 N N . SER A 1 330 ? 59.782 13.118 -81.251 1.00 93.94 330 SER A N 1
ATOM 2674 C CA . SER A 1 330 ? 61.216 12.880 -81.441 1.00 93.94 330 SER A CA 1
ATOM 2675 C C . SER A 1 330 ? 61.488 11.983 -82.652 1.00 93.94 330 SER A C 1
ATOM 2677 O O . SER A 1 330 ? 62.336 12.314 -83.479 1.00 93.94 330 SER A O 1
ATOM 2679 N N . LEU A 1 331 ? 60.739 10.887 -82.816 1.00 94.50 331 LEU A N 1
ATOM 2680 C CA . LEU A 1 331 ? 60.862 9.999 -83.978 1.00 94.50 331 LEU A CA 1
ATOM 2681 C C . LEU A 1 331 ? 60.514 10.714 -85.290 1.00 94.50 331 LEU A C 1
ATOM 2683 O O . LEU A 1 331 ? 61.240 10.572 -86.271 1.00 94.50 331 LEU A O 1
ATOM 2687 N N . LEU A 1 332 ? 59.452 11.524 -85.305 1.00 93.69 332 LEU A N 1
ATOM 2688 C CA . LEU A 1 332 ? 59.085 12.337 -86.468 1.00 93.69 332 LEU A CA 1
ATOM 2689 C C . LEU A 1 332 ? 60.173 13.364 -86.810 1.00 93.69 332 LEU A C 1
ATOM 2691 O O . LEU A 1 332 ? 60.484 13.545 -87.986 1.00 93.69 332 LEU A O 1
ATOM 2695 N N . ASN A 1 333 ? 60.808 13.980 -85.808 1.00 93.81 333 ASN A N 1
ATOM 2696 C CA . ASN A 1 333 ? 61.944 14.879 -86.018 1.00 93.81 333 ASN A CA 1
ATOM 2697 C C . ASN A 1 333 ? 63.157 14.142 -86.603 1.00 93.81 333 ASN A C 1
ATOM 2699 O O . ASN A 1 333 ? 63.747 14.622 -87.570 1.00 93.81 333 ASN A O 1
ATOM 2703 N N . HIS A 1 334 ? 63.502 12.958 -86.083 1.00 92.44 334 HIS A N 1
ATOM 2704 C CA . HIS A 1 334 ? 64.565 12.128 -86.661 1.00 92.44 334 HIS A CA 1
ATOM 2705 C C . HIS A 1 334 ? 64.249 11.759 -88.117 1.00 92.44 334 HIS A C 1
ATOM 2707 O O . HIS A 1 334 ? 65.118 11.874 -88.979 1.00 92.44 334 HIS A O 1
ATOM 2713 N N . GLN A 1 335 ? 62.997 11.401 -88.426 1.00 93.19 335 GLN A N 1
ATOM 2714 C CA . GLN A 1 335 ? 62.567 11.125 -89.797 1.00 93.19 335 GLN A CA 1
ATOM 2715 C C . GLN A 1 335 ? 62.669 12.365 -90.697 1.00 93.19 335 GLN A C 1
ATOM 2717 O O . GLN A 1 335 ? 63.084 12.254 -91.850 1.00 93.19 335 GLN A O 1
ATOM 2722 N N . ALA A 1 336 ? 62.321 13.551 -90.192 1.00 90.94 336 ALA A N 1
ATOM 2723 C CA . ALA A 1 336 ? 62.459 14.802 -90.931 1.00 90.94 336 ALA A CA 1
ATOM 2724 C C . ALA A 1 336 ? 63.930 15.100 -91.266 1.00 90.94 336 ALA A C 1
ATOM 2726 O O . ALA A 1 336 ? 64.226 15.457 -92.407 1.00 90.94 336 ALA A O 1
ATOM 2727 N N . VAL A 1 337 ? 64.847 14.878 -90.316 1.00 92.69 337 VAL A N 1
ATOM 2728 C CA . VAL A 1 337 ? 66.297 15.002 -90.533 1.00 92.69 337 VAL A CA 1
ATOM 2729 C C . VAL A 1 337 ? 66.782 13.988 -91.567 1.00 92.69 337 VAL A C 1
ATOM 2731 O O . VAL A 1 337 ? 67.433 14.383 -92.529 1.00 92.69 337 VAL A O 1
ATOM 2734 N N . ILE A 1 338 ? 66.408 12.709 -91.446 1.00 90.94 338 ILE A N 1
ATOM 2735 C CA . ILE A 1 338 ? 66.760 11.673 -92.433 1.00 90.94 338 ILE A CA 1
ATOM 2736 C C . ILE A 1 338 ? 66.262 12.069 -93.828 1.00 90.94 338 ILE A C 1
ATOM 2738 O O . ILE A 1 338 ? 67.023 12.021 -94.793 1.00 90.94 338 ILE A O 1
ATOM 2742 N N . ASN A 1 339 ? 65.012 12.523 -93.944 1.00 92.06 339 ASN A N 1
ATOM 2743 C CA . ASN A 1 339 ? 64.435 12.970 -95.212 1.00 92.06 339 ASN A CA 1
ATOM 2744 C C . ASN A 1 339 ? 65.150 14.212 -95.772 1.00 92.06 339 ASN A C 1
ATOM 2746 O O . ASN A 1 339 ? 65.269 14.351 -96.990 1.00 92.06 339 ASN A O 1
ATOM 2750 N N . ALA A 1 340 ? 65.614 15.125 -94.916 1.00 89.81 340 ALA A N 1
ATOM 2751 C CA . ALA A 1 340 ? 66.411 16.280 -95.321 1.00 89.81 340 ALA A CA 1
ATOM 2752 C C . ALA A 1 340 ? 67.808 15.859 -95.805 1.00 89.81 340 ALA A C 1
ATOM 2754 O O . ALA A 1 340 ? 68.227 16.289 -96.878 1.00 89.81 340 ALA A O 1
ATOM 2755 N N . CYS A 1 341 ? 68.492 14.958 -95.091 1.00 89.81 341 CYS A N 1
ATOM 2756 C CA . CYS A 1 341 ? 69.767 14.375 -95.514 1.00 89.81 341 CYS A CA 1
ATOM 2757 C C . CYS A 1 341 ? 69.629 13.620 -96.840 1.00 89.81 341 CYS A C 1
ATOM 2759 O O . CYS A 1 341 ? 70.467 13.776 -97.727 1.00 89.81 341 CYS A O 1
ATOM 2761 N N . HIS A 1 342 ? 68.555 12.844 -97.007 1.00 92.88 342 HIS A N 1
ATOM 2762 C CA . HIS A 1 342 ? 68.275 12.128 -98.247 1.00 92.88 342 HIS A CA 1
ATOM 2763 C C . HIS A 1 342 ? 68.052 13.096 -99.414 1.00 92.88 342 HIS A C 1
ATOM 2765 O O . HIS A 1 342 ? 68.671 12.932 -100.462 1.00 92.88 342 HIS A O 1
ATOM 2771 N N . ARG A 1 343 ? 67.248 14.153 -99.221 1.00 88.38 343 ARG A N 1
ATOM 2772 C CA . ARG A 1 343 ? 67.068 15.217 -100.225 1.00 88.38 343 ARG A CA 1
ATOM 2773 C C . ARG A 1 343 ? 68.378 15.943 -100.543 1.00 88.38 343 ARG A C 1
ATOM 2775 O O . ARG A 1 343 ? 68.677 16.153 -101.713 1.00 88.38 343 ARG A O 1
ATOM 2782 N N . GLY A 1 344 ? 69.194 16.259 -99.538 1.00 87.56 344 GLY A N 1
ATOM 2783 C CA . GLY A 1 344 ? 70.517 16.859 -99.730 1.00 87.56 344 GLY A CA 1
ATOM 2784 C C . GLY A 1 344 ? 71.465 15.966 -100.537 1.00 87.56 344 GLY A C 1
ATOM 2785 O O . GLY A 1 344 ? 72.120 16.439 -101.463 1.00 87.56 344 GLY A O 1
ATOM 2786 N N . LEU A 1 345 ? 71.494 14.660 -100.254 1.00 86.38 345 LEU A N 1
ATOM 2787 C CA . LEU A 1 345 ? 72.256 13.682 -101.037 1.00 86.38 345 LEU A CA 1
ATOM 2788 C C . LEU A 1 345 ? 71.736 13.558 -102.471 1.00 86.38 345 LEU A C 1
ATOM 2790 O O . LEU A 1 345 ? 72.544 13.498 -103.395 1.00 86.38 345 LEU A O 1
ATOM 2794 N N . GLN A 1 346 ? 70.417 13.548 -102.677 1.00 85.31 346 GLN A N 1
ATOM 2795 C CA . GLN A 1 346 ? 69.825 13.545 -104.018 1.00 85.31 346 GLN A CA 1
ATOM 2796 C C . GLN A 1 346 ? 70.237 14.790 -104.815 1.00 85.31 346 GLN A C 1
ATOM 2798 O O . GLN A 1 346 ? 70.700 14.642 -105.944 1.00 85.31 346 GLN A O 1
ATOM 2803 N N . MET A 1 347 ? 70.163 15.983 -104.212 1.00 82.19 347 MET A N 1
ATOM 2804 C CA . MET A 1 347 ? 70.607 17.241 -104.829 1.00 82.19 347 MET A CA 1
ATOM 2805 C C . MET A 1 347 ? 72.115 17.253 -105.113 1.00 82.19 347 MET A C 1
ATOM 2807 O O . MET A 1 347 ? 72.555 17.713 -106.163 1.00 82.19 347 MET A O 1
ATOM 2811 N N . ARG A 1 348 ? 72.941 16.700 -104.215 1.00 77.56 348 ARG A N 1
ATOM 2812 C CA . ARG A 1 348 ? 74.381 16.540 -104.472 1.00 77.56 348 ARG A CA 1
ATOM 2813 C C . ARG A 1 348 ? 74.632 15.585 -105.635 1.00 77.56 348 ARG A C 1
ATOM 2815 O O . ARG A 1 348 ? 75.497 15.855 -106.461 1.00 77.56 348 ARG A O 1
ATOM 2822 N N . ASN A 1 349 ? 73.900 14.476 -105.703 1.00 74.88 349 ASN A N 1
ATOM 2823 C CA . ASN A 1 349 ? 74.024 13.483 -106.770 1.00 74.88 349 ASN A CA 1
ATOM 2824 C C . ASN A 1 349 ? 73.544 14.028 -108.124 1.00 74.88 349 ASN A C 1
ATOM 2826 O O . ASN A 1 349 ? 74.122 13.678 -109.150 1.00 74.88 349 ASN A O 1
ATOM 2830 N N . SER A 1 350 ? 72.524 14.892 -108.159 1.00 73.19 350 SER A N 1
ATOM 2831 C CA . SER A 1 350 ? 72.126 15.588 -109.389 1.00 73.19 350 SER A CA 1
ATOM 2832 C C . SER A 1 350 ? 73.175 16.619 -109.810 1.00 73.19 350 SER A C 1
ATOM 2834 O O . SER A 1 350 ? 73.601 16.591 -110.960 1.00 73.19 350 SER A O 1
ATOM 2836 N N . LEU A 1 351 ? 73.689 17.429 -108.877 1.00 70.44 351 LEU A N 1
ATOM 2837 C CA . LEU A 1 351 ? 74.757 18.402 -109.147 1.00 70.44 351 LEU A CA 1
ATOM 2838 C C . LEU A 1 351 ? 76.074 17.740 -109.572 1.00 70.44 351 LEU A C 1
ATOM 2840 O O . LEU A 1 351 ? 76.761 18.251 -110.444 1.00 70.44 351 LEU A O 1
ATOM 2844 N N . THR A 1 352 ? 76.437 16.584 -109.011 1.00 61.06 352 THR A N 1
ATOM 2845 C CA . THR A 1 352 ? 77.616 15.823 -109.468 1.00 61.06 352 THR A CA 1
ATOM 2846 C C . THR A 1 352 ? 77.383 15.161 -110.818 1.00 61.06 352 THR A C 1
ATOM 2848 O O . THR A 1 352 ? 78.322 15.094 -111.604 1.00 61.06 352 THR A O 1
ATOM 2851 N N . LYS A 1 353 ? 76.159 14.728 -111.149 1.00 61.75 353 LYS A N 1
ATOM 2852 C CA . LYS A 1 353 ? 75.809 14.293 -112.515 1.00 61.75 353 LYS A CA 1
ATOM 2853 C C . LYS A 1 353 ? 75.852 15.447 -113.525 1.00 61.75 353 LYS A C 1
ATOM 2855 O O . LYS A 1 353 ? 76.220 15.220 -114.671 1.00 61.75 353 LYS A O 1
ATOM 2860 N N . GLU A 1 354 ? 75.524 16.671 -113.121 1.00 59.22 354 GLU A N 1
ATOM 2861 C CA . GLU A 1 354 ? 75.694 17.873 -113.952 1.00 59.22 354 GLU A CA 1
ATOM 2862 C C . GLU A 1 354 ? 77.169 18.296 -114.065 1.00 59.22 354 GLU A C 1
ATOM 2864 O O . GLU A 1 354 ? 77.650 18.558 -115.165 1.00 59.22 354 GLU A O 1
ATOM 2869 N N . ALA A 1 355 ? 77.929 18.267 -112.968 1.00 56.47 355 ALA A N 1
ATOM 2870 C CA . ALA A 1 355 ? 79.355 18.594 -112.954 1.00 56.47 355 ALA A CA 1
ATOM 2871 C C . ALA A 1 355 ? 80.214 17.563 -113.706 1.00 56.47 355 ALA A C 1
ATOM 2873 O O . ALA A 1 355 ? 81.165 17.944 -114.377 1.00 56.47 355 ALA A O 1
ATOM 2874 N N . THR A 1 356 ? 79.870 16.271 -113.657 1.00 54.84 356 THR A N 1
ATOM 2875 C CA . THR A 1 356 ? 80.548 15.229 -114.456 1.00 54.84 356 THR A CA 1
ATOM 2876 C C . THR A 1 356 ? 80.185 15.301 -115.936 1.00 54.84 356 THR A C 1
ATOM 2878 O O . THR A 1 356 ? 81.048 15.033 -116.765 1.00 54.84 356 THR A O 1
ATOM 2881 N N . LYS A 1 357 ? 78.973 15.756 -116.294 1.00 54.44 357 LYS A N 1
ATOM 2882 C CA . LYS A 1 357 ? 78.638 16.122 -117.683 1.00 54.44 357 LYS A CA 1
ATOM 2883 C C . LYS A 1 357 ? 79.440 17.333 -118.177 1.00 54.44 357 LYS A C 1
ATOM 2885 O O . LYS A 1 357 ? 79.832 17.365 -119.339 1.00 54.44 357 LYS A O 1
ATOM 2890 N N . LEU A 1 358 ? 79.717 18.308 -117.308 1.00 54.16 358 LEU A N 1
ATOM 2891 C CA . LEU A 1 358 ? 80.572 19.459 -117.625 1.00 54.16 358 LEU A CA 1
ATOM 2892 C C . LEU A 1 358 ? 82.067 19.091 -117.671 1.00 54.16 358 LEU A C 1
ATOM 2894 O O . LEU A 1 358 ? 82.786 19.595 -118.531 1.00 54.16 358 LEU A O 1
ATOM 2898 N N . SER A 1 359 ? 82.547 18.171 -116.826 1.00 47.38 359 SER A N 1
ATOM 2899 C CA . SER A 1 359 ? 83.950 17.727 -116.849 1.00 47.38 359 SER A CA 1
ATOM 2900 C C . SER A 1 359 ? 84.263 16.761 -117.997 1.00 47.38 359 SER A C 1
ATOM 2902 O O . SER A 1 359 ? 85.412 16.688 -118.423 1.00 47.38 359 SER A O 1
ATOM 2904 N N . SER A 1 360 ? 83.268 16.056 -118.548 1.00 48.59 360 SER A N 1
ATOM 2905 C CA . SER A 1 360 ? 83.423 15.246 -119.768 1.00 48.59 360 SER A CA 1
ATOM 2906 C C . SER A 1 360 ? 83.431 16.066 -121.069 1.00 48.59 360 SER A C 1
ATOM 2908 O O . SER A 1 360 ? 83.612 15.493 -122.138 1.00 48.59 360 SER A O 1
ATOM 2910 N N . HIS A 1 361 ? 83.266 17.393 -120.998 1.00 50.69 361 HIS A N 1
ATOM 2911 C CA . HIS A 1 361 ? 83.345 18.306 -122.148 1.00 50.69 361 HIS A CA 1
ATOM 2912 C C . HIS A 1 361 ? 84.568 19.245 -122.130 1.00 50.69 361 HIS A C 1
ATOM 2914 O O . HIS A 1 361 ? 84.711 20.064 -123.032 1.00 50.69 361 HIS A O 1
ATOM 2920 N N . ALA A 1 362 ? 85.486 19.113 -121.163 1.00 44.75 362 ALA A N 1
ATOM 2921 C CA . ALA A 1 362 ? 86.652 19.997 -121.020 1.00 44.75 362 ALA A CA 1
ATOM 2922 C C . ALA A 1 362 ? 88.010 19.294 -121.222 1.00 44.75 362 ALA A C 1
ATOM 2924 O O . ALA A 1 362 ? 89.015 19.677 -120.630 1.00 44.75 362 ALA A O 1
ATOM 2925 N N . SER A 1 363 ? 88.064 18.261 -122.067 1.00 43.28 363 SER A N 1
ATOM 2926 C CA . SER A 1 363 ? 89.330 17.678 -122.533 1.00 43.28 363 SER A CA 1
ATOM 2927 C C . SER A 1 363 ? 89.203 17.116 -123.950 1.00 43.28 363 SER A C 1
ATOM 2929 O O . SER A 1 363 ? 89.183 15.913 -124.137 1.00 43.28 363 SER A O 1
ATOM 2931 N N . THR A 1 364 ? 89.099 18.020 -124.933 1.00 46.75 364 THR A N 1
ATOM 2932 C CA . THR A 1 364 ? 89.664 17.912 -126.299 1.00 46.75 364 THR A CA 1
ATOM 2933 C C . THR A 1 364 ? 89.235 19.131 -127.116 1.00 46.75 364 THR A C 1
ATOM 2935 O O . THR A 1 364 ? 88.225 19.085 -127.804 1.00 46.75 364 THR A O 1
ATOM 2938 N N . THR A 1 365 ? 90.026 20.201 -127.082 1.00 44.16 365 THR A N 1
ATOM 2939 C CA . THR A 1 365 ? 90.330 20.997 -128.284 1.00 44.16 365 THR A CA 1
ATOM 2940 C C . THR A 1 365 ? 91.692 21.641 -128.074 1.00 44.16 365 THR A C 1
ATOM 2942 O O . THR A 1 365 ? 91.861 22.565 -127.281 1.00 44.16 365 THR A O 1
ATOM 2945 N N . PHE A 1 366 ? 92.660 21.030 -128.750 1.00 46.00 366 PHE A N 1
ATOM 2946 C CA . PHE A 1 366 ? 94.053 21.413 -128.924 1.00 46.00 366 PHE A CA 1
ATOM 2947 C C . PHE A 1 366 ? 94.207 22.860 -129.416 1.00 46.00 366 PHE A C 1
ATOM 2949 O O . PHE A 1 366 ? 93.387 23.351 -130.189 1.00 46.00 366 PHE A O 1
ATOM 2956 N N . GLY A 1 367 ? 95.289 23.516 -128.992 1.00 40.59 367 GLY A N 1
ATOM 2957 C CA . GLY A 1 367 ? 95.650 24.858 -129.436 1.00 40.59 367 GLY A CA 1
ATOM 2958 C C . GLY A 1 367 ? 96.106 24.925 -130.896 1.00 40.59 367 GLY A C 1
ATOM 2959 O O . GLY A 1 367 ? 96.769 24.019 -131.388 1.00 40.59 367 GLY A O 1
ATOM 2960 N N . HIS A 1 368 ? 95.796 26.035 -131.566 1.00 41.00 368 HIS A N 1
ATOM 2961 C CA . HIS A 1 368 ? 96.786 27.079 -131.855 1.00 41.00 368 HIS A CA 1
ATOM 2962 C C . HIS A 1 368 ? 96.111 28.350 -132.409 1.00 41.00 368 HIS A C 1
ATOM 2964 O O . HIS A 1 368 ? 95.128 28.286 -133.140 1.00 41.00 368 HIS A O 1
ATOM 2970 N N . LEU A 1 369 ? 96.663 29.500 -132.006 1.00 42.34 369 LEU A N 1
ATOM 2971 C CA . LEU A 1 369 ? 96.366 30.866 -132.457 1.00 42.34 369 LEU A CA 1
ATOM 2972 C C . LEU A 1 369 ? 96.379 31.051 -133.986 1.00 42.34 369 LEU A C 1
ATOM 2974 O O . LEU A 1 369 ? 97.171 30.399 -134.665 1.00 42.34 369 LEU A O 1
ATOM 2978 N N . PRO A 1 370 ? 95.724 32.115 -134.486 1.00 44.97 370 PRO A N 1
ATOM 2979 C CA . PRO A 1 370 ? 96.252 32.914 -135.579 1.00 44.97 370 PRO A CA 1
ATOM 2980 C C . PRO A 1 370 ? 96.776 34.270 -135.064 1.00 44.97 370 PRO A C 1
ATOM 2982 O O . PRO A 1 370 ? 96.042 35.053 -134.462 1.00 44.97 370 PRO A O 1
ATOM 2985 N N . GLU A 1 371 ? 98.049 34.567 -135.327 1.00 39.56 371 GLU A N 1
ATOM 2986 C CA . GLU A 1 371 ? 98.557 35.942 -135.364 1.00 39.56 371 GLU A CA 1
ATOM 2987 C C . GLU A 1 371 ? 98.235 36.548 -136.737 1.00 39.56 371 GLU A C 1
ATOM 2989 O O . GLU A 1 371 ? 98.683 36.027 -137.758 1.00 39.56 371 GLU A O 1
ATOM 2994 N N . GLN A 1 372 ? 97.560 37.699 -136.784 1.00 41.59 372 GLN A N 1
ATOM 2995 C CA . GLN A 1 372 ? 97.818 38.668 -137.849 1.00 41.59 372 GLN A CA 1
ATOM 2996 C C . GLN A 1 372 ? 97.687 40.103 -137.328 1.00 41.59 372 GLN A C 1
ATOM 2998 O O . GLN A 1 372 ? 96.763 40.456 -136.599 1.00 41.59 372 GLN A O 1
ATOM 3003 N N . ARG A 1 373 ? 98.713 40.889 -137.659 1.00 41.59 373 ARG A N 1
ATOM 3004 C CA . ARG A 1 373 ? 99.108 42.179 -137.087 1.00 41.59 373 ARG A CA 1
ATOM 3005 C C . ARG A 1 373 ? 98.391 43.387 -137.716 1.00 41.59 373 ARG A C 1
ATOM 3007 O O . ARG A 1 373 ? 98.217 43.432 -138.924 1.00 41.59 373 ARG A O 1
ATOM 3014 N N . SER A 1 374 ? 98.078 44.346 -136.839 1.00 41.00 374 SER A N 1
ATOM 3015 C CA . SER A 1 374 ? 98.247 45.818 -136.873 1.00 41.00 374 SER A CA 1
ATOM 3016 C C . SER A 1 374 ? 98.047 46.654 -138.162 1.00 41.00 374 SER A C 1
ATOM 3018 O O . SER A 1 374 ? 98.634 46.375 -139.199 1.00 41.00 374 SER A O 1
ATOM 3020 N N . ASN A 1 375 ? 97.342 47.800 -138.062 1.00 40.56 375 ASN A N 1
ATOM 3021 C CA . ASN A 1 375 ? 97.930 49.141 -137.824 1.00 40.56 375 ASN A CA 1
ATOM 3022 C C . ASN A 1 375 ? 96.933 50.322 -138.040 1.00 40.56 375 ASN A C 1
ATOM 3024 O O . ASN A 1 375 ? 96.307 50.407 -139.084 1.00 40.56 375 ASN A O 1
ATOM 3028 N N . TRP A 1 376 ? 96.913 51.249 -137.061 1.00 39.69 376 TRP A N 1
ATOM 3029 C CA . TRP A 1 376 ? 96.721 52.725 -137.108 1.00 39.69 376 TRP A CA 1
ATOM 3030 C C . TRP A 1 376 ? 95.505 53.378 -137.810 1.00 39.69 376 TRP A C 1
ATOM 3032 O O . TRP A 1 376 ? 95.405 53.352 -139.029 1.00 39.69 376 TRP A O 1
ATOM 3042 N N . ALA A 1 377 ? 94.684 54.135 -137.052 1.00 37.72 377 ALA A N 1
ATOM 3043 C CA . ALA A 1 377 ? 94.794 55.606 -136.882 1.00 37.72 377 ALA A CA 1
ATOM 3044 C C . ALA A 1 377 ? 93.479 56.257 -136.368 1.00 37.72 377 ALA A C 1
ATOM 3046 O O . ALA A 1 377 ? 92.529 56.393 -137.134 1.00 37.72 377 ALA A O 1
ATOM 3047 N N . GLN A 1 378 ? 93.443 56.689 -135.098 1.00 33.56 378 GLN A N 1
ATOM 3048 C CA . GLN A 1 378 ? 93.284 58.087 -134.636 1.00 33.56 378 GLN A CA 1
ATOM 3049 C C . GLN A 1 378 ? 93.331 58.154 -133.108 1.00 33.56 378 GLN A C 1
ATOM 3051 O O . GLN A 1 378 ? 92.680 57.301 -132.464 1.00 33.56 378 GLN A O 1
#

Sequence (378 aa):
MVSLLDPALSPHGSRSLTSPRVLVALARLGLSPEELEHDLQAQVQDKSCDPYSKETRHKLDAVKHMTEFVDKYGVTEEEGKLYSLESLVSANPLTNEVAELCTSYKAQSIRGLKHKHDDLNVEEHPLANTWSNRKRTKPSNSPKKAHASPEYSRTQRQNRALFASQPLSFDDRIAQKRASISAEKARMIARVEDALQTHARDMNAQTTYQQKKATRRYEALERLLKEKEEARQDHLLKQQLSVQRRENAVKTLAEIDLNRSTLLQYNLHVKELKRRRFLELQDCEREQQRQKGLLNSFYADVVRHRREERLAKKQQLAEMAIAAKQKVFSLLNHQAVINACHRGLQMRNSLTKEATKLSSHASTTFGHLPEQRSNWAQ